Protein AF-A0A935TXJ1-F1 (afdb_monomer)

Foldseek 3Di:
DDDDDDDDDDDDDDDDDDDDDDDDDDDDDDDDDDDDDDDDDDDDDDDDDDPDPDPPPPDPPPPPDPVVVCCVVCVVVVVVVVCCVVCVVVCLLLVLLQLVLLLCLVVLCPVQDDPPPDGDDDSLVSLVVSVVVVVCVVVVLCVVPVVVCVVVVVVCVVCVVVVVVCCLPPVVVVVVVVCCVVPVDDDLDPDPDDPPPDPDDDDDDDDQWDWDADPVRDTDIDGDPPFWDWDADPVRDIDIDGNPPPPDQSDPSVVVVVVVVVVVVVVVVCVVVVVVVVVVVVVVVVVVVVSVVSSNVSSSVCNNCVVVVLVVVLVVDDPVCSVVVVQLVVQLSLLSVLLVVLQLVLLVVQLVLQLVLCVVLVFPPSNSLSNQLSVLSLQPPRSLVVSLVVVLVRQQQRDPVHGDVVSSVSSSVSSVVSVVCCVPPSCCVRRVVGQVDDVVQLVVLLVVLCVVPNPSRSSCSSSVSSSVVSVVVSVVCVVVVPPDPPDPDPPDDDDDDDDDDDDD

Sequence (504 aa):
MTSTEPRDPSSSQTSPGASPSSSGASSVSSGSSGSPSGASAVPAGPSADLGGSGPVRRLPGQTGGPLRRFLSRWGFPLFLLLILVLGRRVLLPFVFAGLIAYILSPVVRWMAERRDGTRRLHRGIAIVLCYIVFISAIVGFLFLLVPRLSKDVARIGSEAPALLKRVNEEWAPQAAQWVEKRVKLSPAQPAPAEPPIVADVPLPPGTAFTLTPLPDGRYAMSMTPSGVQVRPLPNGGFHLQTEEKPPEPATMEDKIRALASKGLASLQSRLDDVVRLGQRLLAGIIKGIFTFFLTLMIGAFILIDMEKVHAFLRSMFPPNARDDYDVIIAGIDRGLSGVIRGQLLICLINGILTYIGLMIFGIKYSLILAVVAGVMSLIPIFGSILSTIPIVLASLVSGEHGLDIFRAVAMTAWIVGIHFIEANLLNPKIIGTAAKIHPVLVIFSLILGEHSYGLVGALLAVPVLSTIQVVFLFLYRKAWKEVPRRGPDSGSAPRIDSGPVARP

Mean predicted aligned error: 18.19 Å

pLDDT: mean 71.89, std 19.81, range [29.09, 96.75]

Radius of gyration: 44.65 Å; Cα contacts (8 Å, |Δi|>4): 291; chains: 1; bounding box: 143×118×127 Å

Solvent-accessible surface area (backbone atoms only — not comparable to full-atom values): 30128 Å² total; per-residue (Å²): 135,88,82,81,87,88,84,87,90,85,87,86,81,89,87,88,87,82,88,86,88,84,91,83,90,85,83,89,86,87,82,84,89,87,84,83,91,83,90,84,79,87,88,87,84,79,89,83,86,71,92,70,92,64,80,83,75,71,72,78,70,82,73,65,51,73,64,54,52,45,44,73,73,44,39,64,64,50,51,52,49,49,50,50,64,73,43,43,82,68,45,49,45,55,54,50,6,50,50,50,29,55,69,43,40,65,58,31,46,58,62,26,55,51,95,79,80,58,82,78,44,60,61,66,58,31,45,52,53,50,51,51,54,53,49,49,52,53,52,51,48,47,65,61,45,51,66,48,54,51,49,57,51,49,47,50,62,67,42,42,64,56,51,52,46,42,44,60,69,57,45,44,56,52,49,52,53,49,44,51,73,74,43,83,66,74,76,77,73,72,74,77,71,77,73,75,88,73,81,88,80,88,92,84,87,84,70,70,57,46,76,47,78,45,100,85,82,47,71,50,76,49,69,59,92,78,58,62,52,77,45,79,42,98,85,78,49,70,48,78,41,67,68,74,69,73,79,74,56,82,45,73,65,48,47,50,52,55,50,49,51,53,47,50,56,59,47,56,63,43,48,60,52,50,53,51,46,53,53,51,50,53,55,47,48,56,52,45,52,54,48,49,54,52,16,53,51,51,11,47,51,49,60,73,40,43,70,59,53,52,50,52,59,50,63,77,39,58,81,94,45,37,65,60,47,53,55,50,50,57,43,34,51,50,24,43,53,28,50,54,53,28,41,54,50,49,15,51,51,51,15,50,57,42,27,52,52,28,54,76,71,68,31,77,64,25,69,58,55,11,50,51,30,15,60,33,34,58,24,76,71,58,12,54,58,62,33,44,53,63,50,41,52,44,30,21,65,55,34,95,89,45,78,27,62,66,54,22,52,54,52,49,54,50,53,54,50,51,51,53,44,40,66,71,49,46,45,55,72,54,34,46,86,48,61,72,71,57,67,68,58,51,54,50,32,29,54,54,17,29,77,70,56,36,73,67,23,27,53,45,15,59,58,48,49,42,43,51,49,44,53,49,53,50,53,50,54,54,68,63,65,73,59,76,78,79,65,83,75,94,68,80,81,79,86,79,81,82,74,89,80,81,84,131

Nearest PDB structures (foldseek):
  7nb6-assembly1_A  TM=6.461E-01  e=4.715E-07  Escherichia coli K-12

Structure (mmCIF, N/CA/C/O backbone):
data_AF-A0A935TXJ1-F1
#
_entry.id   AF-A0A935TXJ1-F1
#
loop_
_atom_site.group_PDB
_atom_site.id
_atom_site.type_symbol
_atom_site.label_atom_id
_atom_site.label_alt_id
_atom_site.label_comp_id
_atom_site.label_asym_id
_atom_site.label_entity_id
_atom_site.label_seq_id
_atom_site.pdbx_PDB_ins_code
_atom_site.Cartn_x
_atom_site.Cartn_y
_atom_site.Cartn_z
_atom_site.occupancy
_atom_site.B_iso_or_equiv
_atom_site.auth_seq_id
_atom_site.auth_comp_id
_atom_site.auth_asym_id
_atom_site.auth_atom_id
_atom_site.pdbx_PDB_model_num
ATOM 1 N N . MET A 1 1 ? -22.737 -58.992 -15.946 1.00 36.75 1 MET A N 1
ATOM 2 C CA . MET A 1 1 ? -23.154 -59.520 -17.260 1.00 36.75 1 MET A CA 1
ATOM 3 C C . MET A 1 1 ? -23.083 -58.346 -18.231 1.00 36.75 1 MET A C 1
ATOM 5 O O . MET A 1 1 ? -23.781 -57.376 -17.985 1.00 36.75 1 MET A O 1
ATOM 9 N N . THR A 1 2 ? -21.993 -58.197 -19.003 1.00 36.94 2 THR A N 1
ATOM 10 C CA . THR A 1 2 ? -21.711 -58.855 -20.315 1.00 36.94 2 THR A CA 1
ATOM 11 C C . THR A 1 2 ? -22.651 -58.309 -21.402 1.00 36.94 2 THR A C 1
ATOM 13 O O . THR A 1 2 ? -23.855 -58.335 -21.189 1.00 36.94 2 THR A O 1
ATOM 16 N N . SER A 1 3 ? -22.199 -57.757 -22.539 1.00 36.22 3 SER A N 1
ATOM 17 C CA . SER A 1 3 ? -21.019 -58.099 -23.371 1.00 36.22 3 SER A CA 1
ATOM 18 C C . SER A 1 3 ? -20.572 -56.904 -24.265 1.00 36.22 3 SER A C 1
ATOM 20 O O . SER A 1 3 ? -21.436 -56.147 -24.689 1.00 36.22 3 SER A O 1
ATOM 22 N N . THR A 1 4 ? -19.276 -56.530 -24.356 1.00 38.34 4 THR A N 1
ATOM 23 C CA . THR A 1 4 ? -18.215 -56.912 -25.356 1.00 38.34 4 THR A CA 1
ATOM 24 C C . THR A 1 4 ? -18.511 -56.500 -26.817 1.00 38.34 4 THR A C 1
ATOM 26 O O . THR A 1 4 ? -19.501 -56.979 -27.351 1.00 38.34 4 THR A O 1
ATOM 29 N N . GLU A 1 5 ? -17.795 -55.520 -27.420 1.00 47.88 5 GLU A N 1
ATOM 30 C CA . GLU A 1 5 ? -16.558 -55.621 -28.282 1.00 47.88 5 GLU A CA 1
ATOM 31 C C . GLU A 1 5 ? -16.808 -56.216 -29.700 1.00 47.88 5 GLU A C 1
ATOM 33 O O . GLU A 1 5 ? -17.871 -56.810 -29.862 1.00 47.88 5 GLU A O 1
ATOM 38 N N . PRO A 1 6 ? -15.920 -56.121 -30.738 1.00 56.44 6 PRO A N 1
ATOM 39 C CA . PRO A 1 6 ? -14.588 -55.473 -30.914 1.00 56.44 6 PRO A CA 1
ATOM 40 C C . PRO A 1 6 ? -14.636 -54.233 -31.877 1.00 56.44 6 PRO A C 1
ATOM 42 O O . PRO A 1 6 ? -15.738 -53.806 -32.207 1.00 56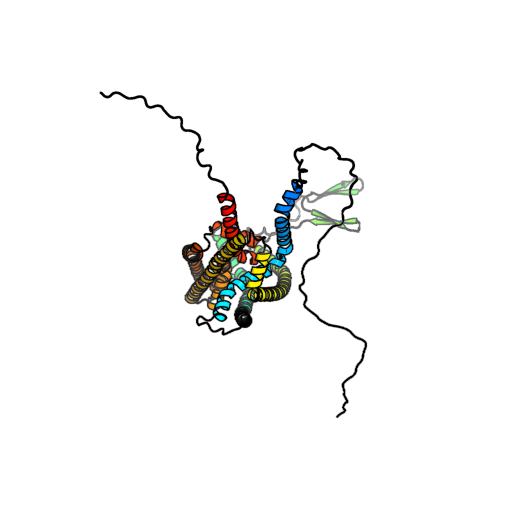.44 6 PRO A O 1
ATOM 45 N N . ARG A 1 7 ? -13.586 -53.540 -32.394 1.00 36.91 7 ARG A N 1
ATOM 46 C CA . ARG A 1 7 ? -12.099 -53.439 -32.214 1.00 36.91 7 ARG A CA 1
ATOM 47 C C . ARG A 1 7 ? -11.218 -53.767 -33.463 1.00 36.91 7 ARG A C 1
ATOM 49 O O . ARG A 1 7 ? -11.265 -54.894 -33.935 1.00 36.91 7 ARG A O 1
ATOM 56 N N . ASP A 1 8 ? -10.333 -52.821 -33.853 1.00 40.72 8 ASP A N 1
ATOM 57 C CA . ASP A 1 8 ? -9.140 -52.925 -34.759 1.00 40.72 8 ASP A CA 1
ATOM 58 C C . ASP A 1 8 ? -9.362 -53.333 -36.254 1.00 40.72 8 ASP A C 1
ATOM 60 O O . ASP A 1 8 ? -10.472 -53.743 -36.588 1.00 40.72 8 ASP A O 1
ATOM 64 N N . PRO A 1 9 ? -8.376 -53.216 -37.199 1.00 50.44 9 PRO A N 1
ATOM 65 C CA . PRO A 1 9 ? -6.965 -52.790 -37.097 1.00 50.44 9 PRO A CA 1
ATOM 66 C C . PRO A 1 9 ? -6.520 -51.700 -38.127 1.00 50.44 9 PRO A C 1
ATOM 68 O O . PRO A 1 9 ? -7.316 -50.929 -38.659 1.00 50.44 9 PRO A O 1
ATOM 71 N N . SER A 1 10 ? -5.207 -51.610 -38.377 1.00 33.06 10 SER A N 1
ATOM 72 C CA . SER A 1 10 ? -4.471 -50.527 -39.046 1.00 33.06 10 SER A CA 1
ATOM 73 C C . SER A 1 10 ? -3.943 -50.828 -40.470 1.00 33.06 10 SER A C 1
ATOM 75 O O . SER A 1 10 ? -3.848 -51.977 -40.893 1.00 33.06 10 SER A O 1
ATOM 77 N N . SER A 1 11 ? -3.423 -49.765 -41.112 1.00 32.38 11 SER A N 1
ATOM 78 C CA . SER A 1 11 ? -2.217 -49.728 -41.979 1.00 32.38 11 SER A CA 1
ATOM 79 C C . SER A 1 11 ? -2.306 -49.709 -43.527 1.00 32.38 11 SER A C 1
ATOM 81 O O . SER A 1 11 ? -2.966 -50.515 -44.173 1.00 32.38 11 SER A O 1
ATOM 83 N N . SER A 1 12 ? -1.413 -48.868 -44.081 1.00 31.52 12 SER A N 1
ATOM 84 C CA . SER A 1 12 ? -0.657 -49.012 -45.346 1.00 31.52 12 SER A CA 1
ATOM 85 C C . SER A 1 12 ? -1.191 -48.429 -46.677 1.00 31.52 12 SER A C 1
ATOM 87 O O . SER A 1 12 ? -2.387 -48.390 -46.933 1.00 31.52 12 SER A O 1
ATOM 89 N N . GLN A 1 13 ? -0.207 -48.061 -47.524 1.00 35.38 13 GLN A N 1
ATOM 90 C CA . GLN A 1 13 ? -0.230 -47.817 -48.988 1.00 35.38 13 GLN A CA 1
ATOM 91 C C . GLN A 1 13 ? -0.776 -46.447 -49.477 1.00 35.38 13 GLN A C 1
ATOM 93 O O . GLN A 1 13 ? -1.880 -46.055 -49.128 1.00 35.38 13 GLN A O 1
ATOM 98 N N . THR A 1 14 ? 0.027 -45.542 -50.085 1.00 32.66 14 THR A N 1
ATOM 99 C CA . THR A 1 14 ? 0.736 -45.533 -51.410 1.00 32.66 14 THR A CA 1
ATOM 100 C C . THR A 1 14 ? -0.233 -45.439 -52.604 1.00 32.66 14 THR A C 1
ATOM 102 O O . THR A 1 14 ? -1.237 -46.132 -52.591 1.00 32.66 14 THR A O 1
ATOM 105 N N . SER A 1 15 ? -0.025 -44.679 -53.693 1.00 37.62 15 SER A N 1
ATOM 106 C CA . SER A 1 15 ? 1.130 -43.908 -54.216 1.00 37.62 15 SER A CA 1
ATOM 107 C C . SER A 1 15 ? 0.614 -42.909 -55.313 1.00 37.62 15 SER A C 1
ATOM 109 O O . SER A 1 15 ? -0.496 -42.417 -55.136 1.00 37.62 15 SER A O 1
ATOM 111 N N . PRO A 1 16 ? 1.274 -42.626 -56.465 1.00 52.12 16 PRO A N 1
ATOM 112 C CA . PRO A 1 16 ? 2.463 -41.774 -56.646 1.00 52.12 16 PRO A CA 1
ATOM 113 C C . PRO A 1 16 ? 2.320 -40.698 -57.763 1.00 52.12 16 PRO A C 1
ATOM 115 O O . PRO A 1 16 ? 1.343 -40.670 -58.505 1.00 52.12 16 PRO A O 1
ATOM 118 N N . GLY A 1 17 ? 3.389 -39.918 -57.988 1.00 31.78 17 GLY A N 1
ATOM 119 C CA . GLY A 1 17 ? 3.712 -39.312 -59.295 1.00 31.78 17 GLY A CA 1
ATOM 120 C C . GLY A 1 17 ? 4.220 -37.862 -59.220 1.00 31.78 17 GLY A C 1
ATOM 121 O O . GLY A 1 17 ? 3.683 -37.068 -58.461 1.00 31.78 17 GLY A O 1
ATOM 122 N N . ALA A 1 18 ? 5.235 -37.429 -59.974 1.00 34.84 18 ALA A N 1
ATOM 123 C CA . ALA A 1 18 ? 6.290 -38.155 -60.690 1.00 34.84 18 ALA A CA 1
ATOM 124 C C . ALA A 1 18 ? 7.504 -37.209 -60.870 1.00 34.84 18 ALA A C 1
ATOM 126 O O . ALA A 1 18 ? 7.339 -36.000 -61.009 1.00 34.84 18 ALA A O 1
ATOM 127 N N . SER A 1 19 ? 8.720 -37.755 -60.822 1.00 32.38 19 SER A N 1
ATOM 128 C CA . SER A 1 19 ? 10.009 -37.047 -60.999 1.00 32.38 19 SER A CA 1
ATOM 129 C C . SER A 1 19 ? 10.417 -37.038 -62.502 1.00 32.38 19 SER A C 1
ATOM 131 O O . SER A 1 19 ? 9.545 -37.328 -63.320 1.00 32.38 19 SER A O 1
ATOM 133 N N . PRO A 1 20 ? 11.694 -36.853 -62.934 1.00 52.66 20 PRO A N 1
ATOM 134 C CA . PRO A 1 20 ? 12.903 -36.321 -62.272 1.00 52.66 20 PRO A CA 1
ATOM 135 C C . PRO A 1 20 ? 13.751 -35.352 -63.156 1.00 52.66 20 PRO A C 1
ATOM 137 O O . PRO A 1 20 ? 13.394 -35.022 -64.282 1.00 52.66 20 PRO A O 1
ATOM 140 N N . SER A 1 21 ? 14.971 -35.071 -62.665 1.00 33.41 21 SER A N 1
ATOM 141 C CA . SER A 1 21 ? 16.254 -34.997 -63.414 1.00 33.41 21 SER A CA 1
ATOM 142 C C . SER A 1 21 ? 16.751 -33.601 -63.841 1.00 33.41 21 SER A C 1
ATOM 144 O O . SER A 1 21 ? 15.951 -32.728 -64.144 1.00 33.41 21 SER A O 1
ATOM 146 N N . SER A 1 22 ? 18.059 -33.296 -63.842 1.00 34.81 22 SER A N 1
ATOM 147 C CA . SER A 1 22 ? 19.257 -34.049 -63.398 1.00 34.81 22 SER A CA 1
ATOM 148 C C . SER A 1 22 ? 20.391 -33.105 -62.973 1.00 34.81 22 SER A C 1
ATOM 150 O O . SER A 1 22 ? 20.554 -32.025 -63.532 1.00 34.81 22 SER A O 1
ATOM 152 N N . SER A 1 23 ? 21.227 -33.556 -62.038 1.00 34.75 23 SER A N 1
ATOM 153 C CA . SER A 1 23 ? 22.510 -32.945 -61.658 1.00 34.75 23 SER A CA 1
ATOM 154 C C . SER A 1 23 ? 23.675 -33.386 -62.560 1.00 34.75 23 SER A C 1
ATOM 156 O O . SER A 1 23 ? 23.710 -34.545 -62.966 1.00 34.75 23 SER A O 1
ATOM 158 N N . GLY A 1 24 ? 24.680 -32.523 -62.745 1.00 30.75 24 GLY A N 1
ATOM 159 C CA . GLY A 1 24 ? 25.975 -32.835 -63.379 1.00 30.75 24 GLY A CA 1
ATOM 160 C C . GLY A 1 24 ? 26.605 -31.552 -63.945 1.00 30.75 24 GLY A C 1
ATOM 161 O O . GLY A 1 24 ? 26.093 -31.028 -64.921 1.00 30.75 24 GLY A O 1
ATOM 162 N N . ALA A 1 25 ? 27.534 -30.845 -63.294 1.00 32.56 25 ALA A N 1
ATOM 163 C CA . ALA A 1 25 ? 28.879 -31.213 -62.826 1.00 32.56 25 ALA A CA 1
ATOM 164 C C . ALA A 1 25 ? 29.923 -31.350 -63.955 1.00 32.56 25 ALA A C 1
ATOM 166 O O . ALA A 1 25 ?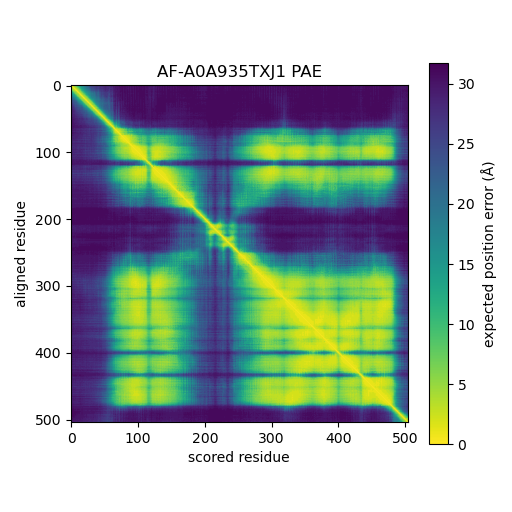 30.073 -32.421 -64.530 1.00 32.56 25 ALA A O 1
ATOM 167 N N . SER A 1 26 ? 30.712 -30.290 -64.180 1.00 31.44 26 SER A N 1
ATOM 168 C CA . SER A 1 26 ? 32.097 -30.372 -64.682 1.00 31.44 26 SER A CA 1
ATOM 169 C C . SER A 1 26 ? 32.812 -29.024 -64.536 1.00 31.44 26 SER A C 1
ATOM 171 O O . SER A 1 26 ? 32.267 -27.980 -64.891 1.00 31.44 26 SER A O 1
ATOM 173 N N . SER A 1 27 ? 34.036 -29.052 -64.018 1.00 32.81 27 SER A N 1
ATOM 174 C CA . SER A 1 27 ? 34.946 -27.912 -63.872 1.00 32.81 27 SER A CA 1
ATOM 175 C C . SER A 1 27 ? 36.033 -27.908 -64.964 1.00 32.81 27 SER A C 1
ATOM 177 O O . SER A 1 27 ? 36.178 -28.882 -65.692 1.00 32.81 27 SER A O 1
ATOM 179 N N . VAL A 1 28 ? 36.851 -26.842 -64.976 1.00 32.38 28 VAL A N 1
ATOM 180 C CA . VAL A 1 28 ? 38.151 -26.700 -65.680 1.00 32.38 28 VAL A CA 1
ATOM 181 C C . VAL A 1 28 ? 38.112 -26.353 -67.179 1.00 32.38 28 VAL A C 1
ATOM 183 O O . VAL A 1 28 ? 37.897 -27.214 -68.019 1.00 32.38 28 VAL A O 1
ATOM 186 N N . SER A 1 29 ? 38.536 -25.122 -67.508 1.00 31.48 29 SER A N 1
ATOM 187 C CA . SER A 1 29 ? 39.724 -24.897 -68.363 1.00 31.48 29 SER A CA 1
ATOM 188 C C . SER A 1 29 ? 40.169 -23.426 -68.369 1.00 31.48 29 SER A C 1
ATOM 190 O O . SER A 1 29 ? 39.389 -22.530 -68.683 1.00 31.48 29 SER A O 1
ATOM 192 N N . SER A 1 30 ? 41.444 -23.184 -68.074 1.00 33.22 30 SER A N 1
ATOM 193 C CA . SER A 1 30 ? 42.164 -21.926 -68.318 1.00 33.22 30 SER A CA 1
ATOM 194 C C . SER A 1 30 ? 42.767 -21.903 -69.731 1.00 33.22 30 SER A C 1
ATOM 196 O O . SER A 1 30 ? 43.314 -22.926 -70.138 1.00 33.22 30 SER A O 1
ATOM 198 N N . GLY A 1 31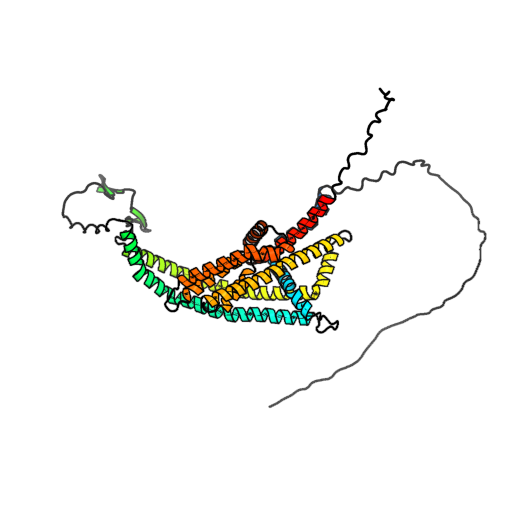 ? 42.786 -20.763 -70.440 1.00 29.25 31 GLY A N 1
ATOM 199 C CA . GLY A 1 31 ? 43.495 -20.687 -71.732 1.00 29.25 31 GLY A CA 1
ATOM 200 C C . GLY A 1 31 ? 43.414 -19.362 -72.507 1.00 29.25 31 GLY A C 1
ATOM 201 O O . GLY A 1 31 ? 42.516 -19.176 -73.312 1.00 29.25 31 GLY A O 1
ATOM 202 N N . SER A 1 32 ? 44.387 -18.477 -72.263 1.00 29.09 32 SER A N 1
ATOM 203 C CA . 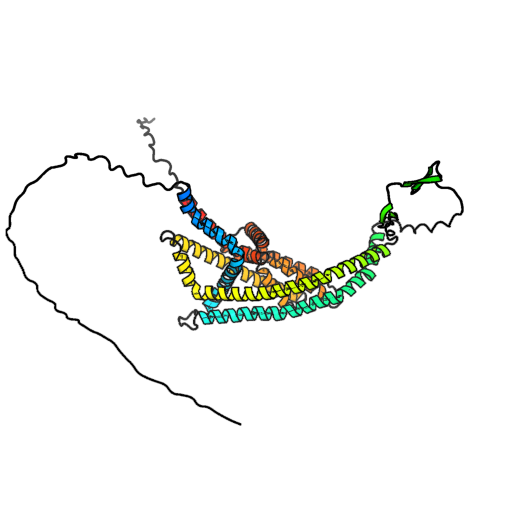SER A 1 32 ? 45.117 -17.622 -73.232 1.00 29.09 32 SER A CA 1
ATOM 204 C C . SER A 1 32 ? 44.467 -17.016 -74.504 1.00 29.09 32 SER A C 1
ATOM 206 O O . SER A 1 32 ? 44.047 -17.725 -75.410 1.00 29.09 32 SER A O 1
ATOM 208 N N . SER A 1 33 ? 44.703 -15.698 -74.651 1.00 30.53 33 SER A N 1
ATOM 209 C CA . SER A 1 33 ? 45.127 -14.962 -75.874 1.00 30.53 33 SER A CA 1
ATOM 210 C C . SER A 1 33 ? 44.250 -14.937 -77.141 1.00 30.53 33 SER A C 1
ATOM 212 O O . SER A 1 33 ? 44.060 -15.959 -77.791 1.00 30.53 33 SER A O 1
ATOM 214 N N . GLY A 1 34 ? 43.898 -13.727 -77.611 1.00 29.91 34 GLY A N 1
ATOM 215 C CA . GLY A 1 34 ? 43.359 -13.534 -78.967 1.00 29.91 34 GLY A CA 1
ATOM 216 C C . GLY A 1 34 ? 42.769 -12.151 -79.286 1.00 29.91 34 GLY A C 1
ATOM 217 O O . GLY A 1 34 ? 41.566 -12.037 -79.477 1.00 29.91 34 GLY A O 1
ATOM 218 N N . SER A 1 35 ? 43.608 -11.118 -79.408 1.00 31.66 35 SER A N 1
ATOM 219 C CA . SER A 1 35 ? 43.323 -9.937 -80.257 1.00 31.66 35 SER A CA 1
ATOM 220 C C . SER A 1 35 ? 44.050 -10.163 -81.594 1.00 31.66 35 SER A C 1
ATOM 222 O O . SER A 1 35 ? 45.162 -10.695 -81.531 1.00 31.66 35 SER A O 1
ATOM 224 N N . PRO A 1 36 ? 43.515 -9.775 -82.778 1.00 44.19 36 PRO A N 1
ATOM 225 C CA . PRO A 1 36 ? 43.382 -8.344 -83.095 1.00 44.19 36 PRO A CA 1
ATOM 226 C C . PRO A 1 36 ? 42.266 -7.926 -84.091 1.00 44.19 36 PRO A C 1
ATOM 228 O O . PRO A 1 36 ? 41.630 -8.742 -84.742 1.00 44.19 36 PRO A O 1
ATOM 231 N N . SER A 1 37 ? 42.180 -6.604 -84.294 1.00 33.56 37 SER A N 1
ATOM 232 C CA . SER A 1 37 ? 41.861 -5.928 -85.570 1.00 33.56 37 SER A CA 1
ATOM 233 C C . SER A 1 37 ? 40.473 -6.118 -86.209 1.00 33.56 37 SER A C 1
ATOM 235 O O . SER A 1 37 ? 40.194 -7.107 -86.878 1.00 33.56 37 SER A O 1
ATOM 237 N N . GLY A 1 38 ? 39.665 -5.055 -86.152 1.00 33.12 38 GLY A N 1
ATOM 238 C CA . GLY A 1 38 ? 38.447 -4.891 -86.950 1.00 33.12 38 GLY A CA 1
ATOM 239 C C . GLY A 1 38 ? 37.978 -3.437 -86.929 1.00 33.12 38 GLY A C 1
ATOM 240 O O . GLY A 1 38 ? 37.060 -3.092 -86.192 1.00 33.12 38 GLY A O 1
ATOM 241 N N . ALA A 1 39 ? 38.658 -2.560 -87.671 1.00 33.06 39 ALA A N 1
ATOM 242 C CA . ALA A 1 39 ? 38.322 -1.139 -87.716 1.00 33.06 39 ALA A CA 1
ATOM 243 C C . ALA A 1 39 ? 37.090 -0.873 -88.594 1.00 33.06 39 ALA A C 1
ATOM 245 O O . ALA A 1 39 ? 37.013 -1.359 -89.719 1.00 33.06 39 ALA A O 1
ATOM 246 N N . SER A 1 40 ? 36.177 -0.025 -88.119 1.00 34.78 40 SER A N 1
ATOM 247 C CA . SER A 1 40 ? 35.259 0.714 -88.987 1.00 34.78 40 SER A CA 1
ATOM 248 C C . SER A 1 40 ? 34.872 2.036 -88.325 1.00 34.78 40 SER A C 1
ATOM 250 O O . SER A 1 40 ? 34.716 2.103 -87.105 1.00 34.78 40 SER A O 1
ATOM 252 N N . ALA A 1 41 ? 34.800 3.103 -89.114 1.00 33.91 41 ALA A N 1
ATOM 253 C CA . ALA A 1 41 ? 34.770 4.477 -88.627 1.00 33.91 41 ALA A CA 1
ATOM 254 C C . ALA A 1 41 ? 33.407 5.155 -88.863 1.00 33.91 41 ALA A C 1
ATOM 256 O O . ALA A 1 41 ? 32.839 5.006 -89.936 1.00 33.91 41 ALA A O 1
ATOM 257 N N . VAL A 1 42 ? 32.962 5.935 -87.863 1.00 38.34 42 VAL A N 1
ATOM 258 C CA . VAL A 1 42 ? 32.517 7.349 -87.975 1.00 38.34 42 VAL A CA 1
ATOM 259 C C . VAL A 1 42 ? 31.436 7.655 -89.046 1.00 38.34 42 VAL A C 1
ATOM 261 O O . VAL A 1 42 ? 31.675 7.508 -90.239 1.00 38.34 42 VAL A O 1
ATOM 264 N N . PRO A 1 43 ? 30.270 8.208 -88.644 1.00 45.56 43 PRO A N 1
ATOM 265 C CA . PRO A 1 43 ? 30.203 9.669 -88.523 1.00 45.56 43 PRO A CA 1
ATOM 266 C C . PRO A 1 43 ? 29.601 10.211 -87.222 1.00 45.56 43 PRO A C 1
ATOM 268 O O . PRO A 1 43 ? 28.767 9.593 -86.566 1.00 45.56 43 PRO A O 1
ATOM 271 N N . ALA A 1 44 ? 30.052 11.417 -86.878 1.00 37.09 44 ALA A N 1
ATOM 272 C CA . ALA A 1 44 ? 29.616 12.190 -85.724 1.00 37.09 44 ALA A CA 1
ATOM 273 C C . ALA A 1 44 ? 28.564 13.245 -86.104 1.00 37.09 44 ALA A C 1
ATOM 275 O O . ALA A 1 44 ? 28.578 13.771 -87.216 1.00 37.09 44 ALA A O 1
ATOM 276 N N . GLY A 1 45 ? 27.734 13.631 -85.133 1.00 32.41 45 GLY A N 1
ATOM 277 C CA . GLY A 1 45 ? 26.976 14.882 -85.161 1.00 32.41 45 GLY A CA 1
ATOM 278 C C . GLY A 1 45 ? 25.723 14.868 -84.270 1.00 32.41 45 GLY A C 1
ATOM 279 O O . GLY A 1 45 ? 25.119 13.809 -84.115 1.00 32.41 45 GLY A O 1
ATOM 280 N N . PRO A 1 46 ? 25.274 16.019 -83.732 1.00 40.97 46 PRO A N 1
ATOM 281 C CA . PRO A 1 46 ? 26.003 17.259 -83.467 1.00 40.97 46 PRO A CA 1
ATOM 282 C C . PRO A 1 46 ? 26.328 17.429 -81.969 1.00 40.97 46 PRO A C 1
ATOM 284 O O . PRO A 1 46 ? 25.589 16.996 -81.085 1.00 40.97 46 PRO A O 1
ATOM 287 N N . SER A 1 47 ? 27.423 18.124 -81.673 1.00 42.78 47 SER A N 1
ATOM 288 C CA . SER A 1 47 ? 27.755 18.588 -80.324 1.00 42.78 47 SER A CA 1
ATOM 289 C C . SER A 1 47 ? 26.769 19.669 -79.866 1.00 42.78 47 SER A C 1
ATOM 291 O O . SER A 1 47 ? 26.802 20.789 -80.377 1.00 42.78 47 SER A O 1
ATOM 293 N N . ALA A 1 48 ? 25.913 19.347 -78.894 1.00 41.53 48 ALA A N 1
ATOM 294 C CA . ALA A 1 48 ? 25.096 20.338 -78.200 1.00 41.53 48 ALA A CA 1
ATOM 295 C C . ALA A 1 48 ? 25.970 21.121 -77.208 1.00 41.53 48 ALA A C 1
ATOM 297 O O . ALA A 1 48 ? 26.369 20.605 -76.163 1.00 41.53 48 ALA A O 1
ATOM 298 N N . ASP A 1 49 ? 26.280 22.359 -77.575 1.00 46.28 49 ASP A N 1
ATOM 299 C CA . ASP A 1 49 ? 27.046 23.303 -76.771 1.00 46.28 49 ASP A CA 1
ATOM 300 C C . ASP A 1 49 ? 26.244 23.743 -75.533 1.00 46.28 49 ASP A C 1
ATOM 302 O O . ASP A 1 49 ? 25.201 24.385 -75.653 1.00 46.28 49 ASP A O 1
ATOM 306 N N . LEU A 1 50 ? 26.719 23.371 -74.341 1.00 48.28 50 LEU A N 1
ATOM 307 C CA . LEU A 1 50 ? 26.237 23.883 -73.055 1.00 48.28 50 LEU A CA 1
ATOM 308 C C . LEU A 1 50 ? 27.409 24.066 -72.082 1.00 48.28 50 LEU A C 1
ATOM 310 O O . LEU A 1 50 ? 27.510 23.412 -71.040 1.00 48.28 50 LEU A O 1
ATOM 314 N N . GLY A 1 51 ? 28.281 25.023 -72.402 1.00 43.84 51 GLY A N 1
ATOM 315 C CA . GLY A 1 51 ? 29.059 25.709 -71.373 1.00 43.84 51 GLY A CA 1
ATOM 316 C C . GLY A 1 51 ? 28.116 26.317 -70.326 1.00 43.84 51 GLY A C 1
ATOM 317 O O . GLY A 1 51 ? 27.281 27.160 -70.643 1.00 43.84 51 GLY A O 1
ATOM 318 N N . GLY A 1 52 ? 28.211 25.866 -69.072 1.00 41.91 52 GLY A N 1
ATOM 319 C CA . GLY A 1 52 ? 27.218 26.235 -68.063 1.00 41.91 52 GLY A CA 1
ATOM 320 C C . GLY A 1 52 ? 27.420 25.576 -66.706 1.00 41.91 52 GLY A C 1
ATOM 321 O O . GLY A 1 52 ? 26.533 24.882 -66.216 1.00 41.91 52 GLY A O 1
ATOM 322 N N . SER A 1 53 ? 28.555 25.836 -66.053 1.00 52.81 53 SER A N 1
ATOM 323 C CA . SER A 1 53 ? 28.780 25.535 -64.629 1.00 52.81 53 SER A CA 1
ATOM 324 C C . SER A 1 53 ? 27.960 26.462 -63.712 1.00 52.81 53 SER A C 1
ATOM 326 O O . SER A 1 53 ? 28.481 27.139 -62.826 1.00 52.81 53 SER A O 1
ATOM 328 N N . GLY A 1 54 ? 26.641 26.490 -63.917 1.00 49.12 54 GLY A N 1
ATOM 329 C CA . GLY A 1 54 ? 25.702 27.125 -63.003 1.00 49.12 54 GLY A CA 1
ATOM 330 C C . GLY A 1 54 ? 25.680 26.388 -61.659 1.00 49.12 54 GLY A C 1
ATOM 331 O O . GLY A 1 54 ? 25.820 25.161 -61.626 1.00 49.12 54 GLY A O 1
ATOM 332 N N . PRO A 1 55 ? 25.494 27.093 -60.527 1.00 49.88 55 PRO A N 1
ATOM 333 C CA . PRO A 1 55 ? 25.405 26.437 -59.232 1.00 49.88 55 PRO A CA 1
ATOM 334 C C . PRO A 1 55 ? 24.214 25.479 -59.243 1.00 49.88 55 PRO A C 1
ATOM 336 O O . PRO A 1 55 ? 23.083 25.898 -59.499 1.00 49.88 55 PRO A O 1
ATOM 339 N N . VAL A 1 56 ? 24.460 24.199 -58.943 1.00 55.34 56 VAL A N 1
ATOM 340 C CA . VAL A 1 56 ? 23.407 23.184 -58.816 1.00 55.34 56 VAL A CA 1
ATOM 341 C C . VAL A 1 56 ? 22.439 23.648 -57.734 1.00 55.34 56 VAL A C 1
ATOM 343 O O . VAL A 1 56 ? 22.697 23.502 -56.535 1.00 55.34 56 VAL A O 1
ATOM 346 N N . ARG A 1 57 ? 21.323 24.244 -58.167 1.00 52.62 57 ARG A N 1
ATOM 347 C CA . ARG A 1 57 ? 20.273 24.764 -57.299 1.00 52.62 57 ARG A CA 1
ATOM 348 C C . ARG A 1 57 ? 19.595 23.570 -56.650 1.00 52.62 57 ARG A C 1
ATOM 350 O O . ARG A 1 57 ? 18.608 23.054 -57.166 1.00 52.62 57 ARG A O 1
ATOM 357 N N . ARG A 1 58 ? 20.154 23.118 -55.520 1.00 50.91 58 ARG A N 1
ATOM 358 C CA . ARG A 1 58 ? 19.533 22.114 -54.656 1.00 50.91 58 ARG A CA 1
ATOM 359 C C . ARG A 1 58 ? 18.103 22.578 -54.420 1.00 50.91 58 ARG A C 1
ATOM 361 O O . ARG A 1 58 ? 17.896 23.613 -53.784 1.00 50.91 58 ARG A O 1
ATOM 368 N N . LEU A 1 59 ? 17.140 21.838 -54.969 1.00 51.81 59 LEU A N 1
ATOM 369 C CA . LEU A 1 59 ? 15.730 22.045 -54.668 1.00 51.81 59 LEU A CA 1
ATOM 370 C C . LEU A 1 59 ? 15.621 22.080 -53.139 1.00 51.81 59 LEU A C 1
ATOM 372 O O . LEU A 1 59 ? 16.135 21.153 -52.501 1.00 51.81 59 LEU A O 1
ATOM 376 N N . PRO A 1 60 ? 15.048 23.136 -52.532 1.00 50.53 60 PRO A N 1
ATOM 377 C CA . PRO A 1 60 ? 14.917 23.195 -51.088 1.00 50.53 60 PRO A CA 1
ATOM 378 C C . PRO A 1 60 ? 14.042 22.015 -50.675 1.00 50.53 60 PRO A C 1
ATOM 380 O O . PRO A 1 60 ? 12.834 22.016 -50.916 1.00 50.53 60 PRO A O 1
ATOM 383 N N . GLY A 1 61 ? 14.678 20.975 -50.125 1.00 54.62 61 GLY A N 1
ATOM 384 C CA . GLY A 1 61 ? 14.002 19.739 -49.757 1.00 54.62 61 GLY A CA 1
ATOM 385 C C . GLY A 1 61 ? 12.827 20.095 -48.867 1.00 54.62 61 GLY A C 1
ATOM 386 O O . GLY A 1 61 ? 13.034 20.794 -47.874 1.00 54.62 61 GLY A O 1
ATOM 387 N N . GLN A 1 62 ? 11.616 19.691 -49.272 1.00 58.00 62 GLN A N 1
ATOM 388 C CA . GLN A 1 62 ? 10.362 20.152 -48.676 1.00 58.00 62 GLN A CA 1
ATOM 389 C C . GLN A 1 62 ? 10.445 20.049 -47.154 1.00 58.00 62 GLN A C 1
ATOM 391 O O . GLN A 1 62 ? 10.338 18.966 -46.568 1.00 58.00 62 GLN A O 1
ATOM 396 N N . THR A 1 63 ? 10.676 21.190 -46.504 1.00 55.62 63 THR A N 1
ATOM 397 C CA . THR A 1 63 ? 10.828 21.231 -45.058 1.00 55.62 63 THR A CA 1
ATOM 398 C C . THR A 1 63 ? 9.442 21.042 -44.487 1.00 55.62 63 THR A C 1
ATOM 400 O O . THR A 1 63 ? 8.663 21.988 -44.404 1.00 55.62 63 THR A O 1
ATOM 403 N N . GLY A 1 64 ? 9.130 19.792 -44.123 1.00 57.53 64 GLY A N 1
ATOM 404 C CA . GLY A 1 64 ? 7.843 19.424 -43.545 1.00 57.53 64 GLY A CA 1
ATOM 405 C C . GLY A 1 64 ? 7.411 20.490 -42.544 1.00 57.53 64 GLY A C 1
ATOM 406 O O . GLY A 1 64 ? 8.214 20.883 -41.685 1.00 57.53 64 GLY A O 1
ATOM 407 N N . GLY A 1 65 ? 6.194 21.009 -42.735 1.00 74.25 65 GLY A N 1
ATOM 408 C CA . GLY A 1 65 ? 5.717 22.206 -42.045 1.00 74.25 65 GLY A CA 1
ATOM 409 C C . GLY A 1 65 ? 5.864 22.105 -40.523 1.00 74.25 65 GLY A C 1
ATOM 410 O O . GLY A 1 65 ? 6.053 21.000 -39.999 1.00 74.25 65 GLY A O 1
ATOM 411 N N . PRO A 1 66 ? 5.768 23.225 -39.786 1.00 75.75 66 PRO A N 1
ATOM 412 C CA . PRO A 1 66 ? 5.961 23.234 -38.332 1.00 75.75 66 PRO A CA 1
ATOM 413 C C . PRO A 1 66 ? 5.134 22.142 -37.632 1.00 75.75 66 PRO A C 1
ATOM 415 O O . PRO A 1 66 ? 5.655 21.445 -36.765 1.00 75.75 66 PRO A O 1
ATOM 418 N N . LEU A 1 67 ? 3.915 21.884 -38.121 1.00 75.06 67 LEU A N 1
ATOM 419 C CA . LEU A 1 67 ? 3.048 20.790 -37.682 1.00 75.06 67 LEU A CA 1
ATOM 420 C C . LEU A 1 67 ? 3.661 19.384 -37.860 1.00 75.06 67 LEU A C 1
ATOM 422 O O . LEU A 1 67 ? 3.602 18.586 -36.933 1.00 75.06 67 LEU A O 1
ATOM 426 N N . ARG A 1 68 ? 4.298 19.065 -38.998 1.00 75.62 68 ARG A N 1
ATOM 427 C CA . ARG A 1 68 ? 4.925 17.744 -39.236 1.00 75.62 68 ARG A CA 1
ATOM 428 C C . ARG A 1 68 ? 6.165 17.539 -38.365 1.00 75.62 68 ARG A C 1
ATOM 430 O O . ARG A 1 68 ? 6.386 16.436 -37.875 1.00 75.62 68 ARG A O 1
ATOM 437 N N . ARG A 1 69 ? 6.950 18.596 -38.125 1.00 74.12 69 ARG A N 1
ATOM 438 C CA . ARG A 1 69 ? 8.079 18.566 -37.173 1.00 74.12 69 ARG A CA 1
ATOM 439 C C . ARG A 1 69 ? 7.600 18.426 -35.725 1.00 74.12 69 ARG A C 1
ATOM 441 O O . ARG A 1 69 ? 8.195 17.667 -34.966 1.00 74.12 69 ARG A O 1
ATOM 448 N N . PHE A 1 70 ? 6.500 19.087 -35.364 1.00 73.38 70 PHE A N 1
ATOM 449 C CA . PHE A 1 70 ? 5.860 18.949 -34.056 1.00 73.38 70 PHE A CA 1
ATOM 450 C C . PHE A 1 70 ? 5.302 17.531 -33.842 1.00 73.38 70 PHE A C 1
ATOM 452 O O . PHE A 1 70 ? 5.696 16.877 -32.880 1.00 73.38 70 PHE A O 1
ATOM 459 N N . LEU A 1 71 ? 4.497 16.999 -34.772 1.00 76.25 71 LEU A N 1
ATOM 460 C CA . LEU A 1 71 ? 3.990 15.618 -34.724 1.00 76.25 71 LEU A CA 1
ATOM 461 C C . LEU A 1 71 ? 5.121 14.579 -34.718 1.00 76.25 71 LEU A C 1
ATOM 463 O O . LEU A 1 71 ? 5.041 13.607 -33.978 1.00 76.25 71 LEU A O 1
ATOM 467 N N . SER A 1 72 ? 6.203 14.779 -35.474 1.00 73.94 72 SER A N 1
ATOM 468 C CA . SER A 1 72 ? 7.330 13.835 -35.472 1.00 73.94 72 SER A CA 1
ATOM 469 C C . SER A 1 72 ? 8.111 13.813 -34.152 1.00 73.94 72 SER A C 1
ATOM 471 O O . SER A 1 72 ? 8.752 12.807 -33.860 1.00 73.94 72 SER A O 1
ATOM 473 N N . ARG A 1 73 ? 8.099 14.904 -33.374 1.00 78.31 73 ARG A N 1
ATOM 474 C CA . ARG A 1 73 ? 8.849 15.033 -32.110 1.00 78.31 73 ARG A CA 1
ATOM 475 C C . ARG A 1 73 ? 7.990 14.773 -30.870 1.00 78.31 73 ARG A C 1
ATOM 477 O O . ARG A 1 73 ? 8.504 14.271 -29.877 1.00 78.31 73 ARG A O 1
ATOM 484 N N . TRP A 1 74 ? 6.698 15.092 -30.931 1.00 82.06 74 TRP A N 1
ATOM 485 C CA . TRP A 1 74 ? 5.758 14.979 -29.811 1.00 82.06 74 TRP A CA 1
ATOM 486 C C . TRP A 1 74 ? 4.632 13.966 -30.036 1.00 82.06 74 TRP A C 1
ATOM 488 O O . TRP A 1 74 ? 4.016 13.539 -29.068 1.00 82.06 74 TRP A O 1
ATOM 498 N N . GLY A 1 75 ? 4.378 13.526 -31.271 1.00 84.62 75 GLY A N 1
ATOM 499 C CA . GLY A 1 75 ? 3.292 12.593 -31.586 1.00 84.62 75 GLY A CA 1
ATOM 500 C C . GLY A 1 75 ? 3.458 11.232 -30.916 1.00 84.62 75 GLY A C 1
ATOM 501 O O . GLY A 1 75 ? 2.515 10.758 -30.294 1.00 84.62 75 GLY A O 1
ATOM 502 N N . PHE A 1 76 ? 4.656 10.637 -30.952 1.00 80.88 76 PHE A N 1
ATOM 503 C CA . PHE A 1 76 ? 4.924 9.372 -30.254 1.00 80.88 76 PHE A CA 1
ATOM 504 C C . PHE A 1 76 ? 4.738 9.466 -28.723 1.00 80.88 76 PHE A C 1
ATOM 506 O O . PHE A 1 76 ? 3.947 8.685 -28.193 1.00 80.88 76 PHE A O 1
ATOM 513 N N . PRO A 1 77 ? 5.370 10.410 -27.987 1.00 84.06 77 PRO A N 1
ATOM 514 C CA . PRO A 1 77 ? 5.152 10.511 -26.543 1.00 84.06 77 PRO A CA 1
ATOM 515 C C . PRO A 1 77 ? 3.722 10.939 -26.173 1.00 84.06 77 PRO A C 1
ATOM 517 O O . PRO A 1 77 ? 3.215 10.476 -25.155 1.00 84.06 77 PRO A O 1
ATOM 520 N N . LEU A 1 78 ? 3.036 11.753 -26.987 1.00 86.69 78 LEU A N 1
ATOM 521 C CA . LEU A 1 78 ? 1.633 12.119 -26.752 1.00 86.69 78 LEU A CA 1
ATOM 522 C C . LEU A 1 78 ? 0.682 10.931 -26.979 1.00 86.69 78 LEU A C 1
ATOM 524 O O . LEU A 1 78 ? -0.240 10.728 -26.195 1.00 86.69 78 LEU A O 1
ATOM 528 N N . PHE A 1 79 ? 0.928 10.115 -28.007 1.00 85.94 79 PHE A N 1
ATOM 529 C CA . PHE A 1 79 ? 0.192 8.876 -28.266 1.00 85.94 79 PHE A CA 1
ATOM 530 C C . PHE A 1 79 ? 0.416 7.839 -27.157 1.00 85.94 79 PHE A C 1
ATOM 532 O O . PHE A 1 79 ? -0.540 7.244 -26.663 1.00 85.94 79 PHE A O 1
ATOM 539 N N . LEU A 1 80 ? 1.662 7.681 -26.698 1.00 85.38 80 LEU A N 1
ATOM 540 C CA . LEU A 1 80 ? 1.993 6.832 -25.554 1.00 85.38 80 LEU A CA 1
ATOM 541 C C . LEU A 1 80 ? 1.296 7.319 -24.273 1.00 85.38 80 LEU A C 1
ATOM 543 O O . LEU A 1 80 ? 0.704 6.515 -23.556 1.00 85.38 80 LEU A O 1
ATOM 547 N N . LEU A 1 81 ? 1.304 8.630 -24.010 1.00 87.94 81 LEU A N 1
ATOM 548 C CA . LEU A 1 81 ? 0.589 9.234 -22.883 1.00 87.94 81 LEU A CA 1
ATOM 549 C C . LEU A 1 81 ? -0.925 8.990 -22.975 1.00 87.94 81 LEU A C 1
ATOM 551 O O . LEU A 1 81 ? -1.540 8.627 -21.975 1.00 87.94 81 LEU A O 1
ATOM 555 N N . LEU A 1 82 ? -1.520 9.130 -24.163 1.00 88.69 82 LEU A N 1
ATOM 556 C CA . LEU A 1 82 ? -2.938 8.853 -24.399 1.00 88.69 82 LEU A CA 1
ATOM 557 C C . LEU A 1 82 ? -3.285 7.386 -24.100 1.00 88.69 82 LEU A C 1
ATOM 559 O O . LEU A 1 82 ? -4.248 7.128 -23.379 1.00 88.69 82 LEU A O 1
ATOM 563 N N . ILE A 1 83 ? -2.476 6.433 -24.582 1.00 87.56 83 ILE A N 1
ATOM 564 C CA . ILE A 1 83 ? -2.631 5.002 -24.271 1.00 87.56 83 ILE A CA 1
ATOM 565 C C . ILE A 1 83 ? -2.537 4.758 -22.762 1.00 87.56 83 ILE A C 1
ATOM 567 O O . ILE A 1 83 ? -3.375 4.047 -22.209 1.00 87.56 83 ILE A O 1
ATOM 571 N N . LEU A 1 84 ? -1.560 5.362 -22.078 1.00 86.25 84 LEU A N 1
ATOM 572 C CA . LEU A 1 84 ? -1.391 5.211 -20.631 1.00 86.25 84 LEU A CA 1
ATOM 573 C C . LEU A 1 84 ? -2.581 5.781 -19.846 1.00 86.25 84 LEU A C 1
ATOM 575 O O . LEU A 1 84 ? -3.039 5.143 -18.902 1.00 86.25 84 LEU A O 1
ATOM 579 N N . VAL A 1 85 ? -3.121 6.938 -20.244 1.00 85.94 85 VAL A N 1
ATOM 580 C CA . VAL A 1 85 ? -4.299 7.556 -19.608 1.00 85.94 85 VAL A CA 1
ATOM 581 C C . VAL A 1 85 ? -5.566 6.729 -19.845 1.00 85.94 85 VAL A C 1
ATOM 583 O O . VAL A 1 85 ? -6.345 6.526 -18.911 1.00 85.94 85 VAL A O 1
ATOM 586 N N . LEU A 1 86 ? -5.767 6.216 -21.061 1.00 86.69 86 LEU A N 1
ATOM 587 C CA . LEU A 1 86 ? -6.949 5.430 -21.424 1.00 86.69 86 LEU A CA 1
ATOM 588 C C . LEU A 1 86 ? -6.905 4.024 -20.796 1.00 86.69 86 LEU A C 1
ATOM 590 O O . LEU A 1 86 ? -7.875 3.571 -20.188 1.00 86.69 86 LEU A O 1
ATOM 594 N N . GLY A 1 87 ? -5.745 3.366 -20.861 1.00 83.75 87 GLY A N 1
ATOM 595 C CA . GLY A 1 87 ? -5.484 2.038 -20.304 1.00 83.75 87 GLY A CA 1
ATOM 596 C C . GLY A 1 87 ? -5.225 2.006 -18.794 1.00 83.75 87 GLY A C 1
ATOM 597 O O . GLY A 1 87 ? -5.051 0.924 -18.235 1.00 83.75 87 GLY A O 1
ATOM 598 N N . ARG A 1 88 ? -5.223 3.153 -18.098 1.00 84.06 88 ARG A N 1
ATOM 599 C CA . ARG A 1 88 ? -4.759 3.284 -16.701 1.00 84.06 88 ARG A CA 1
ATOM 600 C C . ARG A 1 88 ? -5.370 2.293 -15.703 1.00 84.06 88 ARG A C 1
ATOM 602 O O . ARG A 1 88 ? -4.686 1.816 -14.804 1.00 84.06 88 ARG A O 1
ATOM 609 N N . ARG A 1 89 ? -6.651 1.942 -15.881 1.00 82.38 89 ARG A N 1
ATOM 610 C CA . ARG A 1 89 ? -7.365 0.964 -15.034 1.00 82.38 89 ARG A CA 1
ATOM 611 C C . ARG A 1 89 ? -6.879 -0.474 -15.246 1.00 82.38 89 ARG A C 1
ATOM 613 O O . ARG A 1 89 ? -6.917 -1.262 -14.309 1.00 82.38 89 ARG A O 1
ATOM 620 N N . VAL A 1 90 ? -6.437 -0.798 -16.460 1.00 85.94 90 VAL A N 1
ATOM 621 C CA . VAL A 1 90 ? -5.883 -2.106 -16.842 1.00 85.94 90 VAL A CA 1
ATOM 622 C C . VAL A 1 90 ? -4.401 -2.191 -16.474 1.00 85.94 90 VAL A C 1
ATOM 624 O O . VAL A 1 90 ? -3.925 -3.264 -16.132 1.00 85.94 90 VAL A O 1
ATOM 627 N N . LEU A 1 91 ? -3.686 -1.060 -16.474 1.00 85.81 91 LEU A N 1
ATOM 628 C CA . LEU A 1 91 ? -2.264 -0.984 -16.131 1.00 85.81 91 LEU A CA 1
ATOM 629 C C . LEU A 1 91 ? -1.972 -1.301 -14.651 1.00 85.81 91 LEU A C 1
ATOM 631 O O . LEU A 1 91 ? -0.901 -1.821 -14.348 1.00 85.81 91 LEU A O 1
ATOM 635 N N . LEU A 1 92 ? -2.910 -1.036 -13.731 1.00 85.75 92 LEU A N 1
ATOM 636 C CA . LEU A 1 92 ? -2.723 -1.270 -12.290 1.00 85.75 92 LEU A CA 1
ATOM 637 C C . LEU A 1 92 ? -2.267 -2.710 -11.952 1.00 85.75 92 LEU A C 1
ATOM 639 O O . LEU A 1 92 ? -1.208 -2.834 -11.337 1.00 85.75 92 LEU A O 1
ATOM 643 N N . PRO A 1 93 ? -2.961 -3.790 -12.378 1.00 88.00 93 PRO A N 1
ATOM 644 C CA . PRO A 1 93 ? -2.468 -5.163 -12.235 1.00 88.00 93 PRO A CA 1
ATOM 645 C C . PRO A 1 93 ? -1.037 -5.390 -12.733 1.00 88.00 93 PRO A C 1
ATOM 647 O O . PRO A 1 93 ? -0.292 -6.114 -12.086 1.00 88.00 93 PRO A O 1
ATOM 650 N N . PHE A 1 94 ? -0.610 -4.750 -13.829 1.00 90.75 94 PHE A N 1
ATOM 651 C CA . PHE A 1 94 ? 0.761 -4.881 -14.343 1.00 90.75 94 PHE A CA 1
ATOM 652 C C . PHE A 1 94 ? 1.787 -4.162 -13.459 1.00 90.75 94 PHE A C 1
ATOM 654 O O . PHE A 1 94 ? 2.882 -4.680 -13.255 1.00 90.75 94 PHE A O 1
ATOM 661 N N . VAL A 1 95 ? 1.441 -3.004 -12.886 1.00 90.62 95 VAL A N 1
ATOM 662 C CA . VAL A 1 95 ? 2.320 -2.297 -11.937 1.00 90.62 95 VAL A CA 1
ATOM 663 C C . VAL A 1 95 ? 2.438 -3.075 -10.625 1.00 90.62 95 VAL A C 1
ATOM 665 O O . VAL A 1 95 ? 3.541 -3.221 -10.105 1.00 90.62 95 VAL A O 1
ATOM 668 N N . PHE A 1 96 ? 1.340 -3.645 -10.121 1.00 90.81 96 PHE A N 1
ATOM 669 C CA . PHE A 1 96 ? 1.374 -4.534 -8.955 1.00 90.81 96 PHE A CA 1
ATOM 670 C C . PHE A 1 96 ? 2.138 -5.829 -9.230 1.00 90.81 96 PHE A C 1
ATOM 672 O O . PHE A 1 96 ? 2.921 -6.261 -8.390 1.00 90.81 96 PHE A O 1
ATOM 679 N N . ALA A 1 97 ? 1.961 -6.419 -10.410 1.00 93.19 97 ALA A N 1
ATOM 680 C CA . ALA A 1 97 ? 2.703 -7.589 -10.856 1.00 93.19 97 ALA A CA 1
ATOM 681 C C . ALA A 1 97 ? 4.206 -7.303 -10.923 1.00 93.19 97 ALA A C 1
ATOM 683 O O . ALA A 1 97 ? 4.997 -8.087 -10.408 1.00 93.19 97 ALA A O 1
ATOM 684 N N . GLY A 1 98 ? 4.592 -6.155 -11.488 1.00 92.31 98 GLY A N 1
ATOM 685 C CA . GLY A 1 98 ? 5.969 -5.670 -11.495 1.00 92.31 98 GLY A CA 1
ATOM 686 C C . GLY A 1 98 ? 6.513 -5.449 -10.084 1.00 92.31 98 GLY A C 1
ATOM 687 O O . GLY A 1 98 ? 7.605 -5.918 -9.784 1.00 92.31 98 GLY A O 1
ATOM 688 N N . LEU A 1 99 ? 5.746 -4.816 -9.189 1.00 91.62 99 LEU A N 1
ATOM 689 C CA . LEU A 1 99 ? 6.142 -4.594 -7.794 1.00 91.62 99 LEU A CA 1
ATOM 690 C C . LEU A 1 99 ? 6.326 -5.913 -7.024 1.00 91.62 99 LEU A C 1
ATOM 692 O O . LEU A 1 99 ? 7.339 -6.085 -6.350 1.00 91.62 99 LEU A O 1
ATOM 696 N N . ILE A 1 100 ? 5.389 -6.856 -7.144 1.00 91.62 100 ILE A N 1
ATOM 697 C CA . ILE A 1 100 ? 5.471 -8.184 -6.517 1.00 91.62 100 ILE A CA 1
ATOM 698 C C . ILE A 1 100 ? 6.651 -8.966 -7.098 1.00 91.62 100 ILE A C 1
ATOM 700 O O . ILE A 1 100 ? 7.477 -9.457 -6.334 1.00 91.62 100 ILE A O 1
ATOM 704 N N . ALA A 1 101 ? 6.799 -9.018 -8.425 1.00 92.44 101 ALA A N 1
ATOM 705 C CA . ALA A 1 101 ? 7.948 -9.641 -9.078 1.00 92.44 101 ALA A CA 1
ATOM 706 C C . ALA A 1 101 ? 9.270 -9.034 -8.586 1.00 92.44 101 ALA A C 1
ATOM 708 O O . ALA A 1 101 ? 10.218 -9.766 -8.315 1.00 92.44 101 ALA A O 1
ATOM 709 N N . TYR A 1 102 ? 9.321 -7.715 -8.398 1.00 91.56 102 TYR A N 1
ATOM 710 C CA . TYR A 1 102 ? 10.491 -7.012 -7.889 1.00 91.56 102 TYR A CA 1
ATOM 711 C C . TYR A 1 102 ? 10.797 -7.353 -6.421 1.00 91.56 102 TYR A C 1
ATOM 713 O O . TYR A 1 102 ? 11.947 -7.653 -6.099 1.00 91.56 102 TYR A O 1
ATOM 721 N N . ILE A 1 103 ? 9.782 -7.386 -5.547 1.00 91.00 103 ILE A N 1
ATOM 722 C CA . ILE A 1 103 ? 9.896 -7.790 -4.131 1.00 91.00 103 ILE A CA 1
ATOM 723 C C . ILE A 1 103 ? 10.341 -9.254 -4.000 1.00 91.00 103 ILE A C 1
ATOM 725 O O . ILE A 1 103 ? 11.190 -9.565 -3.165 1.00 91.00 103 ILE A O 1
ATOM 729 N N . LEU A 1 104 ? 9.801 -10.150 -4.831 1.00 91.06 104 LEU A N 1
ATOM 730 C CA . LEU A 1 104 ? 10.158 -11.571 -4.846 1.00 91.06 104 LEU A CA 1
ATOM 731 C C . LEU A 1 104 ? 11.510 -11.825 -5.536 1.00 91.06 104 LEU A C 1
ATOM 733 O O . LEU A 1 104 ? 12.167 -12.816 -5.223 1.00 91.06 104 LEU A O 1
ATOM 737 N N . SER A 1 105 ? 11.971 -10.942 -6.431 1.00 89.94 105 SER A N 1
ATOM 738 C CA . SER A 1 105 ? 13.219 -11.127 -7.186 1.00 89.94 105 SER A CA 1
ATOM 739 C C . SER A 1 105 ? 14.476 -11.404 -6.341 1.00 89.94 105 SER A C 1
ATOM 741 O O . SER A 1 105 ? 15.192 -12.335 -6.714 1.00 89.94 105 SER A O 1
ATOM 743 N N . PRO A 1 106 ? 14.776 -10.724 -5.208 1.00 88.12 106 PRO A N 1
ATOM 744 C CA . PRO A 1 106 ? 15.914 -11.098 -4.366 1.00 88.12 106 PRO A CA 1
ATOM 745 C C . PRO A 1 106 ? 15.768 -12.504 -3.769 1.00 88.12 106 PRO A C 1
ATOM 747 O O . PRO A 1 106 ? 16.753 -13.234 -3.712 1.00 88.12 106 PRO A O 1
ATOM 750 N N . VAL A 1 107 ? 14.555 -12.906 -3.373 1.00 88.19 107 VAL A N 1
ATOM 751 C CA . VAL A 1 107 ? 14.281 -14.231 -2.786 1.00 88.19 107 VAL A CA 1
ATOM 752 C C . VAL A 1 107 ? 14.422 -15.323 -3.847 1.00 88.19 107 VAL A C 1
ATOM 754 O O . VAL A 1 107 ? 15.099 -16.323 -3.628 1.00 88.19 107 VAL A O 1
ATOM 757 N N . VAL A 1 108 ? 13.847 -15.111 -5.033 1.00 87.75 108 VAL A N 1
ATOM 758 C CA . VAL A 1 108 ? 13.948 -16.040 -6.166 1.00 87.75 108 VAL A CA 1
ATOM 759 C C . VAL A 1 108 ? 15.386 -16.171 -6.660 1.00 87.75 108 VAL A C 1
ATOM 761 O O . VAL A 1 108 ? 15.828 -17.296 -6.883 1.00 87.75 108 VAL A O 1
ATOM 764 N N . ARG A 1 109 ? 16.140 -15.069 -6.791 1.00 84.88 109 ARG A N 1
ATOM 765 C CA . ARG A 1 109 ? 17.567 -15.128 -7.159 1.00 84.88 109 ARG A CA 1
ATOM 766 C C . ARG A 1 109 ? 18.371 -15.885 -6.104 1.00 84.88 109 ARG A C 1
ATOM 768 O O . ARG A 1 109 ? 19.100 -16.795 -6.468 1.00 84.88 109 ARG A O 1
ATOM 775 N N . TRP A 1 110 ? 18.162 -15.610 -4.814 1.00 84.19 110 TRP A N 1
ATOM 776 C CA . TRP A 1 110 ? 18.820 -16.338 -3.719 1.00 84.19 110 TRP A CA 1
ATOM 777 C C . TRP A 1 110 ? 18.518 -17.851 -3.712 1.00 84.19 110 TRP A C 1
ATOM 779 O O . TRP A 1 110 ? 19.394 -18.648 -3.380 1.00 84.19 110 TRP A O 1
ATOM 789 N N . MET A 1 111 ? 17.314 -18.271 -4.122 1.00 81.88 111 MET A N 1
ATOM 790 C CA . MET A 1 111 ? 16.970 -19.696 -4.266 1.00 81.88 111 MET A CA 1
ATOM 791 C C . MET A 1 111 ? 17.492 -20.336 -5.564 1.00 81.88 111 MET A C 1
ATOM 793 O O . MET A 1 111 ? 17.819 -21.523 -5.569 1.00 81.88 111 MET A O 1
ATOM 797 N N . ALA A 1 112 ? 17.542 -19.589 -6.670 1.00 78.75 112 ALA A N 1
ATOM 798 C CA . ALA A 1 112 ? 17.969 -20.094 -7.977 1.00 78.75 112 ALA A CA 1
ATOM 799 C C . ALA A 1 112 ? 19.502 -20.135 -8.135 1.00 78.75 112 ALA A C 1
ATOM 801 O O . ALA A 1 112 ? 20.041 -21.047 -8.765 1.00 78.75 112 ALA A O 1
ATOM 802 N N . GLU A 1 113 ? 20.204 -19.164 -7.550 1.00 70.31 113 GLU A N 1
ATOM 803 C CA . GLU A 1 113 ? 21.645 -18.945 -7.678 1.00 70.31 113 GLU A CA 1
ATOM 804 C C . GLU A 1 113 ? 22.332 -19.239 -6.333 1.00 70.31 113 GLU A C 1
ATOM 806 O O . GLU A 1 113 ? 22.432 -18.387 -5.450 1.00 70.31 113 GLU A O 1
ATOM 811 N N . ARG A 1 114 ? 22.829 -20.474 -6.163 1.00 68.25 114 ARG A N 1
ATOM 812 C CA . ARG A 1 114 ? 23.687 -20.818 -5.017 1.00 68.25 114 ARG A CA 1
ATOM 813 C C . ARG A 1 114 ? 25.078 -20.204 -5.181 1.00 68.25 114 ARG A C 1
ATOM 815 O O . ARG A 1 114 ? 25.641 -20.207 -6.272 1.00 68.25 114 ARG A O 1
ATOM 822 N N . ARG A 1 115 ? 25.665 -19.798 -4.051 1.00 60.03 115 ARG A N 1
ATOM 823 C CA . ARG A 1 115 ? 27.009 -19.196 -3.937 1.00 60.03 115 ARG A CA 1
ATOM 824 C C . ARG A 1 115 ? 28.156 -20.081 -4.469 1.00 60.03 115 ARG A C 1
ATOM 826 O O . ARG A 1 115 ? 29.222 -19.554 -4.757 1.00 60.03 115 ARG A O 1
ATOM 833 N N . ASP A 1 116 ? 27.910 -21.381 -4.655 1.00 54.91 116 ASP A N 1
ATOM 834 C CA . ASP A 1 116 ? 28.918 -22.410 -4.966 1.00 54.91 116 ASP A CA 1
ATOM 835 C C . ASP A 1 116 ? 28.875 -22.906 -6.433 1.00 54.91 116 ASP A C 1
ATOM 837 O O . ASP A 1 116 ? 29.195 -24.058 -6.724 1.00 54.91 116 ASP A O 1
ATOM 841 N N . GLY A 1 117 ? 28.404 -22.077 -7.374 1.00 59.84 117 GLY A N 1
ATOM 842 C CA . GLY A 1 117 ? 28.545 -22.285 -8.829 1.00 59.84 117 GLY A CA 1
ATOM 843 C C . GLY A 1 117 ? 27.738 -23.427 -9.477 1.00 59.84 117 GLY A C 1
ATOM 844 O O . GLY A 1 117 ? 27.544 -23.425 -10.692 1.00 59.84 117 GLY A O 1
ATOM 845 N N . THR A 1 118 ? 27.208 -24.379 -8.707 1.00 56.72 118 THR A N 1
ATOM 846 C CA . THR A 1 118 ? 26.354 -25.466 -9.217 1.00 56.72 118 THR A CA 1
ATOM 847 C C . THR A 1 118 ? 24.872 -25.078 -9.204 1.00 56.72 118 THR A C 1
ATOM 849 O O . THR A 1 118 ? 24.275 -24.841 -8.152 1.00 56.72 118 THR A O 1
ATOM 852 N N . ARG A 1 119 ? 24.253 -25.047 -10.396 1.00 60.41 119 ARG A N 1
ATOM 853 C CA . ARG A 1 119 ? 22.805 -24.827 -10.584 1.00 60.41 119 ARG A CA 1
ATOM 854 C C . ARG A 1 119 ? 22.015 -25.888 -9.811 1.00 60.41 119 ARG A C 1
ATOM 856 O O . ARG A 1 119 ? 22.184 -27.071 -10.089 1.00 60.41 119 ARG A O 1
ATOM 863 N N . ARG A 1 120 ? 21.135 -25.489 -8.880 1.00 56.84 120 ARG A N 1
ATOM 864 C CA . ARG A 1 120 ? 20.299 -26.445 -8.117 1.00 56.84 120 ARG A CA 1
ATOM 865 C C . ARG A 1 120 ? 18.805 -26.418 -8.430 1.00 56.84 120 ARG A C 1
ATOM 867 O O . ARG A 1 120 ? 18.156 -27.428 -8.190 1.00 56.84 120 ARG A O 1
ATOM 874 N N . LEU A 1 121 ? 18.258 -25.336 -8.987 1.00 63.81 121 LEU A N 1
ATOM 875 C CA . LEU A 1 121 ? 16.872 -25.302 -9.465 1.00 63.81 121 LEU A CA 1
ATOM 876 C C . LEU A 1 121 ? 16.761 -24.559 -10.800 1.00 63.81 121 LEU A C 1
ATOM 878 O O . LEU A 1 121 ? 17.405 -23.533 -11.015 1.00 63.81 121 LEU A O 1
ATOM 882 N N . HIS A 1 122 ? 15.885 -25.046 -11.679 1.00 81.62 122 HIS A N 1
ATOM 883 C CA . HIS A 1 122 ? 15.409 -24.265 -12.819 1.00 81.62 122 HIS A CA 1
ATOM 884 C C . HIS A 1 122 ? 14.685 -23.012 -12.298 1.00 81.62 122 HIS A C 1
ATOM 886 O O . HIS A 1 122 ? 13.854 -23.132 -11.396 1.00 81.62 122 HIS A O 1
ATOM 892 N N . ARG A 1 123 ? 14.955 -21.829 -12.880 1.00 81.00 123 ARG A N 1
ATOM 893 C CA . ARG A 1 123 ? 14.369 -20.533 -12.455 1.00 81.00 123 ARG A CA 1
ATOM 894 C C . ARG A 1 123 ? 12.859 -20.611 -12.208 1.00 81.00 123 ARG A C 1
ATOM 896 O O . ARG A 1 123 ? 12.388 -20.132 -11.184 1.00 81.00 123 ARG A O 1
ATOM 903 N N . GLY A 1 124 ? 12.122 -21.278 -13.100 1.00 84.75 124 GLY A N 1
ATOM 904 C CA . GLY A 1 124 ? 10.677 -21.474 -12.968 1.00 84.75 124 GLY A CA 1
ATOM 905 C C . GLY A 1 124 ? 10.253 -22.176 -11.670 1.00 84.75 124 GLY A C 1
ATOM 906 O O . GLY A 1 124 ? 9.273 -21.766 -11.064 1.00 84.75 124 GLY A O 1
ATOM 907 N N . ILE A 1 125 ? 11.010 -23.167 -11.183 1.00 87.62 125 ILE A N 1
ATOM 908 C CA . ILE A 1 125 ? 10.685 -23.882 -9.936 1.00 87.62 125 ILE A CA 1
ATOM 909 C C . ILE A 1 125 ? 10.914 -22.971 -8.723 1.00 87.62 125 ILE A C 1
ATOM 911 O O . ILE A 1 125 ? 10.072 -22.922 -7.831 1.00 87.62 125 ILE A O 1
ATOM 915 N N . ALA A 1 126 ? 12.009 -22.201 -8.707 1.00 88.50 126 ALA A N 1
ATOM 916 C CA . ALA A 1 126 ? 12.265 -21.222 -7.648 1.00 88.50 126 ALA A CA 1
ATOM 917 C C . ALA A 1 126 ? 11.167 -20.141 -7.598 1.00 88.50 126 ALA A C 1
ATOM 919 O O . ALA A 1 126 ? 10.728 -19.755 -6.517 1.00 88.50 126 ALA A O 1
ATOM 920 N N . ILE A 1 127 ? 10.680 -19.701 -8.764 1.00 89.69 127 ILE A N 1
ATOM 921 C CA . ILE A 1 127 ? 9.549 -18.772 -8.889 1.00 89.69 127 ILE A CA 1
ATOM 922 C C . ILE A 1 127 ? 8.268 -19.404 -8.333 1.00 89.69 127 ILE A C 1
ATOM 924 O O . ILE A 1 127 ? 7.664 -18.834 -7.427 1.00 89.69 127 ILE A O 1
ATOM 928 N N . VAL A 1 128 ? 7.881 -20.592 -8.812 1.00 91.00 128 VAL A N 1
ATOM 929 C CA . VAL A 1 128 ? 6.672 -21.305 -8.359 1.00 91.00 128 VAL A CA 1
ATOM 930 C C . VAL A 1 128 ? 6.693 -21.537 -6.847 1.00 91.00 128 VAL A C 1
ATOM 932 O O . VAL A 1 128 ? 5.711 -21.231 -6.177 1.00 91.00 128 VAL A O 1
ATOM 935 N N . LEU A 1 129 ? 7.815 -21.994 -6.284 1.00 91.12 129 LEU A N 1
ATOM 936 C CA . LEU A 1 129 ? 7.952 -22.213 -4.842 1.00 91.12 129 LEU A CA 1
ATOM 937 C C . LEU A 1 129 ? 7.830 -20.901 -4.050 1.00 91.12 129 LEU A C 1
ATOM 939 O O . LEU A 1 129 ? 7.149 -20.869 -3.026 1.00 91.12 129 LEU A O 1
ATOM 943 N N . CYS A 1 130 ? 8.411 -19.802 -4.545 1.00 91.44 130 CYS A N 1
ATOM 944 C CA . CYS A 1 130 ? 8.268 -18.482 -3.927 1.00 91.44 130 CYS A CA 1
ATOM 945 C C . CYS A 1 130 ? 6.803 -18.014 -3.909 1.00 91.44 130 CYS A C 1
ATOM 947 O O . CYS A 1 130 ? 6.306 -17.588 -2.866 1.00 91.44 130 CYS A O 1
ATOM 949 N N . TYR A 1 131 ? 6.089 -18.160 -5.032 1.00 91.75 131 TYR A N 1
ATOM 950 C CA . TYR A 1 131 ? 4.664 -17.830 -5.116 1.00 91.75 131 TYR A CA 1
ATOM 951 C C . TYR A 1 131 ? 3.799 -18.739 -4.231 1.00 91.75 131 TYR A C 1
ATOM 953 O O . TYR A 1 131 ? 2.898 -18.229 -3.575 1.00 91.75 131 TYR A O 1
ATOM 961 N N . ILE A 1 132 ? 4.086 -20.044 -4.130 1.00 93.38 132 ILE A N 1
ATOM 962 C CA . ILE A 1 132 ? 3.370 -20.957 -3.219 1.00 93.38 132 ILE A CA 1
ATOM 963 C C . ILE A 1 132 ? 3.530 -20.509 -1.762 1.00 93.38 132 ILE A C 1
ATOM 965 O O . ILE A 1 132 ? 2.531 -20.412 -1.049 1.00 93.38 132 ILE A O 1
ATOM 969 N N . VAL A 1 133 ? 4.750 -20.188 -1.318 1.00 92.88 133 VAL A N 1
ATOM 970 C CA . VAL A 1 133 ? 4.999 -19.699 0.052 1.00 92.88 133 VAL A CA 1
ATOM 971 C C . VAL A 1 133 ? 4.295 -18.359 0.293 1.00 92.88 133 VAL A C 1
ATOM 973 O O . VAL A 1 133 ? 3.634 -18.192 1.315 1.00 92.88 133 VAL A O 1
ATOM 976 N N . PHE A 1 134 ? 4.368 -17.428 -0.663 1.00 91.12 134 PHE A N 1
ATOM 977 C CA . PHE A 1 134 ? 3.714 -16.119 -0.582 1.00 91.12 134 PHE A CA 1
ATOM 978 C C . PHE A 1 134 ? 2.181 -16.226 -0.503 1.00 91.12 134 PHE A C 1
ATOM 980 O O . PHE A 1 134 ? 1.563 -15.631 0.381 1.00 91.12 134 PHE A O 1
ATOM 987 N N . ILE A 1 135 ? 1.563 -17.037 -1.370 1.00 91.56 135 ILE A N 1
ATOM 988 C CA . ILE A 1 135 ? 0.119 -17.310 -1.348 1.00 91.56 135 ILE A CA 1
ATOM 989 C C . ILE A 1 135 ? -0.269 -17.991 -0.033 1.00 91.56 135 ILE A C 1
ATOM 991 O O . ILE A 1 135 ? -1.238 -17.575 0.595 1.00 91.56 135 ILE A O 1
ATOM 995 N N . SER A 1 136 ? 0.495 -18.989 0.422 1.00 92.19 136 SER A N 1
ATOM 996 C CA . SER A 1 136 ? 0.211 -19.714 1.670 1.00 92.19 136 SER A CA 1
ATOM 997 C C . SER A 1 136 ? 0.273 -18.798 2.894 1.00 92.19 136 SER A C 1
ATOM 999 O O . SER A 1 136 ? -0.588 -18.887 3.766 1.00 92.19 136 SER A O 1
ATOM 1001 N N . ALA A 1 137 ? 1.236 -17.871 2.939 1.00 89.19 137 ALA A N 1
ATOM 1002 C CA . ALA A 1 137 ? 1.332 -16.868 3.995 1.00 89.19 137 ALA A CA 1
ATOM 1003 C C . ALA A 1 137 ? 0.124 -15.914 3.994 1.00 89.19 137 ALA A C 1
ATOM 1005 O O . ALA A 1 137 ? -0.451 -15.657 5.051 1.00 89.19 137 ALA A O 1
ATOM 1006 N N . ILE A 1 138 ? -0.308 -15.436 2.820 1.00 88.38 138 ILE A N 1
ATOM 1007 C CA . ILE A 1 138 ? -1.486 -14.564 2.681 1.00 88.38 138 ILE A CA 1
ATOM 1008 C C . ILE A 1 138 ? -2.772 -15.307 3.062 1.00 88.38 138 ILE A C 1
ATOM 1010 O O . ILE A 1 138 ? -3.551 -14.802 3.867 1.00 88.38 138 ILE A O 1
ATOM 1014 N N . VAL A 1 139 ? -2.996 -16.509 2.525 1.00 88.44 139 VAL A N 1
ATOM 1015 C CA . VAL A 1 139 ? -4.194 -17.318 2.800 1.00 88.44 139 VAL A CA 1
ATOM 1016 C C . VAL A 1 139 ? -4.249 -17.718 4.274 1.00 88.44 139 VAL A C 1
ATOM 1018 O O . VAL A 1 139 ? -5.295 -17.559 4.898 1.00 88.44 139 VAL A O 1
ATOM 1021 N N . GLY A 1 140 ? -3.130 -18.154 4.859 1.00 87.88 140 GLY A N 1
ATOM 1022 C CA . GLY A 1 140 ? -3.034 -18.461 6.286 1.00 87.88 140 GLY A CA 1
ATOM 1023 C C . GLY A 1 140 ? -3.305 -17.239 7.167 1.00 87.88 140 GLY A C 1
ATOM 1024 O O . GLY A 1 140 ? -4.066 -17.330 8.129 1.00 87.88 140 GLY A O 1
ATOM 1025 N N . PHE A 1 141 ? -2.765 -16.070 6.810 1.00 84.62 141 PHE A N 1
ATOM 1026 C CA . PHE A 1 141 ? -3.046 -14.821 7.516 1.00 84.62 141 PHE A CA 1
ATOM 1027 C C . PHE A 1 141 ? -4.526 -14.423 7.426 1.00 84.62 141 PHE A C 1
ATOM 1029 O O . PHE A 1 141 ? -5.133 -14.145 8.459 1.00 84.62 141 PHE A O 1
ATOM 1036 N N . LEU A 1 142 ? -5.144 -14.469 6.239 1.00 83.06 142 LEU A N 1
ATOM 1037 C CA . LEU A 1 142 ? -6.582 -14.215 6.079 1.00 83.06 142 LEU A CA 1
ATOM 1038 C C . LEU A 1 142 ? -7.426 -15.217 6.879 1.00 83.06 142 LEU A C 1
ATOM 1040 O O . LEU A 1 142 ? -8.374 -14.811 7.545 1.00 83.06 142 LEU A O 1
ATOM 1044 N N . PHE A 1 143 ? -7.066 -16.502 6.865 1.00 86.69 143 PHE A N 1
ATOM 1045 C CA . PHE A 1 143 ? -7.768 -17.548 7.612 1.00 86.69 143 PHE A CA 1
ATOM 1046 C C . PHE A 1 143 ? -7.674 -17.361 9.135 1.00 86.69 143 PHE A C 1
ATOM 1048 O O . PHE A 1 143 ? -8.601 -17.722 9.853 1.00 86.69 143 PHE A O 1
ATOM 1055 N N . LEU A 1 144 ? -6.600 -16.755 9.647 1.00 83.31 144 LEU A N 1
ATOM 1056 C CA . LEU A 1 144 ? -6.483 -16.379 11.061 1.00 83.31 144 LEU A CA 1
ATOM 1057 C C . LEU A 1 144 ? -7.210 -15.063 11.389 1.00 83.31 144 LEU A C 1
ATOM 1059 O O . LEU A 1 144 ? -7.762 -14.915 12.482 1.00 83.31 144 LEU A O 1
ATOM 1063 N N . LEU A 1 145 ? -7.201 -14.109 10.456 1.00 77.38 145 LEU A N 1
ATOM 1064 C CA . LEU A 1 145 ? -7.704 -12.748 10.636 1.00 77.38 145 LEU A CA 1
ATOM 1065 C C . LEU A 1 145 ? -9.236 -12.668 10.514 1.00 77.38 145 LEU A C 1
ATOM 1067 O O . LEU A 1 145 ? -9.899 -12.152 11.413 1.00 77.38 145 LEU A O 1
ATOM 1071 N N . VAL A 1 146 ? -9.805 -13.211 9.432 1.00 79.06 146 VAL A N 1
ATOM 1072 C CA . VAL A 1 146 ? -11.242 -13.139 9.104 1.00 79.06 146 VAL A CA 1
ATOM 1073 C C . VAL A 1 146 ? -12.148 -13.700 10.211 1.00 79.06 146 VAL A C 1
ATOM 1075 O O . VAL A 1 146 ? -13.042 -12.969 10.638 1.00 79.06 146 VAL A O 1
ATOM 1078 N N . PRO A 1 147 ? -11.959 -14.928 10.740 1.00 76.75 147 PRO A N 1
ATOM 1079 C CA . PRO A 1 147 ? -12.847 -15.454 11.777 1.00 76.75 147 PRO A CA 1
ATOM 1080 C C . PRO A 1 147 ? -12.681 -14.753 13.130 1.00 76.75 147 PRO A C 1
ATOM 1082 O O . PRO A 1 147 ? -13.595 -14.830 13.949 1.00 76.75 147 PRO A O 1
ATOM 1085 N N . ARG A 1 148 ? -11.557 -14.066 13.392 1.00 71.38 148 ARG A N 1
ATOM 1086 C CA . ARG A 1 148 ? -11.411 -13.242 14.604 1.00 71.38 148 ARG A CA 1
ATOM 1087 C C . ARG A 1 148 ? -12.134 -11.910 14.459 1.00 71.38 148 ARG A C 1
ATOM 1089 O O . ARG A 1 148 ? -13.029 -11.655 15.252 1.00 71.38 148 ARG A O 1
ATOM 1096 N N . LEU A 1 149 ? -11.889 -11.164 13.378 1.00 66.44 149 LEU A N 1
ATOM 1097 C CA . LEU A 1 149 ? -12.673 -9.961 13.058 1.00 66.44 149 LEU A CA 1
ATOM 1098 C C . LEU A 1 149 ? -14.175 -10.249 12.998 1.00 66.44 149 LEU A C 1
ATOM 1100 O O . LEU A 1 149 ? -14.958 -9.472 13.528 1.00 66.44 149 LEU A O 1
ATOM 1104 N N . SER A 1 150 ? -14.590 -11.374 12.413 1.00 69.75 150 SER A N 1
ATOM 1105 C CA . SER A 1 150 ? -16.001 -11.766 12.378 1.00 69.75 150 SER A CA 1
ATOM 1106 C C . SER A 1 150 ? -16.581 -11.981 13.779 1.00 69.75 150 SER A C 1
ATOM 1108 O O . SER A 1 150 ? -17.696 -11.532 14.025 1.00 69.75 150 SER A O 1
ATOM 1110 N N . LYS A 1 151 ? -15.838 -12.601 14.706 1.00 69.44 151 LYS A N 1
ATOM 1111 C CA . LYS A 1 151 ? -16.269 -12.775 16.104 1.00 69.44 151 LYS A CA 1
ATOM 1112 C C . LYS A 1 151 ? -16.295 -11.456 16.869 1.00 69.44 151 LYS A C 1
ATOM 1114 O O . LYS A 1 151 ? -17.269 -11.198 17.565 1.00 69.44 151 LYS A O 1
ATOM 1119 N N . ASP A 1 152 ? -15.275 -10.619 16.714 1.00 69.06 152 ASP A N 1
ATOM 1120 C CA . ASP A 1 152 ? -15.174 -9.340 17.421 1.00 69.06 152 ASP A CA 1
ATOM 1121 C C . ASP A 1 152 ? -16.253 -8.350 16.929 1.00 69.06 152 ASP A C 1
ATOM 1123 O O . ASP A 1 152 ? -16.932 -7.715 17.735 1.00 69.06 152 ASP A O 1
ATOM 1127 N N . VAL A 1 153 ? -16.508 -8.291 15.615 1.00 64.00 153 VAL A N 1
ATOM 1128 C CA . VAL A 1 153 ? -17.596 -7.490 15.019 1.00 64.00 153 VAL A CA 1
ATOM 1129 C C . VAL A 1 153 ? -18.974 -8.055 15.372 1.00 64.00 153 VAL A C 1
ATOM 1131 O O . VAL A 1 153 ? -19.866 -7.280 15.713 1.00 64.00 153 VAL A O 1
ATOM 1134 N N . ALA A 1 154 ? -19.168 -9.380 15.348 1.00 66.50 154 ALA A N 1
ATOM 1135 C CA . ALA A 1 154 ? -20.427 -9.991 15.782 1.00 66.50 154 ALA A CA 1
ATOM 1136 C C . ALA A 1 154 ? -20.699 -9.724 17.269 1.00 66.50 154 ALA A C 1
ATOM 1138 O O . ALA A 1 154 ? -21.832 -9.411 17.630 1.00 66.50 154 ALA A O 1
ATOM 1139 N N . ARG A 1 155 ? -19.660 -9.765 18.115 1.00 67.62 155 ARG A N 1
ATOM 1140 C CA . ARG A 1 155 ? -19.747 -9.416 19.535 1.00 67.62 155 ARG A CA 1
ATOM 1141 C C . ARG A 1 155 ? -20.196 -7.969 19.716 1.00 67.62 155 ARG A C 1
ATOM 1143 O O . ARG A 1 155 ? -21.196 -7.749 20.392 1.00 67.62 155 ARG A O 1
ATOM 1150 N N . ILE A 1 156 ? -19.545 -7.011 19.047 1.00 64.19 156 ILE A N 1
ATOM 1151 C CA . ILE A 1 156 ? -19.961 -5.597 19.052 1.00 64.19 156 ILE A CA 1
ATOM 1152 C C . ILE A 1 156 ? -21.413 -5.455 18.572 1.00 64.19 156 ILE A C 1
ATOM 1154 O O . ILE A 1 156 ? -22.190 -4.755 19.209 1.00 64.19 156 ILE A O 1
ATOM 1158 N N . GLY A 1 157 ? -21.813 -6.153 17.505 1.00 67.19 157 GLY A N 1
ATOM 1159 C CA . GLY A 1 157 ? -23.195 -6.152 17.013 1.00 67.19 157 GLY A CA 1
ATOM 1160 C C . GLY A 1 157 ? -24.211 -6.695 18.025 1.00 67.19 157 GLY A C 1
ATOM 1161 O O . GLY A 1 157 ? -25.293 -6.131 18.160 1.00 67.19 157 GLY A O 1
ATOM 1162 N N . SER A 1 158 ? -23.859 -7.749 18.769 1.00 68.06 158 SER A N 1
ATOM 1163 C CA . SER A 1 158 ? -24.711 -8.343 19.811 1.00 68.06 158 SER A CA 1
ATOM 1164 C C . SER A 1 158 ? -24.738 -7.554 21.124 1.00 68.06 158 SER A C 1
ATOM 1166 O O . SER A 1 158 ? -25.754 -7.550 21.814 1.00 68.06 158 SER A O 1
ATOM 1168 N N . GLU A 1 159 ? -23.649 -6.859 21.465 1.00 66.44 159 GLU A N 1
ATOM 1169 C CA . GLU A 1 159 ? -23.547 -6.021 22.664 1.00 66.44 159 GLU A CA 1
ATOM 1170 C C . GLU A 1 159 ? -24.058 -4.591 22.405 1.00 66.44 159 GLU A C 1
ATOM 1172 O O . GLU A 1 159 ? -24.453 -3.912 23.348 1.00 66.44 159 GLU A O 1
ATOM 1177 N N . ALA A 1 160 ? -24.144 -4.133 21.148 1.00 72.25 160 ALA A N 1
ATOM 1178 C CA . ALA A 1 160 ? -24.633 -2.798 20.790 1.00 72.25 160 ALA A CA 1
ATOM 1179 C C . ALA A 1 160 ? -26.037 -2.464 21.341 1.00 72.25 160 ALA A C 1
ATOM 1181 O O . ALA A 1 160 ? -26.186 -1.367 21.878 1.00 72.25 160 ALA A O 1
ATOM 1182 N N . PRO A 1 161 ? -27.054 -3.354 21.314 1.00 70.56 161 PRO A N 1
ATOM 1183 C CA . PRO A 1 161 ? -28.339 -3.092 21.967 1.00 70.56 161 PRO A CA 1
ATOM 1184 C C . PRO A 1 161 ? -28.207 -2.903 23.485 1.00 70.56 161 PRO A C 1
ATOM 1186 O O . PRO A 1 161 ? -28.877 -2.049 24.060 1.00 70.56 161 PRO A O 1
ATOM 1189 N N . ALA A 1 162 ? -27.314 -3.655 24.138 1.00 69.19 162 ALA A N 1
ATOM 1190 C CA . ALA A 1 162 ? -27.054 -3.531 25.572 1.00 69.19 162 ALA A CA 1
ATOM 1191 C C . ALA A 1 162 ? -26.259 -2.257 25.911 1.00 69.19 162 ALA A C 1
ATOM 1193 O O . ALA A 1 162 ? -26.530 -1.620 26.927 1.00 69.19 162 ALA A O 1
ATOM 1194 N N . LEU A 1 163 ? -25.328 -1.841 25.045 1.00 66.38 163 LEU A N 1
ATOM 1195 C CA . LEU A 1 163 ? -24.637 -0.554 25.146 1.00 66.38 163 LEU A CA 1
ATOM 1196 C C . LEU A 1 163 ? -25.615 0.611 24.966 1.00 66.38 163 LEU A C 1
ATOM 1198 O O . LEU A 1 163 ? -25.609 1.521 25.783 1.00 66.38 163 LEU A O 1
ATOM 1202 N N . LEU A 1 164 ? -26.504 0.562 23.968 1.00 67.06 164 LEU A N 1
ATOM 1203 C CA . LEU A 1 164 ? -27.569 1.558 23.790 1.00 67.06 164 LEU A CA 1
ATOM 1204 C C . LEU A 1 164 ? -28.501 1.612 25.009 1.00 67.06 164 LEU A C 1
ATOM 1206 O O . LEU A 1 164 ? -28.856 2.703 25.452 1.00 67.06 164 LEU A O 1
ATOM 1210 N N . LYS A 1 165 ? -28.837 0.454 25.593 1.00 68.44 165 LYS A N 1
ATOM 1211 C CA . LYS A 1 165 ? -29.620 0.371 26.831 1.00 68.44 165 LYS A CA 1
ATOM 1212 C C . LYS A 1 165 ? -28.903 1.052 28.005 1.00 68.44 165 LYS A C 1
ATOM 1214 O O . LYS A 1 165 ? -29.489 1.938 28.612 1.00 68.44 165 LYS A O 1
ATOM 1219 N N . ARG A 1 166 ? -27.624 0.743 28.265 1.00 70.56 166 ARG A N 1
ATOM 1220 C CA . ARG A 1 166 ? -26.813 1.428 29.298 1.00 70.56 166 ARG A CA 1
ATOM 1221 C C . ARG A 1 166 ? -26.653 2.924 29.035 1.00 70.56 166 ARG A C 1
ATOM 1223 O O . ARG A 1 166 ? -26.753 3.724 29.958 1.00 70.56 166 ARG A O 1
ATOM 1230 N N . VAL A 1 167 ? -26.448 3.327 27.782 1.00 70.31 167 VAL A N 1
ATOM 1231 C CA . VAL A 1 167 ? -26.367 4.746 27.414 1.00 70.31 167 VAL A CA 1
ATOM 1232 C C . VAL A 1 167 ? -27.679 5.463 27.738 1.00 70.31 167 VAL A C 1
ATOM 1234 O O . VAL A 1 167 ? -27.636 6.581 28.235 1.00 70.31 167 VAL A O 1
ATOM 1237 N N . ASN A 1 168 ? -28.833 4.828 27.522 1.00 69.00 168 ASN A N 1
ATOM 1238 C CA . ASN A 1 168 ? -30.142 5.410 27.819 1.00 69.00 168 ASN A CA 1
ATOM 1239 C C . ASN A 1 168 ? -30.537 5.346 29.311 1.00 69.00 168 ASN A C 1
ATOM 1241 O O . ASN A 1 168 ? -31.179 6.266 29.803 1.00 69.00 168 ASN A O 1
ATOM 1245 N N . GLU A 1 169 ? -30.177 4.279 30.028 1.00 72.31 169 GLU A N 1
ATOM 1246 C CA . GLU A 1 169 ? -30.604 4.035 31.418 1.00 72.31 169 GLU A CA 1
ATOM 1247 C C . GLU A 1 169 ? -29.596 4.518 32.471 1.00 72.31 169 GLU A C 1
ATOM 1249 O O . GLU A 1 169 ? -30.000 5.019 33.516 1.00 72.31 169 GLU A O 1
ATOM 1254 N N . GLU A 1 170 ? -28.290 4.399 32.214 1.00 74.69 170 GLU A N 1
ATOM 1255 C CA . GLU A 1 170 ? -27.229 4.806 33.147 1.00 74.69 170 GLU A CA 1
ATOM 1256 C C . GLU A 1 170 ? -26.674 6.191 32.770 1.00 74.69 170 GLU A C 1
ATOM 1258 O O . GLU A 1 170 ? -26.609 7.087 33.612 1.00 74.69 170 GLU A O 1
ATOM 1263 N N . TRP A 1 171 ? -26.272 6.395 31.508 1.00 73.25 171 TRP A N 1
ATOM 1264 C CA . TRP A 1 171 ? -25.503 7.591 31.126 1.00 73.25 171 TRP A CA 1
ATOM 1265 C C . TRP A 1 171 ? -26.368 8.804 30.778 1.00 73.25 171 TRP A C 1
ATOM 1267 O O . TRP A 1 171 ? -26.000 9.916 31.141 1.00 73.25 171 TRP A O 1
ATOM 1277 N N . ALA A 1 172 ? -27.509 8.634 30.107 1.00 71.50 172 ALA A N 1
ATOM 1278 C CA . ALA A 1 172 ? -28.397 9.739 29.745 1.00 71.50 172 ALA A CA 1
ATOM 1279 C C . ALA A 1 172 ? -28.947 10.504 30.968 1.00 71.50 172 ALA A C 1
ATOM 1281 O O . ALA A 1 172 ? -28.817 11.731 30.970 1.00 71.50 172 ALA A O 1
ATOM 1282 N N . PRO A 1 173 ? -29.477 9.858 32.033 1.00 71.38 173 PRO A N 1
ATOM 1283 C CA . PRO A 1 173 ? -29.895 10.588 33.231 1.00 71.38 173 PRO A CA 1
ATOM 1284 C C . PRO A 1 173 ? -28.711 11.211 33.984 1.00 71.38 173 PRO A C 1
ATOM 1286 O O . PRO A 1 173 ? -28.818 12.351 34.429 1.00 71.38 173 PRO A O 1
ATOM 1289 N N . GLN A 1 174 ? -27.554 10.539 34.072 1.00 76.31 174 GLN A N 1
ATOM 1290 C CA . GLN A 1 174 ? -26.355 11.126 34.692 1.00 76.31 174 GLN A CA 1
ATOM 1291 C C . GLN A 1 174 ? -25.838 12.347 33.918 1.00 76.31 174 GLN A C 1
ATOM 1293 O O . GLN A 1 174 ? -25.457 13.346 34.527 1.00 76.31 174 GLN A O 1
ATOM 1298 N N . ALA A 1 175 ? -25.857 12.301 32.585 1.00 72.62 175 ALA A N 1
ATOM 1299 C CA . ALA A 1 175 ? -25.489 13.420 31.729 1.00 72.62 175 ALA A CA 1
ATOM 1300 C C . ALA A 1 175 ? -26.497 14.570 31.849 1.00 72.62 175 ALA A C 1
ATOM 1302 O O . ALA A 1 175 ? -26.075 15.715 31.981 1.00 72.62 175 ALA A O 1
ATOM 1303 N N . ALA A 1 176 ? -27.804 14.284 31.876 1.00 67.31 176 ALA A N 1
ATOM 1304 C CA . ALA A 1 176 ? -28.840 15.290 32.101 1.00 67.31 176 ALA A CA 1
ATOM 1305 C C . ALA A 1 176 ? -28.648 15.996 33.455 1.00 67.31 176 ALA A C 1
ATOM 1307 O O . ALA A 1 176 ? -28.540 17.218 33.487 1.00 67.31 176 ALA A O 1
ATOM 1308 N N . GLN A 1 177 ? -28.472 15.239 34.543 1.00 72.62 177 GLN A N 1
ATOM 1309 C CA . GLN A 1 177 ? -28.209 15.782 35.882 1.00 72.62 177 GLN A CA 1
ATOM 1310 C C . GLN A 1 177 ? -26.877 16.544 35.969 1.00 72.62 177 GLN A C 1
ATOM 1312 O O . GLN A 1 177 ? -26.784 17.556 36.663 1.00 72.62 177 GLN A O 1
ATOM 1317 N N . TRP A 1 178 ? -25.828 16.092 35.272 1.00 75.06 178 TRP A N 1
ATOM 1318 C CA . TRP A 1 178 ? -24.547 16.804 35.201 1.00 75.06 178 TRP A CA 1
ATOM 1319 C C . TRP A 1 178 ? -24.678 18.128 34.439 1.00 75.06 178 TRP A C 1
ATOM 1321 O O . TRP A 1 178 ? -24.139 19.142 34.891 1.00 75.06 178 TRP A O 1
ATOM 1331 N N . VAL A 1 179 ? -25.419 18.138 33.324 1.00 69.75 179 VAL A N 1
ATOM 1332 C CA . VAL A 1 179 ? -25.733 19.354 32.562 1.00 69.75 179 VAL A CA 1
ATOM 1333 C C . VAL A 1 179 ? -26.569 20.302 33.413 1.00 69.75 179 VAL A C 1
ATOM 1335 O O . VAL A 1 179 ? -26.193 21.458 33.517 1.00 69.75 179 VAL A O 1
ATOM 1338 N N . GLU A 1 180 ? -27.614 19.834 34.092 1.00 70.00 180 GLU A N 1
ATOM 1339 C CA . GLU A 1 180 ? -28.475 20.640 34.973 1.00 70.00 180 GLU A CA 1
ATOM 1340 C C . GLU A 1 180 ? -27.709 21.227 36.179 1.00 70.00 180 GLU A C 1
ATOM 1342 O O . GLU A 1 180 ? -27.922 22.373 36.575 1.00 70.00 180 GLU A O 1
ATOM 1347 N N . LYS A 1 181 ? -26.719 20.499 36.721 1.00 71.69 181 LYS A N 1
ATOM 1348 C CA . LYS A 1 181 ? -25.799 21.022 37.753 1.00 71.69 181 LYS A CA 1
ATOM 1349 C C . LYS A 1 181 ? -24.815 22.072 37.232 1.00 71.69 181 LYS A C 1
ATOM 1351 O O . LYS A 1 181 ? -24.416 22.958 37.987 1.00 71.69 181 LYS A O 1
ATOM 1356 N N . ARG A 1 182 ? -24.344 21.937 35.987 1.00 73.75 182 ARG A N 1
ATOM 1357 C CA . ARG A 1 182 ? -23.348 22.832 35.362 1.00 73.75 182 ARG A CA 1
ATOM 1358 C C . ARG A 1 182 ? -23.982 24.067 34.730 1.00 73.75 182 ARG A C 1
ATOM 1360 O O . ARG A 1 182 ? -23.404 25.149 34.775 1.00 73.75 182 ARG A O 1
ATOM 1367 N N . VAL A 1 183 ? -25.147 23.882 34.132 1.00 64.38 183 VAL A N 1
ATOM 1368 C CA . VAL A 1 183 ? -25.936 24.856 33.396 1.00 64.38 183 VAL A CA 1
ATOM 1369 C C . VAL A 1 183 ? -27.239 24.998 34.168 1.00 64.38 183 VAL A C 1
ATOM 1371 O O . VAL A 1 183 ? -28.095 24.123 34.093 1.00 64.38 183 VAL A O 1
ATOM 1374 N N . LYS A 1 184 ? -27.383 26.110 34.900 1.00 57.06 184 LYS A N 1
ATOM 1375 C CA . LYS A 1 184 ? -28.612 26.479 35.624 1.00 57.06 184 LYS A CA 1
ATOM 1376 C C . LYS A 1 184 ? -29.742 26.841 34.648 1.00 57.06 184 LYS A C 1
ATOM 1378 O O . LYS A 1 184 ? -30.198 27.981 34.609 1.00 57.06 184 LYS A O 1
ATOM 1383 N N . LEU A 1 185 ? -30.155 25.888 33.824 1.00 53.94 185 LEU A N 1
ATOM 1384 C CA . LEU A 1 185 ? -31.434 25.939 33.136 1.00 53.94 185 LEU A CA 1
ATOM 1385 C C . LEU A 1 185 ? -32.509 25.883 34.222 1.00 53.94 185 LEU A C 1
ATOM 1387 O O . LEU A 1 185 ? -32.426 25.049 35.124 1.00 53.94 185 LEU A O 1
ATOM 1391 N N . SER A 1 186 ? -33.470 26.807 34.179 1.00 50.69 186 SER A N 1
ATOM 1392 C CA . SER A 1 186 ? -34.601 26.775 35.109 1.00 50.69 186 SER A CA 1
ATOM 1393 C C . SER A 1 186 ? -35.280 25.404 35.050 1.00 50.69 186 SER A C 1
ATOM 1395 O O . SER A 1 186 ? -35.344 24.830 33.956 1.00 50.69 186 SER A O 1
ATOM 1397 N N . PRO A 1 187 ? -35.820 24.896 36.178 1.00 49.47 187 PRO A N 1
ATOM 1398 C CA . PRO A 1 187 ? -36.649 23.699 36.158 1.00 49.47 187 PRO A CA 1
ATOM 1399 C C . PRO A 1 187 ? -37.697 23.840 35.061 1.00 49.47 187 PRO A C 1
ATOM 1401 O O . PRO A 1 187 ? -38.265 24.926 34.904 1.00 49.47 187 PRO A O 1
ATOM 1404 N N . ALA A 1 188 ? -37.928 22.768 34.298 1.00 47.44 188 ALA A N 1
ATOM 1405 C CA . ALA A 1 188 ? -38.964 22.765 33.277 1.00 47.44 188 ALA A CA 1
ATOM 1406 C C . ALA A 1 188 ? -40.265 23.240 33.927 1.00 47.44 188 ALA A C 1
ATOM 1408 O O . ALA A 1 188 ? -40.761 22.607 34.862 1.00 47.44 188 ALA A O 1
ATOM 1409 N N . GLN A 1 189 ? -40.762 24.395 33.480 1.00 47.78 189 GLN A N 1
ATOM 1410 C CA . GLN A 1 189 ? -42.006 24.938 33.994 1.00 47.78 189 GLN A CA 1
ATOM 1411 C C . GLN A 1 189 ? -43.066 23.859 33.761 1.00 47.78 189 GLN A C 1
ATOM 1413 O O . GLN A 1 189 ? -43.178 23.405 32.616 1.00 47.78 189 GLN A O 1
ATOM 1418 N N . PRO A 1 190 ? -43.781 23.391 34.806 1.00 45.53 190 PRO A N 1
ATOM 1419 C CA . PRO A 1 190 ? -44.845 22.422 34.612 1.00 45.53 190 PRO A CA 1
ATOM 1420 C C . PRO A 1 190 ? -45.740 22.946 33.499 1.00 45.53 190 PRO A C 1
ATOM 1422 O O . PRO A 1 190 ? -46.069 24.139 33.509 1.00 45.53 190 PRO A O 1
ATOM 1425 N N . ALA A 1 191 ? -46.066 22.088 32.525 1.00 49.53 191 ALA A N 1
ATOM 1426 C CA . ALA A 1 191 ? -47.005 22.453 31.473 1.00 49.53 191 ALA A CA 1
ATOM 1427 C C . ALA A 1 191 ? -48.207 23.119 32.158 1.00 49.53 191 ALA A C 1
ATOM 1429 O O . ALA A 1 191 ? -48.672 22.553 33.156 1.00 49.53 191 ALA A O 1
ATOM 1430 N N . PRO A 1 192 ? -48.638 24.326 31.728 1.00 42.16 192 PRO A N 1
ATOM 1431 C CA . PRO A 1 192 ? -49.723 25.025 32.395 1.00 42.16 192 PRO A CA 1
ATOM 1432 C C . PRO A 1 192 ? -50.869 24.041 32.566 1.00 42.16 192 PRO A C 1
ATOM 1434 O O . PRO A 1 192 ? -51.300 23.450 31.574 1.00 42.16 192 PRO A O 1
ATOM 1437 N N . ALA A 1 193 ? -51.278 23.804 33.818 1.00 47.81 193 ALA A N 1
ATOM 1438 C CA . ALA A 1 193 ? -52.405 22.927 34.090 1.00 47.81 193 ALA A CA 1
ATOM 1439 C C . ALA A 1 193 ? -53.548 23.390 33.189 1.00 47.81 193 ALA A C 1
ATOM 1441 O O . ALA A 1 193 ? -53.781 24.603 33.122 1.00 47.81 193 ALA A O 1
ATOM 1442 N N . GLU A 1 194 ? -54.168 22.453 32.461 1.00 38.97 194 GLU A N 1
ATOM 1443 C CA . GLU A 1 194 ? -55.241 22.773 31.519 1.00 38.97 194 GLU A CA 1
ATOM 1444 C C . GLU A 1 194 ? -56.186 23.755 32.212 1.00 38.97 194 GLU A C 1
ATOM 1446 O O . GLU A 1 194 ? -56.672 23.438 33.308 1.00 38.97 194 GLU A O 1
ATOM 1451 N N . PRO A 1 195 ? -56.365 24.979 31.675 1.00 39.22 195 PRO A N 1
ATOM 1452 C CA . PRO A 1 195 ? -57.201 25.950 32.349 1.00 39.22 195 PRO A CA 1
ATOM 1453 C C . PRO A 1 195 ? -58.577 25.301 32.511 1.00 39.22 195 PRO A C 1
ATOM 1455 O O . PRO A 1 195 ? -59.069 24.706 31.544 1.00 39.22 195 PRO A O 1
ATOM 1458 N N . PRO A 1 196 ? -59.189 25.361 33.710 1.00 42.09 196 PRO A N 1
ATOM 1459 C CA . PRO A 1 196 ? -60.521 24.808 33.892 1.00 42.09 196 PRO A CA 1
ATOM 1460 C C . PRO A 1 196 ? -61.417 25.406 32.812 1.00 42.09 196 PRO A C 1
ATOM 1462 O O . PRO A 1 196 ? -61.282 26.591 32.508 1.00 42.09 196 PRO A O 1
ATOM 1465 N N . ILE A 1 197 ? -62.287 24.591 32.212 1.00 43.06 197 ILE A N 1
ATOM 1466 C CA . ILE A 1 197 ? -63.178 25.039 31.139 1.00 43.06 197 ILE A CA 1
ATOM 1467 C C . ILE A 1 197 ? -64.059 26.160 31.703 1.00 43.06 197 ILE A C 1
ATOM 1469 O O . ILE A 1 197 ? -65.054 25.908 32.383 1.00 43.06 197 ILE A O 1
ATOM 1473 N N . VAL A 1 198 ? -63.652 27.407 31.458 1.00 36.50 198 VAL A N 1
ATOM 1474 C CA . VAL A 1 198 ? -64.398 28.594 31.853 1.00 36.50 198 VAL A CA 1
ATOM 1475 C C . VAL A 1 198 ? -65.552 28.711 30.875 1.00 36.50 198 VAL A C 1
ATOM 1477 O O . VAL A 1 198 ? -65.356 29.057 29.711 1.00 36.50 198 VAL A O 1
ATOM 1480 N N . ALA A 1 199 ? -66.754 28.406 31.352 1.00 47.25 199 ALA A N 1
ATOM 1481 C CA . ALA A 1 199 ? -67.960 28.787 30.644 1.00 47.25 199 ALA A CA 1
ATOM 1482 C C . ALA A 1 199 ? -68.040 30.327 30.565 1.00 47.25 199 ALA A C 1
ATOM 1484 O O . ALA A 1 199 ? -67.936 31.012 31.581 1.00 47.25 199 ALA A O 1
ATOM 1485 N N . ASP A 1 200 ? -68.232 30.829 29.344 1.00 52.44 200 ASP A N 1
ATOM 1486 C CA . ASP A 1 200 ? -68.791 32.143 28.997 1.00 52.44 200 ASP A CA 1
ATOM 1487 C C . ASP A 1 200 ? -68.059 33.438 29.435 1.00 52.44 200 ASP A C 1
ATOM 1489 O O . ASP A 1 200 ? -68.545 34.183 30.283 1.00 52.44 200 ASP A O 1
ATOM 1493 N N . VAL A 1 201 ? -66.967 33.810 28.735 1.00 38.19 201 VAL A N 1
ATOM 1494 C CA . VAL A 1 201 ? -66.439 35.203 28.637 1.00 38.19 201 VAL A CA 1
ATOM 1495 C C . VAL A 1 201 ? -65.854 35.453 27.212 1.00 38.19 201 VAL A C 1
ATOM 1497 O O . VAL A 1 201 ? -65.238 34.538 26.666 1.00 38.19 201 VAL A O 1
ATOM 1500 N N . PRO A 1 202 ? -66.049 36.627 26.554 1.00 48.34 202 PRO A N 1
ATOM 1501 C CA . PRO A 1 202 ? -65.854 36.782 25.095 1.00 48.34 202 PRO A CA 1
ATOM 1502 C C . PRO A 1 202 ? -64.416 37.065 24.587 1.00 48.34 202 PRO A C 1
ATOM 1504 O O . PRO A 1 202 ? -63.559 37.578 25.301 1.00 48.34 202 PRO A O 1
ATOM 1507 N N . LEU A 1 203 ? -64.192 36.774 23.293 1.00 46.16 203 LEU A N 1
ATOM 1508 C CA . LEU A 1 203 ? -62.894 36.718 22.584 1.00 46.16 203 LEU A CA 1
ATOM 1509 C C . LEU A 1 203 ? -62.366 38.062 22.029 1.00 46.16 203 LEU A C 1
ATOM 1511 O O . LEU A 1 203 ? -63.019 38.679 21.184 1.00 46.16 203 LEU A O 1
ATOM 1515 N N . PRO A 1 204 ? -61.131 38.457 22.399 1.00 45.47 204 PRO A N 1
ATOM 1516 C CA . PRO A 1 204 ? -60.141 38.983 21.431 1.00 45.47 204 PRO A CA 1
ATOM 1517 C C . PRO A 1 204 ? -58.663 38.649 21.801 1.00 45.47 204 PRO A C 1
ATOM 1519 O O . PRO A 1 204 ? -58.396 38.283 22.943 1.00 45.47 204 PRO A O 1
ATOM 1522 N N . PRO A 1 205 ? -57.645 38.907 20.947 1.00 43.38 205 PRO A N 1
ATOM 1523 C CA . PRO A 1 205 ? -57.573 38.847 19.486 1.00 43.38 205 PRO A CA 1
ATOM 1524 C C . PRO A 1 205 ? -56.714 37.644 19.010 1.00 43.38 205 PRO A C 1
ATOM 1526 O O . PRO A 1 205 ? -55.640 37.376 19.542 1.00 43.38 205 PRO A O 1
ATOM 1529 N N . GLY A 1 206 ? -57.150 36.937 17.963 1.00 45.09 206 GLY A N 1
ATOM 1530 C CA . GLY A 1 206 ? -56.435 35.747 17.455 1.00 45.09 206 GLY A CA 1
ATOM 1531 C C . GLY A 1 206 ? -57.311 34.771 16.664 1.00 45.09 206 GLY A C 1
ATOM 1532 O O . GLY A 1 206 ? -57.051 33.573 16.635 1.00 45.09 206 GLY A O 1
ATOM 1533 N N . THR A 1 207 ? -58.399 35.261 16.070 1.00 47.97 207 THR A N 1
ATOM 1534 C CA . THR A 1 207 ? -59.415 34.445 15.399 1.00 47.97 207 THR A CA 1
ATOM 1535 C C . THR A 1 207 ? -58.882 33.842 14.097 1.00 47.97 207 THR A C 1
ATOM 1537 O O . THR A 1 207 ? -58.463 34.571 13.198 1.00 47.97 207 THR A O 1
ATOM 1540 N N . ALA A 1 208 ? -58.932 32.511 13.982 1.00 47.47 208 ALA A N 1
ATOM 1541 C CA . ALA A 1 208 ? -58.421 31.763 12.826 1.00 47.47 208 ALA A CA 1
ATOM 1542 C C . ALA A 1 208 ? -59.174 32.051 11.509 1.00 47.47 208 ALA A C 1
ATOM 1544 O O . ALA A 1 208 ? -58.625 31.867 10.422 1.00 47.47 208 ALA A O 1
ATOM 1545 N N . PHE A 1 209 ? -60.421 32.514 11.604 1.00 49.00 209 PHE A N 1
ATOM 1546 C CA . PHE A 1 209 ? -61.226 32.979 10.480 1.00 49.00 209 PHE A CA 1
ATOM 1547 C C . PHE A 1 209 ? -62.266 34.008 10.940 1.00 49.00 209 PHE A C 1
ATOM 1549 O O . PHE A 1 209 ? -62.653 34.037 12.109 1.00 49.00 209 PHE A O 1
ATOM 1556 N N . THR A 1 210 ? -62.739 34.833 10.010 1.00 54.56 210 THR A N 1
ATOM 1557 C CA . THR A 1 210 ? -63.874 35.747 10.184 1.00 54.56 210 THR A CA 1
ATOM 1558 C C . THR A 1 210 ? -64.983 35.388 9.199 1.00 54.56 210 THR A C 1
ATOM 1560 O O . THR A 1 210 ? -64.714 35.081 8.038 1.00 54.56 210 THR A O 1
ATOM 1563 N N . LEU A 1 211 ? -66.234 35.392 9.667 1.00 48.22 211 LEU A N 1
ATOM 1564 C CA . LEU A 1 211 ? -67.426 35.128 8.856 1.00 48.22 211 LEU A CA 1
ATOM 1565 C C . LEU A 1 211 ? -68.240 36.414 8.716 1.00 48.22 211 LEU A C 1
ATOM 1567 O O . LEU A 1 211 ? -68.812 36.897 9.691 1.00 48.22 211 LEU A O 1
ATOM 1571 N N . THR A 1 212 ? -68.316 36.943 7.499 1.00 58.69 212 THR A N 1
ATOM 1572 C CA . THR A 1 212 ? -69.116 38.128 7.171 1.00 58.69 212 THR A CA 1
ATOM 1573 C C . THR A 1 212 ? -70.396 37.682 6.459 1.00 58.69 212 THR A C 1
ATOM 1575 O O . THR A 1 212 ? -70.292 37.083 5.386 1.00 58.69 212 THR A O 1
ATOM 1578 N N . PRO A 1 213 ? -71.600 37.935 7.004 1.00 53.84 213 PRO A N 1
ATOM 1579 C CA . PRO A 1 213 ? -72.849 37.651 6.300 1.00 53.84 213 PRO A CA 1
ATOM 1580 C C . PRO A 1 213 ? -73.016 38.581 5.091 1.00 53.84 213 PRO A C 1
ATOM 1582 O O . PRO A 1 213 ? -72.723 39.775 5.170 1.00 53.84 213 PRO A O 1
ATOM 1585 N N . LEU A 1 214 ? -73.501 38.037 3.978 1.00 65.56 214 LEU A N 1
ATOM 1586 C CA . LEU A 1 214 ? -73.881 38.781 2.779 1.00 65.56 214 LEU A CA 1
ATOM 1587 C C . LEU A 1 214 ? -75.411 38.980 2.728 1.00 65.56 214 LEU A C 1
ATOM 1589 O O . LEU A 1 214 ? -76.153 38.199 3.333 1.00 65.56 214 LEU A O 1
ATOM 1593 N N . PRO A 1 215 ? -75.912 40.001 1.999 1.00 50.09 215 PRO A N 1
ATOM 1594 C CA . PRO A 1 215 ? -77.338 40.364 1.986 1.00 50.09 215 PRO A CA 1
ATOM 1595 C C . PRO A 1 215 ? -78.290 39.284 1.445 1.00 50.09 215 PRO A C 1
ATOM 1597 O O . PRO A 1 215 ? -79.500 39.391 1.607 1.00 50.09 215 PRO A O 1
ATOM 1600 N N . ASP A 1 216 ? -77.749 38.261 0.787 1.00 60.91 216 ASP A N 1
ATOM 1601 C CA . ASP A 1 216 ? -78.446 37.139 0.160 1.00 60.91 216 ASP A CA 1
ATOM 1602 C C . ASP A 1 216 ? -78.446 35.860 1.027 1.00 60.91 216 ASP A C 1
ATOM 1604 O O . ASP A 1 216 ? -78.732 34.770 0.533 1.00 60.91 216 ASP A O 1
ATOM 1608 N N . GLY A 1 217 ? -78.119 35.976 2.321 1.00 53.38 217 GLY A N 1
ATOM 1609 C CA . GLY A 1 217 ? -78.175 34.872 3.290 1.00 53.38 217 GLY A CA 1
ATOM 1610 C C . GLY A 1 217 ? -76.982 33.911 3.243 1.00 53.38 217 GLY A C 1
ATOM 1611 O O . GLY A 1 217 ? -76.998 32.874 3.906 1.00 53.38 217 GLY A O 1
ATOM 1612 N N . ARG A 1 218 ? -75.939 34.239 2.472 1.00 60.12 218 ARG A N 1
ATOM 1613 C CA . ARG A 1 218 ? -74.670 33.496 2.419 1.00 60.12 218 ARG A CA 1
ATOM 1614 C C . ARG A 1 218 ? -73.628 34.138 3.341 1.00 60.12 218 ARG A C 1
ATOM 1616 O O . ARG A 1 218 ? -73.786 35.278 3.759 1.00 60.12 218 ARG A O 1
ATOM 1623 N N . TYR A 1 219 ? -72.543 33.426 3.643 1.00 58.78 219 TYR A N 1
ATOM 1624 C CA . TYR A 1 219 ? -71.445 33.934 4.476 1.00 58.78 219 TYR A CA 1
ATOM 1625 C C . TYR A 1 219 ? -70.122 33.882 3.707 1.00 58.78 219 TYR A C 1
ATOM 1627 O O . TYR A 1 219 ? -69.783 32.852 3.126 1.00 58.78 219 TYR A O 1
ATOM 1635 N N . ALA A 1 220 ? -69.359 34.975 3.727 1.00 50.84 220 ALA A N 1
ATOM 1636 C CA . ALA A 1 220 ? -67.981 35.010 3.252 1.00 50.84 220 ALA A CA 1
ATOM 1637 C C . ALA A 1 220 ? -67.025 34.720 4.414 1.00 50.84 220 ALA A C 1
ATOM 1639 O O . ALA A 1 220 ? -67.054 35.408 5.434 1.00 50.84 220 ALA A O 1
ATOM 1640 N N . MET A 1 221 ? -66.173 33.710 4.247 1.00 53.75 221 MET A N 1
ATOM 1641 C CA . MET A 1 221 ? -65.166 33.304 5.227 1.00 53.75 221 MET A CA 1
ATOM 1642 C C . MET A 1 221 ? -63.794 33.837 4.806 1.00 53.75 221 MET A C 1
ATOM 1644 O O . MET A 1 221 ? -63.292 33.465 3.747 1.00 53.75 221 MET A O 1
ATOM 1648 N N . SER A 1 222 ? -63.185 34.694 5.623 1.00 52.44 222 SER A N 1
ATOM 1649 C CA . SER A 1 222 ? -61.809 35.167 5.429 1.00 52.44 222 SER A CA 1
ATOM 1650 C C . SER A 1 222 ? -60.893 34.505 6.454 1.00 52.44 222 SER A C 1
ATOM 1652 O O . SER A 1 222 ? -61.215 34.472 7.640 1.00 52.44 222 SER A O 1
ATOM 1654 N N . MET A 1 223 ? -59.771 33.940 6.007 1.00 54.56 223 MET A N 1
ATOM 1655 C CA . MET A 1 223 ? -58.848 33.165 6.844 1.00 54.56 223 MET A CA 1
ATOM 1656 C C . MET A 1 223 ? -57.492 33.863 6.939 1.00 54.56 223 MET A C 1
ATOM 1658 O O . MET A 1 223 ? -56.983 34.393 5.950 1.00 54.56 223 MET A O 1
ATOM 1662 N N . THR A 1 224 ? -56.883 33.835 8.122 1.00 51.41 224 THR A N 1
ATOM 1663 C CA . THR A 1 224 ? -55.554 34.420 8.345 1.00 51.41 224 THR A CA 1
ATOM 1664 C C . THR A 1 224 ? -54.478 33.491 7.746 1.00 51.41 224 THR A C 1
ATOM 1666 O O . THR A 1 224 ? -54.545 32.289 8.000 1.00 51.41 224 THR A O 1
ATOM 1669 N N . PRO A 1 225 ? -53.471 33.970 6.979 1.00 47.38 225 PRO A N 1
ATOM 1670 C CA . PRO A 1 225 ? -52.595 33.083 6.186 1.00 47.38 225 PRO A CA 1
ATOM 1671 C C . PRO A 1 225 ? -51.664 32.137 6.968 1.00 47.38 225 PRO A C 1
ATOM 1673 O O . PRO A 1 225 ? -50.968 31.323 6.365 1.00 47.38 225 PRO A O 1
ATOM 1676 N N . SER A 1 226 ? -51.585 32.268 8.291 1.00 49.06 226 SER A N 1
ATOM 1677 C CA . SER A 1 226 ? -50.625 31.566 9.144 1.00 49.06 226 SER A CA 1
ATOM 1678 C C . SER A 1 226 ? -51.266 30.391 9.890 1.00 49.06 226 SER A C 1
ATOM 1680 O O . SER A 1 226 ? -52.015 30.607 10.841 1.00 49.06 226 SER A O 1
ATOM 1682 N N . GLY A 1 227 ? -50.903 29.159 9.514 1.00 51.22 227 GLY A N 1
ATOM 1683 C CA . GLY A 1 227 ? -51.129 27.952 10.329 1.00 51.22 227 GLY A CA 1
ATOM 1684 C C . GLY A 1 227 ? -52.221 26.978 9.866 1.00 51.22 227 GLY A C 1
ATOM 1685 O O . GLY A 1 227 ? -52.496 26.020 10.585 1.00 51.22 227 GLY A O 1
ATOM 1686 N N . VAL A 1 228 ? -52.833 27.169 8.691 1.00 54.06 228 VAL A N 1
ATOM 1687 C CA . VAL A 1 228 ? -53.828 26.231 8.130 1.00 54.06 228 VAL A CA 1
ATOM 1688 C C . VAL A 1 228 ? -53.398 25.768 6.740 1.00 54.06 228 VAL A C 1
ATOM 1690 O O . VAL A 1 228 ? -53.303 26.576 5.818 1.00 54.06 228 VAL A O 1
ATOM 1693 N N . GLN A 1 229 ? -53.178 24.461 6.567 1.00 53.94 229 GLN A N 1
ATOM 1694 C CA . GLN A 1 229 ? -53.006 23.866 5.243 1.00 53.94 229 GLN A CA 1
ATOM 1695 C C . GLN A 1 229 ? -54.378 23.494 4.662 1.00 53.94 229 GLN A C 1
ATOM 1697 O O . GLN A 1 229 ? -55.158 22.763 5.277 1.00 53.94 229 GLN A O 1
ATOM 1702 N N . VAL A 1 230 ? -54.665 23.993 3.458 1.00 55.03 230 VAL A N 1
ATOM 1703 C CA . VAL A 1 230 ? -55.914 23.736 2.726 1.00 55.03 230 VAL A CA 1
ATOM 1704 C C . VAL A 1 230 ? -55.646 22.728 1.614 1.00 55.03 230 VAL A C 1
ATOM 1706 O O . VAL A 1 230 ? -54.852 22.996 0.711 1.00 55.03 230 VAL A O 1
ATOM 1709 N N . ARG A 1 231 ? -56.316 21.571 1.648 1.00 52.47 231 ARG A N 1
ATOM 1710 C CA . ARG A 1 231 ? -56.189 20.524 0.623 1.00 52.47 231 ARG A CA 1
ATOM 1711 C C . ARG A 1 231 ? -57.526 20.331 -0.108 1.00 52.47 231 ARG A C 1
ATOM 1713 O O . ARG A 1 231 ? -58.503 19.962 0.543 1.00 52.47 231 ARG A O 1
ATOM 1720 N N . PRO A 1 232 ? -57.608 20.568 -1.431 1.00 52.22 232 PRO A N 1
ATOM 1721 C CA . PRO A 1 232 ? -58.834 20.327 -2.189 1.00 52.22 232 PRO A CA 1
ATOM 1722 C C . PRO A 1 232 ? -59.095 18.822 -2.335 1.00 52.22 232 PRO A C 1
ATOM 1724 O O . PRO A 1 232 ? -58.163 18.043 -2.549 1.00 52.22 232 PRO A O 1
ATOM 1727 N N . LEU A 1 233 ? -60.360 18.414 -2.232 1.00 58.22 233 LEU A N 1
ATOM 1728 C CA . LEU A 1 233 ? -60.806 17.039 -2.452 1.00 58.22 233 LEU A CA 1
ATOM 1729 C C . LEU A 1 233 ? -61.399 16.871 -3.864 1.00 58.22 233 LEU A C 1
ATOM 1731 O O . LEU A 1 233 ? -61.971 17.818 -4.409 1.00 58.22 233 LEU A O 1
ATOM 1735 N N . PRO A 1 234 ? -61.351 15.656 -4.450 1.00 44.31 234 PRO A N 1
ATOM 1736 C CA . PRO A 1 234 ? -61.867 15.398 -5.802 1.00 44.31 234 PRO A CA 1
ATOM 1737 C C . PRO A 1 234 ? -63.371 15.651 -5.995 1.00 44.31 234 PRO A C 1
ATOM 1739 O O . PRO A 1 234 ? -63.832 15.732 -7.127 1.00 44.31 234 PRO A O 1
ATOM 1742 N N . ASN A 1 235 ? -64.141 15.764 -4.909 1.00 50.44 235 ASN A N 1
ATOM 1743 C CA . ASN A 1 235 ? -65.579 16.052 -4.917 1.00 50.44 235 ASN A CA 1
ATOM 1744 C C . ASN A 1 235 ? -65.911 17.558 -4.832 1.00 50.44 235 ASN A C 1
ATOM 1746 O O . ASN A 1 235 ? -67.073 17.907 -4.642 1.00 50.44 235 ASN A O 1
ATOM 1750 N N . GLY A 1 236 ? -64.913 18.445 -4.926 1.00 47.00 236 GLY A N 1
ATOM 1751 C CA . GLY A 1 236 ? -65.094 19.899 -4.832 1.00 47.00 236 GLY A CA 1
ATOM 1752 C C . GLY A 1 236 ? -65.135 20.458 -3.404 1.00 47.00 236 GLY A C 1
ATOM 1753 O O . GLY A 1 236 ? -65.273 21.667 -3.236 1.00 47.00 236 GLY A O 1
ATOM 1754 N N . GLY A 1 237 ? -64.997 19.612 -2.377 1.00 43.88 237 GLY A N 1
ATOM 1755 C CA . GLY A 1 237 ? -64.802 20.051 -0.994 1.00 43.88 237 GLY A CA 1
ATOM 1756 C C . GLY A 1 237 ? -63.351 20.447 -0.692 1.00 43.88 237 GLY A C 1
ATOM 1757 O O . GLY A 1 237 ? -62.434 20.150 -1.457 1.00 43.88 237 GLY A O 1
ATOM 1758 N N . PHE A 1 238 ? -63.122 21.062 0.469 1.00 53.59 238 PHE A N 1
ATOM 1759 C CA . PHE A 1 238 ? -61.785 21.387 0.974 1.00 53.59 238 PHE A CA 1
ATOM 1760 C C . PHE A 1 238 ? -61.595 20.787 2.369 1.00 53.59 238 PHE A C 1
ATOM 1762 O O . PHE A 1 238 ? -62.425 20.998 3.249 1.00 53.59 238 PHE A O 1
ATOM 1769 N N . HIS A 1 239 ? -60.495 20.066 2.588 1.00 49.06 239 HIS A N 1
ATOM 1770 C CA . HIS A 1 239 ? -60.033 19.728 3.932 1.00 49.06 239 HIS A CA 1
ATOM 1771 C C . HIS A 1 239 ? -59.169 20.872 4.458 1.00 49.06 239 HIS A C 1
ATOM 1773 O O . HIS A 1 239 ? -58.160 21.235 3.848 1.00 49.06 239 HIS A O 1
ATOM 1779 N N . LEU A 1 240 ? -59.569 21.415 5.604 1.00 50.34 240 LEU A N 1
ATOM 1780 C CA . LEU A 1 240 ? -58.818 22.398 6.372 1.00 50.34 240 LEU A CA 1
ATOM 1781 C C . LEU A 1 240 ? -58.146 21.655 7.524 1.00 50.34 240 LEU A C 1
ATOM 1783 O O . LEU A 1 240 ? -58.840 21.077 8.359 1.00 50.34 240 LEU A O 1
ATOM 1787 N N . GLN A 1 241 ? -56.816 21.649 7.567 1.00 54.88 241 GLN A N 1
ATOM 1788 C CA . GLN A 1 241 ? -56.074 21.087 8.691 1.00 54.88 241 GLN A CA 1
ATOM 1789 C C . GLN A 1 241 ? -55.182 22.177 9.280 1.00 54.88 241 GLN A C 1
ATOM 1791 O O . GLN A 1 241 ? -54.314 22.725 8.597 1.00 54.88 241 GLN A O 1
ATOM 1796 N N . THR A 1 242 ? -55.420 22.516 10.546 1.00 49.72 242 THR A N 1
ATOM 1797 C CA . THR A 1 242 ? -54.472 23.303 11.336 1.00 49.72 242 THR A CA 1
ATOM 1798 C C . THR A 1 242 ? -53.157 22.543 11.397 1.00 49.72 242 THR A C 1
ATO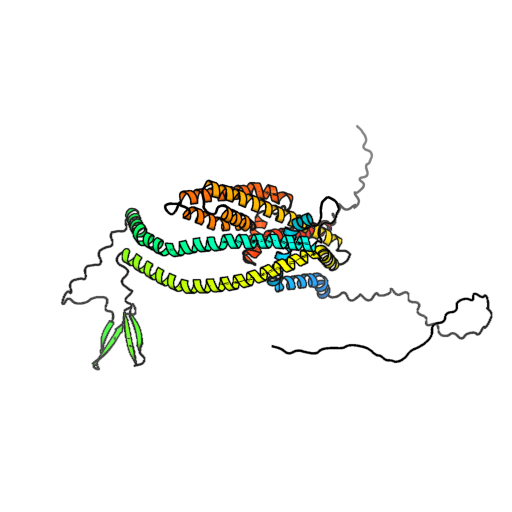M 1800 O O . THR A 1 242 ? -53.151 21.332 11.627 1.00 49.72 242 THR A O 1
ATOM 1803 N N . GLU A 1 243 ? -52.043 23.234 11.180 1.00 45.72 243 GLU A N 1
ATOM 1804 C CA . GLU A 1 243 ? -50.713 22.639 11.280 1.00 45.72 243 GLU A CA 1
ATOM 1805 C C . GLU A 1 243 ? -50.358 22.462 12.760 1.00 45.72 243 GLU A C 1
ATOM 1807 O O . GLU A 1 243 ? -49.603 23.229 13.357 1.00 45.72 243 GLU A O 1
ATOM 1812 N N . GLU A 1 244 ? -50.975 21.448 13.368 1.00 44.72 244 GLU A N 1
ATOM 1813 C CA . GLU A 1 244 ? -50.732 21.013 14.735 1.00 44.72 244 GLU A CA 1
ATOM 1814 C C . GLU A 1 244 ? -49.326 20.414 14.800 1.00 44.72 244 GLU A C 1
ATOM 1816 O O . GLU A 1 244 ? -49.104 19.208 14.669 1.00 44.72 244 GLU A O 1
ATOM 1821 N N . LYS A 1 245 ? -48.343 21.312 14.930 1.00 44.69 245 LYS A N 1
ATOM 1822 C CA . LYS A 1 245 ? -46.955 20.977 15.228 1.00 44.69 245 LYS A CA 1
ATOM 1823 C C . LYS A 1 245 ? -46.992 20.028 16.432 1.00 44.69 245 LYS A C 1
ATOM 1825 O O . LYS A 1 245 ? -47.468 20.464 17.482 1.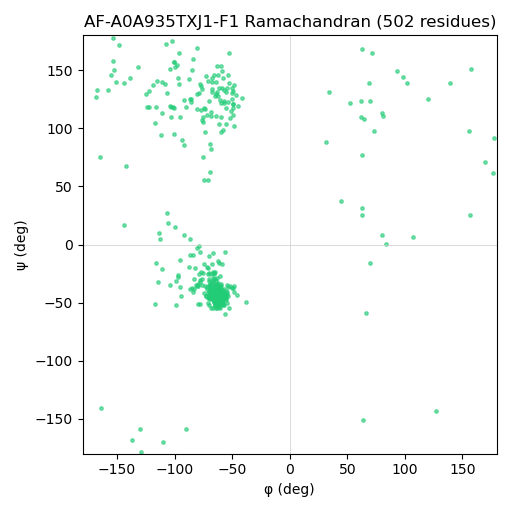00 44.69 245 LYS A O 1
ATOM 1830 N N . PRO A 1 246 ? -46.518 18.769 16.301 1.00 51.19 246 PRO A N 1
ATOM 1831 C CA . PRO A 1 246 ? -46.619 17.787 17.374 1.00 51.19 246 PRO A CA 1
ATOM 1832 C C . PRO A 1 246 ? -46.093 18.394 18.673 1.00 51.19 246 PRO A C 1
ATOM 1834 O O . PRO A 1 246 ? -45.047 19.057 18.603 1.00 51.19 246 PRO A O 1
ATOM 1837 N N . PRO A 1 247 ? -46.799 18.217 19.809 1.00 52.34 247 PRO A N 1
ATOM 1838 C CA . PRO A 1 247 ? -46.494 18.925 21.044 1.00 52.34 247 PRO A CA 1
ATOM 1839 C C . PRO A 1 247 ? -45.007 18.793 21.334 1.00 52.34 247 PRO A C 1
ATOM 1841 O O . PRO A 1 247 ? -44.473 17.679 21.382 1.00 52.34 247 PRO A O 1
ATOM 1844 N N . GLU A 1 248 ? -44.319 19.935 21.430 1.00 51.72 248 GLU A N 1
ATOM 1845 C CA . GLU A 1 248 ? -42.880 19.911 21.650 1.00 51.72 248 GLU A CA 1
ATOM 1846 C C . GLU A 1 248 ? -42.639 19.168 22.965 1.00 51.72 248 GLU A C 1
ATOM 1848 O O . GLU A 1 248 ? -43.208 19.576 23.978 1.00 51.72 248 GLU A O 1
ATOM 1853 N N . PRO A 1 249 ? -41.862 18.067 22.959 1.00 54.53 249 PRO A N 1
ATOM 1854 C CA . PRO A 1 249 ? -41.742 17.178 24.107 1.00 54.53 249 PRO A CA 1
ATOM 1855 C C . PRO A 1 249 ? -41.386 17.971 25.368 1.00 54.53 249 PRO A C 1
ATOM 1857 O O . PRO A 1 249 ? -40.287 18.526 25.480 1.00 54.53 249 PRO A O 1
ATOM 1860 N N . ALA A 1 250 ? -42.368 18.074 26.268 1.00 54.84 250 ALA A N 1
ATOM 1861 C CA . ALA A 1 250 ? -42.366 19.038 27.366 1.00 54.84 250 ALA A CA 1
ATOM 1862 C C . ALA A 1 250 ? -41.318 18.682 28.426 1.00 54.84 250 ALA A C 1
ATOM 1864 O O . ALA A 1 250 ? -40.732 19.566 29.051 1.00 54.84 250 ALA A O 1
ATOM 1865 N N . THR A 1 251 ? -41.033 17.387 28.579 1.00 60.59 251 THR A N 1
ATOM 1866 C CA . THR A 1 251 ? -39.954 16.883 29.425 1.00 60.59 251 THR A CA 1
ATOM 1867 C C . THR A 1 251 ? -38.719 16.503 28.607 1.00 60.59 251 THR A C 1
ATOM 1869 O O . THR A 1 251 ? -38.777 16.182 27.415 1.00 60.59 251 THR A O 1
ATOM 1872 N N . MET A 1 252 ? -37.560 16.501 29.270 1.00 61.53 252 MET A N 1
ATOM 1873 C CA . MET A 1 252 ? -36.310 16.026 28.672 1.00 61.53 252 MET A CA 1
ATOM 1874 C C . MET A 1 252 ? -36.378 14.528 28.314 1.00 61.53 252 MET A C 1
ATOM 1876 O O . MET A 1 252 ? -35.755 14.097 27.345 1.00 61.53 252 MET A O 1
ATOM 1880 N N . GLU A 1 253 ? -37.181 13.745 29.042 1.00 58.94 253 GLU A N 1
ATOM 1881 C CA . GLU A 1 253 ? -37.401 12.319 28.779 1.00 58.94 253 GLU A CA 1
ATOM 1882 C C . GLU A 1 253 ? -38.106 12.082 27.439 1.00 58.94 253 GLU A C 1
ATOM 1884 O O . GLU A 1 253 ? -37.687 11.223 26.660 1.00 58.94 253 GLU A O 1
ATOM 1889 N N . ASP A 1 254 ? -39.119 12.887 27.112 1.00 63.41 254 ASP A N 1
ATOM 1890 C CA . ASP A 1 254 ? -39.830 12.782 25.836 1.00 63.41 254 ASP A CA 1
ATOM 1891 C C . ASP A 1 254 ? -38.934 13.192 24.654 1.00 63.41 254 ASP A C 1
ATOM 1893 O O . ASP A 1 254 ? -38.983 12.571 23.588 1.00 63.41 254 ASP A O 1
ATOM 1897 N N . LYS A 1 255 ? -38.026 14.165 24.852 1.00 68.50 255 LYS A N 1
ATOM 1898 C CA . LYS A 1 255 ? -36.973 14.510 23.874 1.00 68.50 255 LYS A CA 1
ATOM 1899 C C . LYS A 1 255 ? -36.049 13.320 23.615 1.00 68.50 255 LYS A C 1
ATOM 1901 O O . LYS A 1 255 ? -35.746 13.022 22.458 1.00 68.50 255 LYS A O 1
ATOM 1906 N N . ILE A 1 256 ? -35.649 12.610 24.669 1.00 67.31 256 ILE A N 1
ATOM 1907 C CA . ILE A 1 256 ? -34.810 11.408 24.581 1.00 67.31 256 ILE A CA 1
ATOM 1908 C C . ILE A 1 256 ? -35.562 10.265 23.877 1.00 67.31 256 ILE A C 1
ATOM 1910 O O . ILE A 1 256 ? -35.011 9.656 22.962 1.00 67.31 256 ILE A O 1
ATOM 1914 N N . ARG A 1 257 ? -36.841 10.019 24.198 1.00 67.38 257 ARG A N 1
ATOM 1915 C CA . ARG A 1 257 ? -37.677 8.994 23.534 1.00 67.38 257 ARG A CA 1
ATOM 1916 C C . ARG A 1 257 ? -37.918 9.291 22.047 1.00 67.38 257 ARG A C 1
ATOM 1918 O O . ARG A 1 257 ? -37.855 8.380 21.215 1.00 67.38 257 ARG A O 1
ATOM 1925 N N . ALA A 1 258 ? -38.135 10.555 21.682 1.00 69.44 258 ALA A N 1
ATOM 1926 C CA . ALA A 1 258 ? -38.266 10.986 20.289 1.00 69.44 258 ALA A CA 1
ATOM 1927 C C . ALA A 1 258 ? -36.946 10.839 19.501 1.00 69.44 258 ALA A C 1
ATOM 1929 O O . ALA A 1 258 ? -36.952 10.430 18.337 1.00 69.44 258 ALA A O 1
ATOM 1930 N N . LEU A 1 259 ? -35.801 11.117 20.136 1.00 71.94 259 LEU A N 1
ATOM 1931 C CA . LEU A 1 259 ? -34.475 10.861 19.564 1.00 71.94 259 LEU A CA 1
ATOM 1932 C C . LEU A 1 259 ? -34.192 9.359 19.416 1.00 71.94 259 LEU A C 1
ATOM 1934 O O . LEU A 1 259 ? -33.701 8.940 18.369 1.00 71.94 259 LEU A O 1
ATOM 1938 N N . ALA A 1 260 ? -34.545 8.543 20.411 1.00 72.38 260 ALA A N 1
ATOM 1939 C CA . ALA A 1 260 ? -34.346 7.095 20.392 1.00 72.38 260 ALA A CA 1
ATOM 1940 C C . ALA A 1 260 ? -35.176 6.408 19.294 1.00 72.38 260 ALA A C 1
ATOM 1942 O O . ALA A 1 260 ? -34.643 5.598 18.539 1.00 72.38 260 ALA A O 1
ATOM 1943 N N . SER A 1 261 ? -36.452 6.773 19.143 1.00 70.94 261 SER A N 1
ATOM 1944 C CA . SER A 1 261 ? -37.332 6.239 18.090 1.00 70.94 261 SER A CA 1
ATOM 1945 C C . SER A 1 261 ? -36.909 6.680 16.682 1.00 70.94 261 SER A C 1
ATOM 1947 O O . SER A 1 261 ? -36.834 5.840 15.782 1.00 70.94 261 SER A O 1
ATOM 1949 N N . LYS A 1 262 ? -36.512 7.950 16.487 1.00 75.38 262 LYS A N 1
ATOM 1950 C CA . LYS A 1 262 ? -35.854 8.389 15.238 1.00 75.38 262 LYS A CA 1
ATOM 1951 C C . LYS A 1 262 ? -34.545 7.642 14.982 1.00 75.38 262 LYS A C 1
ATOM 1953 O O . LYS A 1 262 ? -34.266 7.296 13.834 1.00 75.38 262 LYS A O 1
ATOM 1958 N N . GLY A 1 263 ? -33.763 7.367 16.025 1.00 75.81 263 GLY A N 1
ATOM 1959 C CA . GLY A 1 263 ? -32.550 6.553 15.962 1.00 75.81 263 GLY A CA 1
ATOM 1960 C C . GLY A 1 263 ? -32.832 5.120 15.506 1.00 75.81 263 GLY A C 1
ATOM 1961 O O . GLY A 1 263 ? -32.149 4.630 14.612 1.00 75.81 263 GLY A O 1
ATOM 1962 N N . LEU A 1 264 ? -33.880 4.485 16.040 1.00 70.88 264 LEU A N 1
ATOM 1963 C CA . LEU A 1 264 ? -34.320 3.138 15.661 1.00 70.88 264 LEU A CA 1
ATOM 1964 C C . LEU A 1 264 ? -34.786 3.069 14.201 1.00 70.88 264 LEU A C 1
ATOM 1966 O O . LEU A 1 264 ? -34.320 2.212 13.454 1.00 70.88 264 LEU A O 1
ATOM 1970 N N . ALA A 1 265 ? -35.627 4.008 13.758 1.00 68.94 265 ALA A N 1
ATOM 1971 C CA . ALA A 1 265 ? -36.047 4.096 12.356 1.00 68.94 265 ALA A CA 1
ATOM 1972 C C . ALA A 1 265 ? -34.851 4.357 11.412 1.00 68.94 265 ALA A C 1
ATOM 1974 O O . ALA A 1 265 ? -34.748 3.762 10.339 1.00 68.94 265 ALA A O 1
ATOM 1975 N N . SER A 1 266 ? -33.897 5.188 11.849 1.00 73.38 266 SER A N 1
ATOM 1976 C CA . SER A 1 266 ? -32.638 5.453 11.132 1.00 73.38 266 SER A CA 1
ATOM 1977 C C . SER A 1 266 ? -31.655 4.279 11.158 1.00 73.38 266 SER A C 1
ATOM 1979 O O . SER A 1 266 ? -30.726 4.252 10.354 1.00 73.38 266 SER A O 1
ATOM 1981 N N . LEU A 1 267 ? -31.811 3.332 12.086 1.00 73.00 267 LEU A N 1
ATOM 1982 C CA . LEU A 1 267 ? -31.054 2.083 12.130 1.00 73.00 267 LEU A CA 1
ATOM 1983 C C . LEU A 1 267 ? -31.690 1.043 11.203 1.00 73.00 267 LEU A C 1
ATOM 1985 O O . LEU A 1 267 ? -30.976 0.334 10.504 1.00 73.00 267 LEU A O 1
ATOM 1989 N N . GLN A 1 268 ? -33.022 1.005 11.141 1.00 64.56 268 GLN A N 1
ATOM 1990 C CA . GLN A 1 268 ? -33.779 0.086 10.296 1.00 64.56 268 GLN A CA 1
ATOM 1991 C C . GLN A 1 268 ? -33.529 0.344 8.802 1.00 64.56 268 GLN A C 1
ATOM 1993 O O . GLN A 1 268 ? -33.234 -0.595 8.070 1.00 64.56 268 GLN A O 1
ATOM 1998 N N . SER A 1 269 ? -33.510 1.608 8.359 1.00 68.81 269 SER A N 1
ATOM 1999 C CA . SER A 1 269 ? -33.124 1.961 6.980 1.00 68.81 269 SER A CA 1
ATOM 2000 C C . SER A 1 269 ? -31.652 1.664 6.657 1.00 68.81 269 SER A C 1
ATOM 2002 O O . SER A 1 269 ? -31.314 1.380 5.509 1.00 68.81 269 SER A O 1
ATOM 2004 N N . ARG A 1 270 ? -30.768 1.642 7.666 1.00 77.19 270 ARG A N 1
ATOM 2005 C CA . ARG A 1 270 ? -29.369 1.211 7.503 1.00 77.19 270 ARG A CA 1
ATOM 2006 C C . ARG A 1 270 ? -29.216 -0.305 7.360 1.00 77.19 270 ARG A C 1
ATOM 2008 O O . ARG A 1 270 ? -28.164 -0.735 6.896 1.00 77.19 270 ARG A O 1
ATOM 2015 N N . LEU A 1 271 ? -30.216 -1.123 7.708 1.00 74.75 271 LEU A N 1
ATOM 2016 C CA . LEU A 1 271 ? -30.144 -2.578 7.503 1.00 74.75 271 LEU A CA 1
ATOM 2017 C C . LEU A 1 271 ? -30.145 -2.937 6.008 1.00 74.75 271 LEU A C 1
ATOM 2019 O O . LEU A 1 271 ? -29.360 -3.791 5.594 1.00 74.75 271 LEU A O 1
ATOM 2023 N N . ASP A 1 272 ? -30.921 -2.229 5.183 1.00 68.69 272 ASP A N 1
ATOM 2024 C CA . ASP A 1 272 ? -30.881 -2.386 3.721 1.00 68.69 272 ASP A CA 1
ATOM 2025 C C . ASP A 1 272 ? -29.507 -2.010 3.148 1.00 68.69 272 ASP A C 1
ATOM 2027 O O . ASP A 1 272 ? -28.972 -2.700 2.272 1.00 68.69 272 ASP A O 1
ATOM 2031 N N . ASP A 1 273 ? -28.886 -0.954 3.681 1.00 78.12 273 ASP A N 1
ATOM 2032 C CA . ASP A 1 273 ? -27.514 -0.585 3.331 1.00 78.12 273 ASP A CA 1
ATOM 2033 C C . ASP A 1 273 ? -26.490 -1.628 3.800 1.00 78.12 273 ASP A C 1
ATOM 2035 O O . ASP A 1 273 ? -25.522 -1.870 3.082 1.00 78.12 273 ASP A O 1
ATOM 2039 N N . VAL A 1 274 ? -26.701 -2.308 4.935 1.00 74.75 274 VAL A N 1
ATOM 2040 C CA . VAL A 1 274 ? -25.858 -3.433 5.389 1.00 74.75 274 VAL A CA 1
ATOM 2041 C C . VAL A 1 274 ? -25.986 -4.644 4.456 1.00 74.75 274 VAL A C 1
ATOM 2043 O O . VAL A 1 274 ? -24.970 -5.250 4.111 1.00 74.75 274 VAL A O 1
ATOM 2046 N N . VAL A 1 275 ? -27.186 -4.973 3.966 1.00 76.19 275 VAL A N 1
ATOM 2047 C CA . VAL A 1 275 ? -27.370 -6.047 2.968 1.00 76.19 275 VAL A CA 1
ATOM 2048 C C . VAL A 1 275 ? -26.687 -5.682 1.645 1.00 76.19 275 VAL A C 1
ATOM 2050 O O . VAL A 1 275 ? -25.942 -6.488 1.079 1.00 76.19 275 VAL A O 1
ATOM 2053 N N . ARG A 1 276 ? -26.857 -4.439 1.177 1.00 78.06 276 ARG A N 1
ATOM 2054 C CA . ARG A 1 276 ? -26.176 -3.914 -0.021 1.00 78.06 276 ARG A CA 1
ATOM 2055 C C . ARG A 1 276 ? -24.658 -3.852 0.157 1.00 78.06 276 ARG A C 1
ATOM 2057 O O . ARG A 1 276 ? -23.927 -4.115 -0.798 1.00 78.06 276 ARG A O 1
ATOM 2064 N N . LEU A 1 277 ? -24.169 -3.548 1.360 1.00 78.38 277 LEU A N 1
ATOM 2065 C CA . LEU A 1 277 ? -22.754 -3.628 1.719 1.00 78.38 277 LEU A CA 1
ATOM 2066 C C . LEU A 1 277 ? -22.265 -5.075 1.598 1.00 78.38 277 LEU A C 1
ATOM 2068 O O . LEU A 1 277 ? -21.268 -5.306 0.923 1.00 78.38 277 LEU A O 1
ATOM 2072 N N . GLY A 1 278 ? -22.988 -6.050 2.157 1.00 76.44 278 GLY A N 1
ATOM 2073 C CA . GLY A 1 278 ? -22.672 -7.477 2.035 1.00 76.44 278 GLY A CA 1
ATOM 2074 C C . GLY A 1 278 ? -22.566 -7.946 0.580 1.00 76.44 278 GLY A C 1
ATOM 2075 O O . GLY A 1 278 ? -21.577 -8.575 0.200 1.00 76.44 278 GLY A O 1
ATOM 2076 N N . GLN A 1 279 ? -23.520 -7.558 -0.272 1.00 78.62 279 GLN A N 1
ATOM 2077 C CA . GLN A 1 279 ? -23.480 -7.849 -1.712 1.00 78.62 279 GLN A CA 1
ATOM 2078 C C . GLN A 1 279 ? -22.285 -7.181 -2.419 1.00 78.62 279 GLN A C 1
ATOM 2080 O O . GLN A 1 279 ? -21.589 -7.826 -3.207 1.00 78.62 279 GLN A O 1
ATOM 2085 N N . ARG A 1 280 ? -22.001 -5.904 -2.117 1.00 85.00 280 ARG A N 1
ATOM 2086 C CA . ARG A 1 280 ? -20.835 -5.175 -2.654 1.00 85.00 280 ARG A CA 1
ATOM 2087 C C . ARG A 1 280 ? -19.512 -5.793 -2.203 1.00 85.00 280 ARG A C 1
ATOM 2089 O O . ARG A 1 280 ? -18.588 -5.874 -3.010 1.00 85.00 280 ARG A O 1
ATOM 2096 N N . LEU A 1 281 ? -19.424 -6.247 -0.953 1.00 76.75 281 LEU A N 1
ATOM 2097 C CA . LEU A 1 281 ? -18.261 -6.948 -0.414 1.00 76.75 281 LEU A CA 1
ATOM 2098 C C . LEU A 1 281 ? -18.057 -8.284 -1.130 1.00 76.75 281 LEU A C 1
ATOM 2100 O O . LEU A 1 281 ? -16.947 -8.543 -1.580 1.00 76.75 281 LEU A O 1
ATOM 2104 N N . LEU A 1 282 ? -19.106 -9.088 -1.329 1.00 80.62 282 LEU A N 1
ATOM 2105 C CA . LEU A 1 282 ? -18.999 -10.367 -2.039 1.00 80.62 282 LEU A CA 1
ATOM 2106 C C . LEU A 1 282 ? -18.543 -10.184 -3.498 1.00 80.62 282 LEU A C 1
ATOM 2108 O O . LEU A 1 282 ? -17.586 -10.826 -3.933 1.00 80.62 282 LEU A O 1
ATOM 2112 N N . ALA A 1 283 ? -19.155 -9.253 -4.237 1.00 83.31 283 ALA A N 1
ATOM 2113 C CA . ALA A 1 283 ? -18.730 -8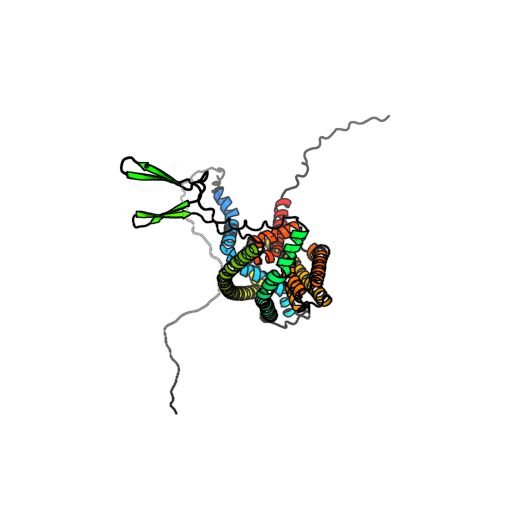.915 -5.598 1.00 83.31 283 ALA A CA 1
ATOM 2114 C C . ALA A 1 283 ? -17.294 -8.348 -5.637 1.00 83.31 283 ALA A C 1
ATOM 2116 O O . ALA A 1 283 ? -16.508 -8.672 -6.532 1.00 83.31 283 ALA A O 1
ATOM 2117 N N . GLY A 1 284 ? -16.929 -7.536 -4.639 1.00 85.38 284 GLY A N 1
ATOM 2118 C CA . GLY A 1 284 ? -15.582 -7.005 -4.446 1.00 85.38 284 GLY A CA 1
ATOM 2119 C C . GLY A 1 284 ? -14.543 -8.092 -4.168 1.00 85.38 284 GLY A C 1
ATOM 2120 O O . GLY A 1 284 ? -13.459 -8.040 -4.742 1.00 85.38 284 GLY A O 1
ATOM 2121 N N . ILE A 1 285 ? -14.883 -9.104 -3.365 1.00 82.19 285 ILE A N 1
ATOM 2122 C CA . ILE A 1 285 ? -14.037 -10.268 -3.069 1.00 82.19 285 ILE A CA 1
ATOM 2123 C C . ILE A 1 285 ? -13.811 -11.097 -4.334 1.00 82.19 285 ILE A C 1
ATOM 2125 O O . ILE A 1 285 ? -12.663 -11.374 -4.661 1.00 82.19 285 ILE A O 1
ATOM 2129 N N . ILE A 1 286 ? -14.861 -11.427 -5.096 1.00 86.69 286 ILE A N 1
ATOM 2130 C CA . ILE A 1 286 ? -14.733 -12.196 -6.350 1.00 86.69 286 ILE A CA 1
ATOM 2131 C C . ILE A 1 286 ? -13.820 -11.458 -7.342 1.00 86.69 286 ILE A C 1
ATOM 2133 O O . ILE A 1 286 ? -12.858 -12.030 -7.863 1.00 86.69 286 ILE A O 1
ATOM 2137 N N . LYS A 1 287 ? -14.059 -10.156 -7.550 1.00 87.50 287 LYS A N 1
ATOM 2138 C CA . LYS A 1 287 ? -13.207 -9.306 -8.394 1.00 87.50 287 LYS A CA 1
ATOM 2139 C C . LYS A 1 287 ? -11.777 -9.207 -7.853 1.00 87.50 287 LYS A C 1
ATOM 2141 O O . LYS A 1 287 ? -10.830 -9.213 -8.638 1.00 87.50 287 LYS A O 1
ATOM 2146 N N . GLY A 1 288 ? -11.618 -9.110 -6.536 1.00 87.44 288 GLY A N 1
ATOM 2147 C CA . GLY A 1 288 ? -10.333 -9.047 -5.845 1.00 87.44 288 GLY A CA 1
ATOM 2148 C C . GLY A 1 288 ? -9.513 -10.317 -6.041 1.00 87.44 288 GLY A C 1
ATOM 2149 O O . GLY A 1 288 ? -8.361 -10.222 -6.448 1.00 87.44 288 GLY A O 1
ATOM 2150 N N . ILE A 1 289 ? -10.123 -11.493 -5.861 1.00 87.94 289 ILE A N 1
ATOM 2151 C CA . ILE A 1 289 ? -9.509 -12.806 -6.103 1.00 87.94 289 ILE A CA 1
ATOM 2152 C C . ILE A 1 289 ? -9.061 -12.923 -7.563 1.00 87.94 289 ILE A C 1
ATOM 2154 O O . ILE A 1 289 ? -7.896 -13.223 -7.816 1.00 87.94 289 ILE A O 1
ATOM 2158 N N . PHE A 1 290 ? -9.938 -12.617 -8.526 1.00 89.88 290 PHE A N 1
ATOM 2159 C CA . PHE A 1 290 ? -9.579 -12.650 -9.949 1.00 89.88 290 PHE A CA 1
ATOM 2160 C C . PHE A 1 290 ? -8.414 -11.699 -10.271 1.00 89.88 290 PHE A C 1
ATOM 2162 O O . PHE A 1 290 ? -7.443 -12.090 -10.918 1.00 89.88 290 PHE A O 1
ATOM 2169 N N . THR A 1 291 ? -8.471 -10.462 -9.766 1.00 88.50 291 THR A N 1
ATOM 2170 C CA . THR A 1 291 ? -7.414 -9.458 -9.972 1.00 88.50 291 THR A CA 1
ATOM 2171 C C . THR A 1 291 ? -6.102 -9.881 -9.311 1.00 88.50 291 THR A C 1
ATOM 2173 O O . THR A 1 291 ? -5.037 -9.665 -9.885 1.00 88.50 291 THR A O 1
ATOM 2176 N N . PHE A 1 292 ? -6.156 -10.514 -8.137 1.00 89.94 292 PHE A N 1
ATOM 2177 C CA . PHE A 1 292 ? -4.998 -11.041 -7.420 1.00 89.94 292 PHE A CA 1
ATOM 2178 C C . PHE A 1 292 ? -4.331 -12.172 -8.208 1.00 89.94 292 PHE A C 1
ATOM 2180 O O . PHE A 1 292 ? -3.144 -12.071 -8.504 1.00 89.94 292 PHE A O 1
ATOM 2187 N N . PHE A 1 293 ? -5.086 -13.185 -8.648 1.00 90.62 293 PHE A N 1
ATOM 2188 C CA . PHE A 1 293 ? -4.550 -14.262 -9.490 1.00 90.62 293 PHE A CA 1
ATOM 2189 C C . PHE A 1 293 ? -3.961 -13.737 -10.806 1.00 90.62 293 PHE A C 1
ATOM 2191 O O . PHE A 1 293 ? -2.847 -14.118 -11.162 1.00 90.62 293 PHE A O 1
ATOM 2198 N N . LEU A 1 294 ? -4.646 -12.809 -11.485 1.00 92.00 294 LEU A N 1
ATOM 2199 C CA . LEU A 1 294 ? -4.131 -12.146 -12.687 1.00 92.00 294 LEU A CA 1
ATOM 2200 C C . LEU A 1 294 ? -2.810 -11.405 -12.409 1.00 92.00 294 LEU A C 1
ATOM 2202 O O . LEU A 1 294 ? -1.862 -11.512 -13.183 1.00 92.00 294 LEU A O 1
ATOM 2206 N N . THR A 1 295 ? -2.727 -10.696 -11.282 1.00 92.62 295 THR A N 1
ATOM 2207 C CA . THR A 1 295 ? -1.523 -9.974 -10.848 1.00 92.62 295 THR A CA 1
ATOM 2208 C C . THR A 1 295 ? -0.362 -10.934 -10.574 1.00 92.62 295 THR A C 1
ATOM 2210 O O . THR A 1 295 ? 0.746 -10.689 -11.048 1.00 92.62 295 THR A O 1
ATOM 2213 N N . LEU A 1 296 ? -0.589 -12.048 -9.866 1.00 92.38 296 LEU A N 1
ATOM 2214 C CA . LEU A 1 296 ? 0.461 -13.046 -9.624 1.00 92.38 296 LEU A CA 1
ATOM 2215 C C . LEU A 1 296 ? 0.894 -13.744 -10.921 1.00 92.38 296 LEU A C 1
ATOM 2217 O O . LEU A 1 296 ? 2.083 -13.973 -11.112 1.00 92.38 296 LEU A O 1
ATOM 2221 N N . MET A 1 297 ? -0.038 -14.029 -11.836 1.00 93.31 297 MET A N 1
ATOM 2222 C CA . MET A 1 297 ? 0.264 -14.612 -13.147 1.00 93.31 297 MET A CA 1
ATOM 2223 C C . MET A 1 297 ? 1.163 -13.684 -13.976 1.00 93.31 297 MET A C 1
ATOM 2225 O O . MET A 1 297 ? 2.219 -14.107 -14.445 1.00 93.31 297 MET A O 1
ATOM 2229 N N . ILE A 1 298 ? 0.785 -12.408 -14.121 1.00 93.44 298 ILE A N 1
ATOM 2230 C CA . ILE A 1 298 ? 1.605 -11.405 -14.819 1.00 93.44 298 ILE A CA 1
ATOM 2231 C C . ILE A 1 298 ? 2.960 -11.252 -14.108 1.00 93.44 298 ILE A C 1
ATOM 2233 O O . ILE A 1 298 ? 3.993 -11.183 -14.770 1.00 93.44 298 ILE A O 1
ATOM 2237 N N . GLY A 1 299 ? 2.981 -11.257 -12.772 1.00 93.56 299 GLY A N 1
ATOM 2238 C CA . GLY A 1 299 ? 4.208 -11.140 -11.983 1.00 93.56 299 GLY A CA 1
ATOM 2239 C C . GLY A 1 299 ? 5.143 -12.333 -12.180 1.00 93.56 299 GLY A C 1
ATOM 2240 O O . GLY A 1 299 ? 6.357 -12.161 -12.252 1.00 93.56 299 GLY A O 1
ATOM 2241 N N . ALA A 1 300 ? 4.597 -13.542 -12.317 1.00 91.00 300 ALA A N 1
ATOM 2242 C CA . ALA A 1 300 ? 5.362 -14.738 -12.642 1.00 91.00 300 ALA A CA 1
ATOM 2243 C C . ALA A 1 300 ? 5.951 -14.653 -14.058 1.00 91.00 300 ALA A C 1
ATOM 2245 O O . ALA A 1 300 ? 7.144 -14.900 -14.214 1.00 91.00 300 ALA A O 1
ATOM 2246 N N . PHE A 1 301 ? 5.179 -14.224 -15.065 1.00 91.06 301 PHE A N 1
ATOM 2247 C CA . PHE A 1 301 ? 5.700 -14.002 -16.421 1.00 91.06 301 PHE A CA 1
ATOM 2248 C C . PHE A 1 301 ? 6.815 -12.946 -16.458 1.00 91.06 301 PHE A C 1
ATOM 2250 O O . PHE A 1 301 ? 7.878 -13.210 -17.018 1.00 91.06 301 PHE A O 1
ATOM 2257 N N . ILE A 1 302 ? 6.620 -11.794 -15.803 1.00 91.12 302 ILE A N 1
ATOM 2258 C CA . ILE A 1 302 ? 7.654 -10.752 -15.671 1.00 91.12 302 ILE A CA 1
ATOM 2259 C C . ILE A 1 302 ? 8.916 -11.328 -15.015 1.00 91.12 302 ILE A C 1
ATOM 2261 O O . ILE A 1 302 ? 10.019 -11.043 -15.469 1.00 91.12 302 ILE A O 1
ATOM 2265 N N . LEU A 1 303 ? 8.777 -12.156 -13.976 1.00 90.19 303 LEU A N 1
ATOM 2266 C CA . LEU A 1 303 ? 9.916 -12.706 -13.239 1.00 90.19 303 LEU A CA 1
ATOM 2267 C C . LEU A 1 303 ? 10.643 -13.844 -13.981 1.00 90.19 303 LEU A C 1
ATOM 2269 O O . L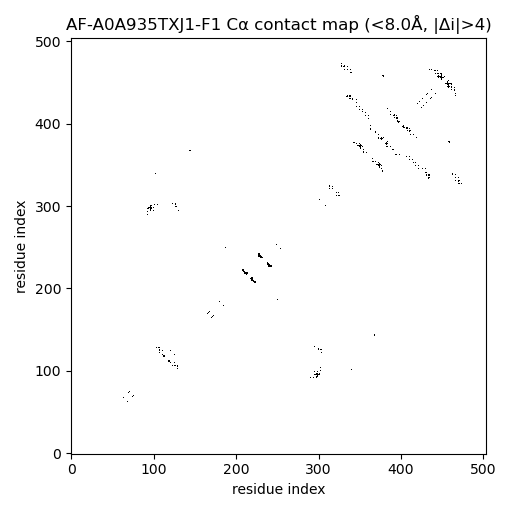EU A 1 303 ? 11.851 -14.001 -13.806 1.00 90.19 303 LEU A O 1
ATOM 2273 N N . ILE A 1 304 ? 9.937 -14.615 -14.817 1.00 88.50 304 ILE A N 1
ATOM 2274 C CA . ILE A 1 304 ? 10.518 -15.644 -15.696 1.00 88.50 304 ILE A CA 1
ATOM 2275 C C . ILE A 1 304 ? 11.305 -14.985 -16.836 1.00 88.50 304 ILE A C 1
ATOM 2277 O O . ILE A 1 304 ? 12.467 -15.325 -17.058 1.00 88.50 304 ILE A O 1
ATOM 2281 N N . ASP A 1 305 ? 10.682 -14.031 -17.534 1.00 89.75 305 ASP A N 1
ATOM 2282 C CA . ASP A 1 305 ? 11.171 -13.472 -18.799 1.00 89.75 305 ASP A CA 1
ATOM 2283 C C . ASP A 1 305 ? 11.766 -12.056 -18.674 1.00 89.75 305 ASP A C 1
ATOM 2285 O O . ASP A 1 305 ? 11.947 -11.371 -19.680 1.00 89.75 305 ASP A O 1
ATOM 2289 N N . MET A 1 306 ? 12.132 -11.620 -17.463 1.00 86.94 306 MET A N 1
ATOM 2290 C CA . MET A 1 306 ? 12.637 -10.266 -17.163 1.00 86.94 306 MET A CA 1
ATOM 2291 C C . MET A 1 306 ? 13.741 -9.785 -18.123 1.00 86.94 306 MET A C 1
ATOM 2293 O O . MET A 1 306 ? 13.733 -8.641 -18.573 1.00 86.94 306 MET A O 1
ATOM 2297 N N . GLU A 1 307 ? 14.674 -10.671 -18.481 1.00 86.88 307 GLU A N 1
ATOM 2298 C CA . GLU A 1 307 ? 15.755 -10.392 -19.439 1.00 86.88 307 GLU A CA 1
ATOM 2299 C C . GLU A 1 307 ? 15.225 -10.132 -20.860 1.00 86.88 307 GLU A C 1
ATOM 2301 O O . GLU A 1 307 ? 15.668 -9.189 -21.519 1.00 86.88 307 GLU A O 1
ATOM 2306 N N . LYS A 1 308 ? 14.231 -10.907 -21.318 1.00 89.38 308 LYS A N 1
ATOM 2307 C CA . LYS A 1 308 ? 13.567 -10.705 -22.618 1.00 89.38 308 LYS A CA 1
ATOM 2308 C C . LYS A 1 308 ? 12.734 -9.424 -22.620 1.00 89.38 308 LYS A C 1
ATOM 2310 O O . LYS A 1 308 ? 12.766 -8.691 -23.603 1.00 89.38 308 LYS A O 1
ATOM 2315 N N . VAL A 1 309 ? 12.033 -9.129 -21.521 1.00 89.12 309 VAL A N 1
ATOM 2316 C CA . VAL A 1 309 ? 11.259 -7.888 -21.346 1.00 89.12 309 VAL A CA 1
ATOM 2317 C C . VAL A 1 309 ? 12.185 -6.672 -21.425 1.00 89.12 309 VAL A C 1
ATOM 2319 O O . VAL A 1 309 ? 11.918 -5.754 -22.198 1.00 89.12 309 VAL A O 1
ATOM 2322 N N . HIS A 1 310 ? 13.315 -6.682 -20.712 1.00 88.81 310 HIS A N 1
ATOM 2323 C CA . HIS A 1 310 ? 14.326 -5.625 -20.807 1.00 88.81 310 HIS A CA 1
ATOM 2324 C C . HIS A 1 310 ? 14.927 -5.497 -22.215 1.00 88.81 310 HIS A C 1
ATOM 2326 O O . HIS A 1 310 ? 15.090 -4.375 -22.695 1.00 88.81 310 HIS A O 1
ATOM 2332 N N . ALA A 1 311 ? 15.231 -6.607 -22.895 1.00 90.62 311 ALA A N 1
ATOM 2333 C CA . ALA A 1 311 ? 15.756 -6.583 -24.260 1.00 90.62 311 ALA A CA 1
ATOM 2334 C C . ALA A 1 311 ? 14.738 -6.018 -25.269 1.00 90.62 311 ALA A C 1
ATOM 2336 O O . ALA A 1 311 ? 15.096 -5.185 -26.104 1.00 90.62 311 ALA A O 1
ATOM 2337 N N . PHE A 1 312 ? 13.464 -6.408 -25.154 1.00 91.31 312 PHE A N 1
ATOM 2338 C CA . PHE A 1 312 ? 12.370 -5.877 -25.964 1.00 91.31 312 PHE A CA 1
ATOM 2339 C C . PHE A 1 312 ? 12.188 -4.372 -25.736 1.00 91.31 312 PHE A C 1
ATOM 2341 O O . PHE A 1 312 ? 12.220 -3.603 -26.696 1.00 91.31 312 PHE A O 1
ATOM 2348 N N . LEU A 1 313 ? 12.100 -3.924 -24.479 1.00 90.56 313 LEU A N 1
ATOM 2349 C CA . LEU A 1 313 ? 11.986 -2.501 -24.147 1.00 90.56 313 LEU A CA 1
ATOM 2350 C C . LEU A 1 313 ? 13.187 -1.691 -24.661 1.00 90.56 313 LEU A C 1
ATOM 2352 O O . LEU A 1 313 ? 12.982 -0.647 -25.275 1.00 90.56 313 LEU A O 1
ATOM 2356 N N . ARG A 1 314 ? 14.421 -2.199 -24.527 1.00 92.88 314 ARG A N 1
ATOM 2357 C CA . ARG A 1 314 ? 15.639 -1.580 -25.093 1.00 92.88 314 ARG A CA 1
ATOM 2358 C C . ARG A 1 314 ? 15.601 -1.497 -26.624 1.00 92.88 314 ARG A C 1
ATOM 2360 O O . ARG A 1 314 ? 16.134 -0.551 -27.201 1.00 92.88 314 ARG A O 1
ATOM 2367 N N . SER A 1 315 ? 14.965 -2.463 -27.293 1.00 92.00 315 SER A N 1
ATOM 2368 C CA . SER A 1 315 ? 14.837 -2.487 -28.758 1.00 92.00 315 SER A CA 1
ATOM 2369 C C . SER A 1 315 ? 13.885 -1.420 -29.312 1.00 92.00 315 SER A C 1
ATOM 2371 O O . SER A 1 315 ? 14.097 -0.963 -30.435 1.00 92.00 315 SER A O 1
ATOM 2373 N N . MET A 1 316 ? 12.916 -0.957 -28.508 1.00 89.00 316 MET A N 1
ATOM 2374 C CA . MET A 1 316 ? 11.998 0.138 -28.859 1.00 89.00 316 MET A CA 1
ATOM 2375 C C . MET A 1 316 ? 12.705 1.501 -28.971 1.00 89.00 316 MET A C 1
ATOM 2377 O O . MET A 1 316 ? 12.143 2.435 -29.544 1.00 89.00 316 MET A O 1
ATOM 2381 N N . PHE A 1 317 ? 13.926 1.631 -28.437 1.00 87.88 317 PHE A N 1
ATOM 2382 C CA . PHE A 1 317 ? 14.727 2.850 -28.525 1.00 87.88 317 PHE A CA 1
ATOM 2383 C C . PHE A 1 317 ? 15.726 2.788 -29.697 1.00 87.88 317 PHE A C 1
ATOM 2385 O O . PHE A 1 317 ? 16.381 1.754 -29.915 1.00 87.88 317 PHE A O 1
ATOM 2392 N N . PRO A 1 318 ? 15.889 3.898 -30.447 1.00 88.75 318 PRO A N 1
ATOM 2393 C CA . PRO A 1 318 ? 16.863 3.973 -31.529 1.00 88.75 318 PRO A CA 1
ATOM 2394 C C . PRO A 1 318 ? 18.293 3.818 -30.974 1.00 88.75 318 PRO A C 1
ATOM 2396 O O . PRO A 1 318 ? 18.528 4.147 -29.809 1.00 88.75 318 PRO A O 1
ATOM 2399 N N . PRO A 1 319 ? 19.267 3.327 -31.770 1.00 89.25 319 PRO A N 1
ATOM 2400 C CA . PRO A 1 319 ? 20.590 2.944 -31.264 1.00 89.25 319 PRO A CA 1
ATOM 2401 C C . PRO A 1 319 ? 21.314 4.030 -30.457 1.00 89.25 319 PRO A C 1
ATOM 2403 O O . PRO A 1 319 ? 21.930 3.723 -29.444 1.00 89.25 319 PRO A O 1
ATOM 2406 N N . ASN A 1 320 ? 21.165 5.296 -30.852 1.00 88.44 320 ASN A N 1
ATOM 2407 C CA . ASN A 1 320 ? 21.745 6.470 -30.192 1.00 88.44 320 ASN A CA 1
ATOM 2408 C C . ASN A 1 320 ? 21.130 6.826 -28.822 1.00 88.44 320 ASN A C 1
ATOM 2410 O O . ASN A 1 320 ? 21.661 7.695 -28.141 1.00 88.44 320 ASN A O 1
ATOM 2414 N N . ALA A 1 321 ? 20.015 6.202 -28.434 1.00 88.38 321 ALA A N 1
ATOM 2415 C CA . ALA A 1 321 ? 19.337 6.412 -27.152 1.00 88.38 321 ALA A CA 1
ATOM 2416 C C . ALA A 1 321 ? 19.391 5.174 -26.234 1.00 88.38 321 ALA A C 1
ATOM 2418 O O . ALA A 1 321 ? 18.777 5.169 -25.167 1.00 88.38 321 ALA A O 1
ATOM 2419 N N . ARG A 1 322 ? 20.102 4.106 -26.629 1.00 90.19 322 ARG A N 1
ATOM 2420 C CA . ARG A 1 322 ? 20.178 2.863 -25.839 1.00 90.19 322 ARG A CA 1
ATOM 2421 C C . ARG A 1 322 ? 21.024 3.022 -24.579 1.00 90.19 322 ARG A C 1
ATOM 2423 O O . ARG A 1 322 ? 20.612 2.538 -23.532 1.00 90.19 322 ARG A O 1
ATOM 2430 N N . ASP A 1 323 ? 22.117 3.774 -24.655 1.00 91.12 323 ASP A N 1
ATOM 2431 C CA . ASP A 1 323 ? 22.957 4.066 -23.487 1.00 91.12 323 ASP A CA 1
ATOM 2432 C C . ASP A 1 323 ? 22.204 4.939 -22.465 1.00 91.12 323 ASP A C 1
ATOM 2434 O O . ASP A 1 323 ? 22.245 4.673 -21.263 1.00 91.12 323 ASP A O 1
ATOM 2438 N N . ASP A 1 324 ? 21.432 5.930 -22.939 1.00 90.62 324 ASP A N 1
ATOM 2439 C CA . ASP A 1 324 ? 20.521 6.721 -22.098 1.00 90.62 324 ASP A CA 1
ATOM 2440 C C . ASP A 1 324 ? 19.494 5.814 -21.389 1.00 90.62 324 ASP A C 1
ATOM 2442 O O . ASP A 1 324 ? 19.270 5.950 -20.185 1.00 90.62 324 ASP A O 1
ATOM 2446 N N . TYR A 1 325 ? 18.880 4.878 -22.126 1.00 91.56 325 TYR A N 1
ATOM 2447 C CA . TYR A 1 325 ? 17.932 3.901 -21.583 1.00 91.56 325 TYR A CA 1
ATOM 2448 C C . TYR A 1 325 ? 18.576 3.037 -20.490 1.00 91.56 325 TYR A C 1
ATOM 2450 O O . TYR A 1 325 ? 18.003 2.909 -19.407 1.00 91.56 325 TYR A O 1
ATOM 2458 N N . ASP A 1 326 ? 19.775 2.497 -20.723 1.00 92.88 326 ASP A N 1
ATOM 2459 C CA . ASP A 1 326 ? 20.462 1.643 -19.749 1.00 92.88 326 ASP A CA 1
ATOM 2460 C C . ASP A 1 326 ? 20.817 2.422 -18.466 1.00 92.88 326 ASP A C 1
ATOM 2462 O O . ASP A 1 326 ? 20.646 1.908 -17.357 1.00 92.88 326 ASP A O 1
ATOM 2466 N N . VAL A 1 327 ? 21.219 3.695 -18.591 1.00 91.88 327 VAL A N 1
ATOM 2467 C CA . VAL A 1 327 ? 21.460 4.593 -17.446 1.00 91.88 327 VAL A CA 1
ATOM 2468 C C . VAL A 1 327 ? 20.170 4.896 -16.674 1.00 91.88 327 VAL A C 1
ATOM 2470 O O . VAL A 1 327 ? 20.183 4.871 -15.440 1.00 91.88 327 VAL A O 1
ATOM 2473 N N . ILE A 1 328 ? 19.054 5.162 -17.364 1.00 93.44 328 ILE A N 1
ATOM 2474 C CA . ILE A 1 328 ? 17.750 5.399 -16.724 1.00 93.44 328 ILE A CA 1
ATOM 2475 C C . ILE A 1 328 ? 17.285 4.142 -15.978 1.00 93.44 328 ILE A C 1
ATOM 2477 O O . ILE A 1 328 ? 16.945 4.234 -14.799 1.00 93.44 328 ILE A O 1
ATOM 2481 N N . ILE A 1 329 ? 17.301 2.972 -16.624 1.00 93.19 329 ILE A N 1
ATOM 2482 C CA . ILE A 1 329 ? 16.840 1.707 -16.033 1.00 93.19 329 ILE A CA 1
ATOM 2483 C C . ILE A 1 329 ? 17.698 1.313 -14.827 1.00 93.19 329 ILE A C 1
ATOM 2485 O O . ILE A 1 329 ? 17.144 0.976 -13.782 1.00 93.19 329 ILE A O 1
ATOM 2489 N N . ALA A 1 330 ? 19.027 1.441 -14.906 1.00 91.75 330 ALA A N 1
ATOM 2490 C CA . ALA A 1 330 ? 19.908 1.205 -13.759 1.00 91.75 330 ALA A CA 1
ATOM 2491 C C . ALA A 1 330 ? 19.666 2.201 -12.604 1.00 91.75 330 ALA A C 1
ATOM 2493 O O . ALA A 1 330 ? 19.826 1.855 -11.430 1.00 91.75 330 ALA A O 1
ATOM 2494 N N . GLY A 1 331 ? 19.265 3.437 -12.918 1.00 90.69 331 GLY A N 1
ATOM 2495 C CA . GLY A 1 331 ? 18.823 4.418 -11.929 1.00 90.69 331 GLY A CA 1
ATOM 2496 C C . GLY A 1 331 ? 17.499 4.032 -11.260 1.00 90.69 331 GLY A C 1
ATOM 2497 O O . GLY A 1 331 ? 17.387 4.133 -10.038 1.00 90.69 331 GLY A O 1
ATOM 2498 N N . ILE A 1 332 ? 16.520 3.569 -12.045 1.00 91.88 332 ILE A N 1
ATOM 2499 C CA . ILE A 1 332 ? 15.195 3.148 -11.566 1.00 91.88 332 ILE A CA 1
ATOM 2500 C C . ILE A 1 332 ? 15.325 1.906 -10.678 1.00 91.88 332 ILE A C 1
ATOM 2502 O O . ILE A 1 332 ? 14.794 1.912 -9.573 1.00 91.88 332 ILE A O 1
ATOM 2506 N N . ASP A 1 333 ? 16.085 0.891 -11.102 1.00 90.75 333 ASP A N 1
ATOM 2507 C CA . ASP A 1 333 ? 16.381 -0.311 -10.308 1.00 90.75 333 ASP A CA 1
ATOM 2508 C C . ASP A 1 333 ? 17.015 0.058 -8.957 1.00 90.75 333 ASP A C 1
ATOM 2510 O O . ASP A 1 333 ? 16.546 -0.355 -7.895 1.00 90.75 333 ASP A O 1
ATOM 2514 N N . ARG A 1 334 ? 18.007 0.957 -8.952 1.00 88.25 334 ARG A N 1
ATOM 2515 C CA . ARG A 1 334 ? 18.633 1.425 -7.707 1.00 88.25 334 ARG A CA 1
ATOM 2516 C C . ARG A 1 334 ? 17.656 2.176 -6.793 1.00 88.25 334 ARG A C 1
ATOM 2518 O O . ARG A 1 334 ? 17.657 1.930 -5.586 1.00 88.25 334 ARG A O 1
ATOM 2525 N N . GLY A 1 335 ? 16.826 3.060 -7.351 1.00 87.75 335 GLY A N 1
ATOM 2526 C CA . GLY A 1 335 ? 15.816 3.822 -6.608 1.00 87.75 335 GLY A CA 1
ATOM 2527 C C . GLY A 1 335 ? 14.735 2.922 -6.004 1.00 87.75 335 GLY A C 1
ATOM 2528 O O . GLY A 1 335 ? 14.533 2.922 -4.787 1.00 87.75 335 GLY A O 1
ATOM 2529 N N . LEU A 1 336 ? 14.116 2.078 -6.835 1.00 90.00 336 LEU A N 1
ATOM 2530 C CA . LEU A 1 336 ? 13.114 1.094 -6.420 1.00 90.00 336 LEU A CA 1
ATOM 2531 C C . LEU A 1 336 ? 13.690 0.089 -5.419 1.00 90.00 336 LEU A C 1
ATOM 2533 O O . LEU A 1 336 ? 13.065 -0.162 -4.392 1.00 90.00 336 LEU A O 1
ATOM 2537 N N . SER A 1 337 ? 14.900 -0.438 -5.647 1.00 87.88 337 SER A N 1
ATOM 2538 C CA . SER A 1 337 ? 15.573 -1.330 -4.692 1.00 87.88 337 SER A CA 1
ATOM 2539 C C . SER A 1 337 ? 15.761 -0.682 -3.326 1.00 87.88 337 SER A C 1
ATOM 2541 O O . SER A 1 337 ? 15.627 -1.374 -2.318 1.00 87.88 337 SER A O 1
ATOM 2543 N N . GLY A 1 338 ? 16.117 0.602 -3.282 1.00 86.25 338 GLY A N 1
ATOM 2544 C CA . GLY A 1 338 ? 16.291 1.335 -2.034 1.00 86.25 338 GLY A CA 1
ATOM 2545 C C . GLY A 1 338 ? 14.974 1.511 -1.288 1.00 86.25 338 GLY A C 1
ATOM 2546 O O . GLY A 1 338 ? 14.854 1.093 -0.139 1.00 86.25 338 GLY A O 1
ATOM 2547 N N . VAL A 1 339 ? 13.973 2.075 -1.970 1.00 87.44 339 VAL A N 1
ATOM 2548 C CA . VAL A 1 339 ? 12.642 2.342 -1.403 1.00 87.44 339 VAL A CA 1
ATOM 2549 C C . VAL A 1 339 ? 11.966 1.054 -0.937 1.00 87.44 339 VAL A C 1
ATOM 2551 O O . VAL A 1 339 ? 11.516 0.986 0.200 1.00 87.44 339 VAL A O 1
ATOM 2554 N N . ILE A 1 340 ? 11.930 0.013 -1.772 1.00 89.50 340 ILE A N 1
ATOM 2555 C CA . ILE A 1 340 ? 11.206 -1.229 -1.472 1.00 89.50 340 ILE A CA 1
ATOM 2556 C C . ILE A 1 340 ? 11.860 -1.985 -0.311 1.00 89.50 340 ILE A C 1
ATOM 2558 O O . ILE A 1 340 ? 11.167 -2.380 0.625 1.00 89.50 340 ILE A O 1
ATOM 2562 N N . ARG A 1 341 ? 13.192 -2.158 -0.317 1.00 88.81 341 ARG A N 1
ATOM 2563 C CA . ARG A 1 341 ? 13.891 -2.824 0.800 1.00 88.81 341 ARG A CA 1
ATOM 2564 C C . ARG A 1 341 ? 13.787 -2.011 2.086 1.00 88.81 341 ARG A C 1
ATOM 2566 O O . ARG A 1 341 ? 13.610 -2.595 3.151 1.00 88.81 341 ARG A O 1
ATOM 2573 N N . GLY A 1 342 ? 13.860 -0.683 1.980 1.00 89.12 342 GLY A N 1
ATOM 2574 C CA . GLY A 1 342 ? 13.690 0.211 3.115 1.00 89.12 342 GLY A CA 1
ATOM 2575 C C . GLY A 1 342 ? 12.298 0.110 3.731 1.00 89.12 342 GLY A C 1
ATOM 2576 O O . GLY A 1 342 ? 12.185 -0.110 4.934 1.00 89.12 342 GLY A O 1
ATOM 2577 N N . GLN A 1 343 ? 11.247 0.163 2.907 1.00 90.69 343 GLN A N 1
ATOM 2578 C CA . GLN A 1 343 ? 9.867 0.041 3.372 1.00 90.69 343 GLN A CA 1
ATOM 2579 C C . GLN A 1 343 ? 9.609 -1.319 4.023 1.00 90.69 343 GLN A C 1
ATOM 2581 O O . GLN A 1 343 ? 9.024 -1.366 5.099 1.00 90.69 343 GLN A O 1
ATOM 2586 N N . LEU A 1 344 ? 10.089 -2.421 3.433 1.00 91.25 344 LEU A N 1
ATOM 2587 C CA . LEU A 1 344 ? 9.945 -3.761 4.016 1.00 91.25 344 LEU A CA 1
ATOM 2588 C C . LEU A 1 344 ? 10.658 -3.889 5.372 1.00 91.25 344 LEU A C 1
ATOM 2590 O O . LEU A 1 344 ? 10.116 -4.506 6.289 1.00 91.25 344 LEU A O 1
ATOM 2594 N N . LEU A 1 345 ? 11.837 -3.276 5.530 1.00 92.06 345 LEU A N 1
ATOM 2595 C CA . LEU A 1 345 ? 12.543 -3.233 6.812 1.00 92.06 345 LEU A CA 1
ATOM 2596 C C . LEU A 1 345 ? 11.787 -2.390 7.854 1.00 92.06 345 LEU A C 1
ATOM 2598 O O . LEU A 1 345 ? 11.671 -2.814 9.001 1.00 92.06 345 LEU A O 1
ATOM 2602 N N . ILE A 1 346 ? 11.225 -1.243 7.460 1.00 91.31 346 ILE A N 1
ATOM 2603 C CA . ILE A 1 346 ? 10.380 -0.409 8.332 1.00 91.31 346 ILE A CA 1
ATOM 2604 C C . ILE A 1 346 ? 9.124 -1.179 8.760 1.00 91.31 346 ILE A C 1
ATOM 2606 O O . ILE A 1 346 ? 8.827 -1.225 9.948 1.00 91.31 346 ILE A O 1
ATOM 2610 N N . CYS A 1 347 ? 8.442 -1.861 7.835 1.00 93.56 347 CYS A N 1
ATOM 2611 C CA . CYS A 1 347 ? 7.274 -2.701 8.127 1.00 93.56 347 CYS A CA 1
ATOM 2612 C C . CYS A 1 347 ? 7.594 -3.800 9.151 1.00 93.56 347 CYS A C 1
ATOM 2614 O O . CYS A 1 347 ? 6.809 -4.040 10.069 1.00 93.56 347 CYS A O 1
ATOM 2616 N N . LEU A 1 348 ? 8.757 -4.448 9.016 1.00 94.69 348 LEU A N 1
ATOM 2617 C CA . LEU A 1 348 ? 9.225 -5.470 9.951 1.00 94.69 348 LEU A CA 1
ATOM 2618 C C . LEU A 1 348 ? 9.507 -4.880 11.340 1.00 94.69 348 LEU A C 1
ATOM 2620 O O . LEU A 1 348 ? 9.042 -5.425 12.339 1.00 94.69 348 LEU A O 1
ATOM 2624 N N . ILE A 1 349 ? 10.226 -3.755 11.410 1.00 94.62 349 ILE A N 1
ATOM 2625 C CA . ILE A 1 349 ? 10.544 -3.072 12.672 1.00 94.62 349 ILE A CA 1
ATOM 2626 C C . ILE A 1 349 ? 9.258 -2.587 13.357 1.00 94.62 349 ILE A C 1
ATOM 2628 O O . ILE A 1 349 ? 9.038 -2.910 14.523 1.00 94.62 349 ILE A O 1
ATOM 2632 N N . ASN A 1 350 ? 8.371 -1.898 12.637 1.00 94.00 350 ASN A N 1
ATOM 2633 C CA . ASN A 1 350 ? 7.086 -1.429 13.158 1.00 94.00 350 ASN A CA 1
ATOM 2634 C C . ASN A 1 350 ? 6.201 -2.589 13.632 1.00 94.00 350 ASN A C 1
ATOM 2636 O O . ASN A 1 350 ? 5.610 -2.500 14.708 1.00 94.00 350 ASN A O 1
ATOM 2640 N N . GLY A 1 351 ? 6.149 -3.700 12.888 1.00 95.56 351 GLY A N 1
ATOM 2641 C CA . GLY A 1 351 ? 5.450 -4.916 13.310 1.00 95.56 351 GLY A CA 1
ATOM 2642 C C . GLY A 1 351 ? 6.003 -5.482 14.623 1.00 95.56 351 GLY A C 1
ATOM 2643 O O . GLY A 1 351 ? 5.234 -5.765 15.539 1.00 95.56 351 GLY A O 1
ATOM 2644 N N . ILE A 1 352 ? 7.329 -5.575 14.767 1.00 96.75 352 ILE A N 1
ATOM 2645 C CA . ILE A 1 352 ? 7.986 -6.059 15.995 1.00 96.75 352 ILE A CA 1
ATOM 2646 C C . ILE A 1 352 ? 7.732 -5.113 17.181 1.00 96.75 352 ILE A C 1
ATOM 2648 O O . ILE A 1 352 ? 7.326 -5.573 18.247 1.00 96.75 352 ILE A O 1
ATOM 2652 N N . LEU A 1 353 ? 7.910 -3.799 17.013 1.00 95.81 353 LEU A N 1
ATOM 2653 C CA . LEU A 1 353 ? 7.657 -2.810 18.073 1.00 95.81 353 LEU A CA 1
ATOM 2654 C C . LEU A 1 353 ? 6.177 -2.784 18.493 1.00 95.81 353 LEU A C 1
ATOM 2656 O O . LEU A 1 353 ? 5.868 -2.624 19.678 1.00 95.81 353 LEU A O 1
ATOM 2660 N N . THR A 1 354 ? 5.263 -2.990 17.542 1.00 95.56 354 THR A N 1
ATOM 2661 C CA . THR A 1 354 ? 3.825 -3.114 17.815 1.00 95.56 354 THR A CA 1
ATOM 2662 C C . THR A 1 354 ? 3.522 -4.407 18.572 1.00 95.56 354 THR A C 1
ATOM 2664 O O . THR A 1 354 ? 2.789 -4.372 19.557 1.00 95.56 354 THR A O 1
ATOM 2667 N N . TYR A 1 355 ? 4.130 -5.537 18.186 1.00 96.38 355 TYR A N 1
ATOM 2668 C CA . TYR A 1 355 ? 3.991 -6.814 18.895 1.00 96.38 355 TYR A CA 1
ATOM 2669 C C . TYR A 1 355 ? 4.461 -6.726 20.349 1.00 96.38 355 TYR A C 1
ATOM 2671 O O . TYR A 1 355 ? 3.758 -7.183 21.249 1.00 96.38 355 TYR A O 1
ATOM 2679 N N . ILE A 1 356 ? 5.613 -6.091 20.582 1.00 96.75 356 ILE A N 1
ATOM 2680 C CA . ILE A 1 356 ? 6.164 -5.863 21.922 1.00 96.75 356 ILE A CA 1
ATOM 2681 C C . ILE A 1 356 ? 5.189 -5.033 22.768 1.00 96.75 356 ILE A C 1
ATOM 2683 O O . ILE A 1 356 ? 4.842 -5.462 23.865 1.00 96.75 356 ILE A O 1
ATOM 2687 N N . GLY A 1 357 ? 4.677 -3.910 22.250 1.00 94.50 357 GLY A N 1
ATOM 2688 C CA . GLY A 1 357 ? 3.680 -3.097 22.961 1.00 94.50 357 GLY A CA 1
ATOM 2689 C C . GLY A 1 357 ? 2.407 -3.879 23.296 1.00 94.50 357 GLY A C 1
ATOM 2690 O O . GLY A 1 357 ? 1.973 -3.906 24.446 1.00 94.50 357 GLY A O 1
ATOM 2691 N N . LEU A 1 358 ? 1.851 -4.595 22.315 1.00 93.75 358 LEU A N 1
ATOM 2692 C CA . LEU A 1 358 ? 0.655 -5.423 22.498 1.00 93.75 358 LEU A CA 1
ATOM 2693 C C . LEU A 1 358 ? 0.851 -6.528 23.550 1.00 93.75 358 LEU A C 1
ATOM 2695 O O . LEU A 1 358 ? -0.087 -6.824 24.289 1.00 93.75 358 LEU A O 1
ATOM 2699 N N . MET A 1 359 ? 2.048 -7.122 23.644 1.00 93.56 359 MET A N 1
ATOM 2700 C CA . MET A 1 359 ? 2.384 -8.070 24.714 1.00 93.56 359 MET A CA 1
ATOM 2701 C C . MET A 1 359 ? 2.514 -7.388 26.081 1.00 93.56 359 MET A C 1
ATOM 2703 O O . MET A 1 359 ? 1.948 -7.894 27.045 1.00 93.56 359 MET A O 1
ATOM 2707 N N . ILE A 1 360 ? 3.207 -6.245 26.170 1.00 93.38 360 ILE A N 1
ATOM 2708 C CA . ILE A 1 360 ? 3.406 -5.498 27.427 1.00 93.38 360 ILE A CA 1
ATOM 2709 C C . ILE A 1 360 ? 2.063 -5.112 28.065 1.00 93.38 360 ILE A C 1
ATOM 2711 O O . ILE A 1 360 ? 1.891 -5.265 29.271 1.00 93.38 360 ILE A O 1
ATOM 2715 N N . PHE A 1 361 ? 1.089 -4.668 27.265 1.00 89.94 361 PHE A N 1
ATOM 2716 C CA . PHE A 1 361 ? -0.248 -4.298 27.754 1.00 89.94 361 PHE A CA 1
ATOM 2717 C C . PHE A 1 361 ? -1.242 -5.478 27.833 1.00 89.94 361 PHE A C 1
ATOM 2719 O O . PHE A 1 361 ? -2.422 -5.281 28.144 1.00 89.94 361 PHE A O 1
ATOM 2726 N N . GLY A 1 362 ? -0.791 -6.710 27.562 1.00 86.38 362 GLY A N 1
ATOM 2727 C CA . GLY A 1 362 ? -1.605 -7.926 27.662 1.00 86.38 362 GLY A CA 1
ATOM 2728 C C . GLY A 1 362 ? -2.800 -7.963 26.703 1.00 86.38 362 GLY A C 1
ATOM 2729 O O . GLY A 1 362 ? -3.852 -8.502 27.048 1.00 86.38 362 GLY A O 1
ATOM 2730 N N . ILE A 1 363 ? -2.679 -7.352 25.522 1.00 87.06 363 ILE A N 1
ATOM 2731 C CA . ILE A 1 363 ? -3.779 -7.225 24.559 1.00 87.06 363 ILE A CA 1
ATOM 2732 C C . ILE A 1 363 ? -3.947 -8.541 23.793 1.00 87.06 363 ILE A C 1
ATOM 2734 O O . ILE A 1 363 ? -2.990 -9.115 23.258 1.00 87.06 363 ILE A O 1
ATOM 2738 N N . LYS A 1 364 ? -5.190 -9.032 23.729 1.00 82.75 364 LYS A N 1
ATOM 2739 C CA . LYS A 1 364 ? -5.512 -10.296 23.060 1.00 82.75 364 LYS A CA 1
ATOM 2740 C C . LYS A 1 364 ? -5.184 -10.205 21.569 1.00 82.75 364 LYS A C 1
ATOM 2742 O O . LYS A 1 364 ? -5.322 -9.164 20.935 1.00 82.75 364 LYS A O 1
ATOM 2747 N N . TYR A 1 365 ? -4.743 -11.329 21.005 1.00 81.88 365 TYR A N 1
ATOM 2748 C CA . TYR A 1 365 ? -4.380 -11.455 19.587 1.00 81.88 365 TYR A CA 1
ATOM 2749 C C . TYR A 1 365 ? -3.201 -10.572 19.127 1.00 81.88 365 TYR A C 1
ATOM 2751 O O . TYR A 1 365 ? -3.080 -10.302 17.930 1.00 81.88 365 TYR A O 1
ATOM 2759 N N . SER A 1 366 ? -2.306 -10.203 20.052 1.00 90.56 366 SER A N 1
ATOM 2760 C CA . SER A 1 366 ? -1.094 -9.397 19.831 1.00 90.56 366 SER A CA 1
ATOM 2761 C C . SER A 1 366 ? -0.358 -9.686 18.514 1.00 90.56 366 SER A C 1
ATOM 2763 O O . SER A 1 366 ? -0.086 -8.765 17.750 1.00 90.56 366 SER A O 1
ATOM 2765 N N . LEU A 1 367 ? -0.091 -10.959 18.194 1.00 90.69 367 LEU A N 1
ATOM 2766 C CA . LEU A 1 367 ? 0.615 -11.350 16.965 1.00 90.69 367 LEU A CA 1
ATOM 2767 C C . LEU A 1 367 ? -0.136 -10.945 15.687 1.00 90.69 367 LEU A C 1
ATOM 2769 O O . LEU A 1 367 ? 0.474 -10.456 14.742 1.00 90.69 367 LEU A O 1
ATOM 2773 N N . ILE A 1 368 ? -1.458 -11.129 15.648 1.00 88.56 368 ILE A N 1
ATOM 2774 C CA . ILE A 1 368 ? -2.256 -10.814 14.455 1.00 88.56 368 ILE A CA 1
ATOM 2775 C C . ILE A 1 368 ? -2.342 -9.303 14.271 1.00 88.56 368 ILE A C 1
ATOM 2777 O O . ILE A 1 368 ? -2.100 -8.818 13.170 1.00 88.56 368 ILE A O 1
ATOM 2781 N N . LEU A 1 369 ? -2.627 -8.558 15.342 1.00 90.12 369 LEU A N 1
ATOM 2782 C CA . LEU A 1 369 ? -2.678 -7.094 15.308 1.00 90.12 369 LEU A CA 1
ATOM 2783 C C . LEU A 1 369 ? -1.322 -6.485 14.914 1.00 90.12 369 LEU A C 1
ATOM 2785 O O . LEU A 1 369 ? -1.284 -5.550 14.119 1.00 90.12 369 LEU A O 1
ATOM 2789 N N . ALA A 1 370 ? -0.211 -7.059 15.380 1.00 94.19 370 ALA A N 1
ATOM 2790 C CA . ALA A 1 370 ? 1.132 -6.654 14.977 1.00 94.19 370 ALA A CA 1
ATOM 2791 C C . ALA A 1 370 ? 1.431 -6.917 13.492 1.00 94.19 370 ALA A C 1
ATOM 2793 O O . ALA A 1 370 ? 2.021 -6.066 12.828 1.00 94.19 370 ALA A O 1
ATOM 2794 N N . VAL A 1 371 ? 1.004 -8.063 12.946 1.00 92.25 371 VAL A N 1
ATOM 2795 C CA . VAL A 1 371 ? 1.144 -8.350 11.507 1.00 92.25 371 VAL A CA 1
ATOM 2796 C C . VAL A 1 371 ? 0.236 -7.436 10.677 1.00 92.25 371 VAL A C 1
ATOM 2798 O O . VAL A 1 371 ? 0.696 -6.904 9.671 1.00 92.25 371 VAL A O 1
ATOM 2801 N N . VAL A 1 372 ? -1.004 -7.169 11.113 1.00 90.88 372 VAL A N 1
ATOM 2802 C CA . VAL A 1 372 ? -1.878 -6.152 10.490 1.00 90.88 372 VAL A CA 1
ATOM 2803 C C . VAL A 1 372 ? -1.173 -4.793 10.465 1.00 90.88 372 VAL A C 1
ATOM 2805 O O . VAL A 1 372 ? -1.127 -4.162 9.413 1.00 90.88 372 VAL A O 1
ATOM 2808 N N . ALA A 1 373 ? -0.581 -4.361 11.580 1.00 93.00 373 ALA A N 1
ATOM 2809 C CA . ALA A 1 373 ? 0.133 -3.090 11.670 1.00 93.00 373 ALA A CA 1
ATOM 2810 C C . ALA A 1 373 ? 1.353 -3.026 10.745 1.00 93.00 373 ALA A C 1
ATOM 2812 O O . ALA A 1 373 ? 1.480 -2.083 9.967 1.00 93.00 373 ALA A O 1
ATOM 2813 N N . GLY A 1 374 ? 2.203 -4.058 10.761 1.00 93.94 374 GLY A N 1
ATOM 2814 C CA . GLY A 1 374 ? 3.362 -4.157 9.874 1.00 93.94 374 GLY A CA 1
ATOM 2815 C C . GLY A 1 374 ? 2.978 -4.159 8.391 1.00 93.94 374 GLY A C 1
ATOM 2816 O O . GLY A 1 374 ? 3.616 -3.476 7.597 1.00 93.94 374 GLY A O 1
ATOM 2817 N N . VAL A 1 375 ? 1.901 -4.856 8.007 1.00 91.62 375 VAL A N 1
ATOM 2818 C CA . VAL A 1 375 ? 1.397 -4.873 6.621 1.00 91.62 375 VAL A CA 1
ATOM 2819 C C . VAL A 1 375 ? 0.785 -3.529 6.223 1.00 91.62 375 VAL A C 1
ATOM 2821 O O . VAL A 1 375 ? 1.057 -3.037 5.129 1.00 91.62 375 VAL A O 1
ATOM 2824 N N . MET A 1 376 ? -0.014 -2.903 7.092 1.00 91.50 376 MET A N 1
ATOM 2825 C CA . MET A 1 376 ? -0.568 -1.572 6.825 1.00 91.50 376 MET A CA 1
ATOM 2826 C C . MET A 1 376 ? 0.543 -0.532 6.673 1.00 91.50 376 MET A C 1
ATOM 2828 O O . MET A 1 376 ? 0.490 0.267 5.740 1.00 91.50 376 MET A O 1
ATOM 2832 N N . SER A 1 377 ? 1.592 -0.611 7.501 1.00 92.19 377 SER A N 1
ATOM 2833 C CA . SER A 1 377 ? 2.794 0.235 7.452 1.00 92.19 377 SER A CA 1
ATOM 2834 C C . SER A 1 377 ? 3.536 0.225 6.104 1.00 92.19 377 SER A C 1
ATOM 2836 O O . SER A 1 377 ? 4.461 1.018 5.931 1.00 92.19 377 SER A O 1
ATOM 2838 N N . LEU A 1 378 ? 3.152 -0.608 5.126 1.00 90.56 378 LEU A N 1
ATOM 2839 C CA . LEU A 1 378 ? 3.673 -0.536 3.755 1.00 90.56 378 LEU A CA 1
ATOM 2840 C C . LEU A 1 378 ? 3.245 0.758 3.040 1.00 90.56 378 LEU A C 1
ATOM 2842 O O . LEU A 1 378 ? 3.958 1.217 2.153 1.00 90.56 378 LEU A O 1
ATOM 2846 N N . ILE A 1 379 ? 2.144 1.388 3.467 1.00 90.31 379 ILE A N 1
ATOM 2847 C CA . ILE A 1 379 ? 1.760 2.746 3.059 1.00 90.31 379 ILE A CA 1
ATOM 2848 C C . ILE A 1 379 ? 2.269 3.731 4.125 1.00 90.31 379 ILE A C 1
ATOM 2850 O O . ILE A 1 379 ? 1.705 3.754 5.224 1.00 90.31 379 ILE A O 1
ATOM 2854 N N . PRO A 1 380 ? 3.288 4.569 3.849 1.00 84.31 380 PRO A N 1
ATOM 2855 C CA . PRO A 1 380 ? 3.778 5.537 4.827 1.00 84.31 380 PRO A CA 1
ATOM 2856 C C . PRO A 1 380 ? 2.670 6.484 5.298 1.00 84.31 380 PRO A C 1
ATOM 2858 O O . PRO A 1 380 ? 1.830 6.904 4.498 1.00 84.31 380 PRO A O 1
ATOM 2861 N N . ILE A 1 381 ? 2.697 6.845 6.585 1.00 83.25 381 ILE A N 1
ATOM 2862 C CA . ILE A 1 381 ? 1.723 7.714 7.276 1.00 83.25 381 ILE A CA 1
ATOM 2863 C C . ILE A 1 381 ? 0.315 7.094 7.372 1.00 83.25 381 ILE A C 1
ATOM 2865 O O . ILE A 1 381 ? -0.193 6.879 8.469 1.00 83.25 381 ILE A O 1
ATOM 2869 N N . PHE A 1 382 ? -0.321 6.757 6.249 1.00 84.50 382 PHE A N 1
ATOM 2870 C CA . PHE A 1 382 ? -1.667 6.176 6.227 1.00 84.50 382 PHE A CA 1
ATOM 2871 C C . PHE A 1 382 ? -1.737 4.808 6.899 1.00 84.50 382 PHE A C 1
ATOM 2873 O O . PHE A 1 382 ? -2.691 4.534 7.618 1.00 84.50 382 PHE A O 1
ATOM 2880 N N . GLY A 1 383 ? -0.737 3.952 6.692 1.00 85.25 383 GLY A N 1
ATOM 2881 C CA . GLY A 1 383 ? -0.694 2.613 7.269 1.00 85.25 383 GLY A CA 1
ATOM 2882 C C . GLY A 1 383 ? -0.677 2.608 8.791 1.00 85.25 383 GLY A C 1
ATOM 2883 O O . GLY A 1 383 ? -1.354 1.814 9.444 1.00 85.25 383 GLY A O 1
ATOM 2884 N N . SER A 1 384 ? 0.071 3.547 9.356 1.00 84.88 384 SER A N 1
ATOM 2885 C CA . SER A 1 384 ? 0.257 3.673 10.791 1.00 84.88 384 SER A CA 1
ATOM 2886 C C . SER A 1 384 ? -1.010 4.249 11.455 1.00 84.88 384 SER A C 1
ATOM 2888 O O . SER A 1 384 ? -1.529 3.667 12.410 1.00 84.88 384 SER A O 1
ATOM 2890 N N . ILE A 1 385 ? -1.643 5.257 10.838 1.00 88.31 385 ILE A N 1
ATOM 2891 C CA . ILE A 1 385 ? -2.984 5.754 11.207 1.00 88.31 385 ILE A CA 1
ATOM 2892 C C . ILE A 1 385 ? -4.048 4.645 11.112 1.00 88.31 385 ILE A C 1
ATOM 2894 O O . ILE A 1 385 ? -4.787 4.402 12.066 1.00 88.31 385 ILE A O 1
ATOM 2898 N N . LEU A 1 386 ? -4.121 3.939 9.980 1.00 88.94 386 LEU A N 1
ATOM 2899 C CA . LEU A 1 386 ? -5.162 2.944 9.706 1.00 88.94 386 LEU A CA 1
ATOM 2900 C C . LEU A 1 386 ? -5.035 1.705 10.606 1.00 88.94 386 LEU A C 1
ATOM 2902 O O . LEU A 1 386 ? -6.046 1.127 10.996 1.00 88.94 386 LEU A O 1
ATOM 2906 N N . SER A 1 387 ? -3.809 1.329 10.988 1.00 90.81 387 SER A N 1
ATOM 2907 C CA . SER A 1 387 ? -3.558 0.253 11.958 1.00 90.81 387 SER A CA 1
ATOM 2908 C C . SER A 1 387 ? -3.832 0.646 13.414 1.00 90.81 387 SER A C 1
ATOM 2910 O O . SER A 1 387 ? -4.168 -0.222 14.219 1.00 90.81 387 SER A O 1
ATOM 2912 N N . THR A 1 388 ? -3.779 1.940 13.750 1.00 91.38 388 THR A N 1
ATOM 2913 C CA . THR A 1 388 ? -4.097 2.427 15.103 1.00 91.38 388 THR A CA 1
ATOM 2914 C C . THR A 1 388 ? -5.544 2.096 15.483 1.00 91.38 388 THR A C 1
ATOM 2916 O O . THR A 1 388 ? -5.795 1.671 16.607 1.00 91.38 388 THR A O 1
ATOM 2919 N N . ILE A 1 389 ? -6.491 2.207 14.543 1.00 89.88 389 ILE A N 1
ATOM 2920 C CA . ILE A 1 389 ? -7.928 1.972 14.779 1.00 89.88 389 ILE A CA 1
ATOM 2921 C C . ILE A 1 389 ? -8.213 0.568 15.360 1.00 89.88 389 ILE A C 1
ATOM 2923 O O . ILE A 1 389 ? -8.747 0.499 16.470 1.00 89.88 389 ILE A O 1
ATOM 2927 N N . PRO A 1 390 ? -7.866 -0.557 14.694 1.00 87.50 390 PRO A N 1
ATOM 2928 C CA . PRO A 1 390 ? -8.118 -1.888 15.244 1.00 87.50 390 PRO A CA 1
ATOM 2929 C C . PRO A 1 390 ? -7.304 -2.179 16.511 1.00 87.50 390 PRO A C 1
ATOM 2931 O O . PRO A 1 390 ? -7.792 -2.913 17.364 1.00 87.50 390 PRO A O 1
ATOM 2934 N N . ILE A 1 391 ? -6.104 -1.605 16.676 1.00 91.06 391 ILE A N 1
ATOM 2935 C CA . ILE A 1 391 ? -5.306 -1.804 17.896 1.00 91.06 391 ILE A CA 1
ATOM 2936 C C . ILE A 1 391 ? -5.956 -1.120 19.105 1.00 91.06 391 ILE A C 1
ATOM 2938 O O . ILE A 1 391 ? -6.084 -1.744 20.156 1.00 91.06 391 ILE A O 1
ATOM 2942 N N . VAL A 1 392 ? -6.378 0.140 18.965 1.00 89.00 392 VAL A N 1
ATOM 2943 C CA . VAL A 1 392 ? -7.013 0.910 20.048 1.00 89.00 392 VAL A CA 1
ATOM 2944 C C . VAL A 1 392 ? -8.406 0.364 20.371 1.00 89.00 392 VAL A C 1
ATOM 2946 O O . VAL A 1 392 ? -8.789 0.301 21.537 1.00 89.00 392 VAL A O 1
ATOM 2949 N N . LEU A 1 393 ? -9.147 -0.116 19.367 1.00 85.38 393 LEU A N 1
ATOM 2950 C CA . LEU A 1 393 ? -10.406 -0.824 19.599 1.00 85.38 393 LEU A CA 1
ATOM 2951 C C . LEU A 1 393 ? -10.178 -2.144 20.357 1.00 85.38 393 LEU A C 1
ATOM 2953 O O . LEU A 1 393 ? -10.874 -2.426 21.332 1.00 85.38 393 LEU A O 1
ATOM 2957 N N . ALA A 1 394 ? -9.182 -2.938 19.951 1.00 85.19 394 ALA A N 1
ATOM 2958 C CA . ALA A 1 394 ? -8.860 -4.197 20.614 1.00 85.19 394 ALA A CA 1
ATOM 2959 C C . ALA A 1 394 ? -8.346 -3.996 22.047 1.00 85.19 394 ALA A C 1
ATOM 2961 O O . ALA A 1 394 ? -8.694 -4.788 22.922 1.00 85.19 394 ALA A O 1
ATOM 2962 N N . SER A 1 395 ? -7.553 -2.955 22.317 1.00 87.25 395 SER A N 1
ATOM 2963 C CA . SER A 1 395 ? -7.066 -2.660 23.669 1.00 87.25 395 SER A CA 1
ATOM 2964 C C . SER A 1 395 ? -8.184 -2.195 24.602 1.00 87.25 395 SER A C 1
ATOM 2966 O O . SER A 1 395 ? -8.231 -2.653 25.741 1.00 87.25 395 SER A O 1
ATOM 2968 N N . LEU A 1 396 ? -9.132 -1.392 24.102 1.00 84.50 396 LEU A N 1
ATOM 2969 C CA . LEU A 1 396 ? -10.313 -0.961 24.852 1.00 84.50 396 LEU A CA 1
ATOM 2970 C C . LEU A 1 396 ? -11.239 -2.139 25.216 1.00 84.50 396 LEU A C 1
ATOM 2972 O O . LEU A 1 396 ? -11.719 -2.215 26.343 1.00 84.50 396 LEU A O 1
ATOM 2976 N N . VAL A 1 397 ? -11.474 -3.071 24.283 1.00 79.44 397 VAL A N 1
ATOM 2977 C CA . VAL A 1 397 ? -12.414 -4.206 24.448 1.00 79.44 397 VAL A CA 1
ATOM 2978 C C . VAL A 1 397 ? -11.765 -5.440 25.111 1.00 79.44 397 VAL A C 1
ATOM 2980 O O . VAL A 1 397 ? -12.458 -6.384 25.495 1.00 79.44 397 VAL A O 1
ATOM 2983 N N . SER A 1 398 ? -10.438 -5.457 25.292 1.00 74.31 398 SER A N 1
ATOM 2984 C CA . SER A 1 398 ? -9.717 -6.582 25.920 1.00 74.31 398 SER A CA 1
ATOM 2985 C C . SER A 1 398 ? -9.816 -6.640 27.452 1.00 74.31 398 SER A C 1
ATOM 2987 O O . SER A 1 398 ? -9.338 -7.619 28.031 1.00 74.31 398 SER A O 1
ATOM 2989 N N . GLY A 1 399 ? -10.409 -5.636 28.109 1.00 69.94 399 GLY A N 1
ATOM 2990 C CA . GLY A 1 399 ? -10.551 -5.582 29.566 1.00 69.94 399 GLY A CA 1
ATOM 2991 C C . GLY A 1 399 ? -11.429 -6.704 30.133 1.00 69.94 399 GLY A C 1
ATOM 2992 O O . GLY A 1 399 ? -12.467 -7.052 29.574 1.00 69.94 399 GLY A O 1
ATOM 2993 N N . GLU A 1 400 ? -11.026 -7.275 31.271 1.00 67.31 400 GLU A N 1
ATOM 2994 C CA . GLU A 1 400 ? -11.739 -8.400 31.906 1.00 67.31 400 GLU A CA 1
ATOM 2995 C C . GLU A 1 400 ? -13.092 -7.997 32.513 1.00 67.31 400 GLU A C 1
ATOM 2997 O O . GLU A 1 400 ? -13.991 -8.826 32.614 1.00 67.31 400 GLU A O 1
ATOM 3002 N N . HIS A 1 401 ? -13.253 -6.715 32.855 1.00 58.25 401 HIS A N 1
ATOM 3003 C CA . HIS A 1 401 ? -14.445 -6.157 33.503 1.00 58.25 401 HIS A CA 1
ATOM 3004 C C . HIS A 1 401 ? -15.218 -5.162 32.612 1.00 58.25 401 HIS A C 1
ATOM 3006 O O . HIS A 1 401 ? -16.118 -4.476 33.092 1.00 58.25 401 HIS A O 1
ATOM 3012 N N . GLY A 1 402 ? -14.876 -5.056 31.320 1.00 66.81 402 GLY A N 1
ATOM 3013 C CA . GLY A 1 402 ? -15.476 -4.101 30.381 1.00 66.81 402 GLY A CA 1
ATOM 3014 C C . GLY A 1 402 ? -14.437 -3.251 29.645 1.00 66.81 402 GLY A C 1
ATOM 3015 O O . GLY A 1 402 ? -13.369 -3.742 29.287 1.00 66.81 402 GLY A O 1
ATOM 3016 N N . LEU A 1 403 ? -14.767 -1.978 29.399 1.00 72.19 403 LEU A N 1
ATOM 3017 C CA . LEU A 1 403 ? -13.936 -1.052 28.621 1.00 72.19 403 LEU A CA 1
ATOM 3018 C C . LEU A 1 403 ? -12.719 -0.565 29.432 1.00 72.19 403 LEU A C 1
ATOM 3020 O O . LEU A 1 403 ? -12.865 0.240 30.352 1.00 72.19 403 LEU A O 1
ATOM 3024 N N . ASP A 1 404 ? -11.512 -1.007 29.070 1.00 79.75 404 ASP A N 1
ATOM 3025 C CA . ASP A 1 404 ? -10.266 -0.594 29.733 1.00 79.75 404 ASP A CA 1
ATOM 3026 C C . ASP A 1 404 ? -9.653 0.634 29.037 1.00 79.75 404 ASP A C 1
ATOM 3028 O O . ASP A 1 404 ? -8.810 0.547 28.137 1.00 79.75 404 ASP A O 1
ATOM 3032 N N . ILE A 1 405 ? -10.121 1.814 29.452 1.00 82.19 405 ILE A N 1
ATOM 3033 C CA . ILE A 1 405 ? -9.685 3.107 28.905 1.00 82.19 405 ILE A CA 1
ATOM 3034 C C . ILE A 1 405 ? -8.188 3.344 29.167 1.00 82.19 405 ILE A C 1
ATOM 3036 O O . ILE A 1 405 ? -7.502 3.924 28.324 1.00 82.19 405 ILE A O 1
ATOM 3040 N N . PHE A 1 406 ? -7.652 2.874 30.299 1.00 85.69 406 PHE A N 1
ATOM 3041 C CA . PHE A 1 406 ? -6.247 3.085 30.651 1.00 85.69 406 PHE A CA 1
ATOM 3042 C C . PHE A 1 406 ? -5.312 2.333 29.695 1.00 85.69 406 PHE A C 1
ATOM 3044 O O . PHE A 1 406 ? -4.389 2.938 29.143 1.00 85.69 406 PHE A O 1
ATOM 3051 N N . ARG A 1 407 ? -5.592 1.051 29.407 1.00 87.50 407 ARG A N 1
ATOM 3052 C CA . ARG A 1 407 ? -4.850 0.291 28.383 1.00 87.50 407 ARG A CA 1
ATOM 3053 C C . ARG A 1 407 ? -4.980 0.915 26.998 1.00 87.50 407 ARG A C 1
ATOM 3055 O O . ARG A 1 407 ? -3.996 0.944 26.259 1.00 87.50 407 ARG A O 1
ATOM 3062 N N . ALA A 1 408 ? -6.155 1.439 26.645 1.00 88.81 408 ALA A N 1
ATOM 3063 C CA . ALA A 1 408 ? -6.359 2.103 25.360 1.00 88.81 408 ALA A CA 1
ATOM 3064 C C . ALA A 1 408 ? -5.488 3.362 25.202 1.00 88.81 408 ALA A C 1
ATOM 3066 O O . ALA A 1 408 ? -4.819 3.524 24.176 1.00 88.81 408 ALA A O 1
ATOM 3067 N N . VAL A 1 409 ? -5.418 4.212 26.231 1.00 91.38 409 VAL A N 1
ATOM 3068 C CA . VAL A 1 409 ? -4.557 5.406 26.243 1.00 91.38 409 VAL A CA 1
ATOM 3069 C C . VAL A 1 409 ? -3.072 5.025 26.238 1.00 91.38 409 VAL A C 1
ATOM 3071 O O . VAL A 1 409 ? -2.314 5.562 25.430 1.00 91.38 409 VAL A O 1
ATOM 3074 N N . ALA A 1 410 ? -2.654 4.060 27.063 1.00 92.69 410 ALA A N 1
ATOM 3075 C CA . ALA A 1 410 ? -1.261 3.609 27.126 1.00 92.69 410 ALA A CA 1
ATOM 3076 C C . ALA A 1 410 ? -0.779 2.995 25.795 1.00 92.69 410 ALA A C 1
ATOM 3078 O O . ALA A 1 410 ? 0.301 3.333 25.307 1.00 92.69 410 ALA A O 1
ATOM 3079 N N . MET A 1 411 ? -1.609 2.166 25.151 1.00 94.06 411 MET A N 1
ATOM 3080 C CA . MET A 1 411 ? -1.318 1.608 23.826 1.00 94.06 411 MET A CA 1
ATOM 3081 C C . MET A 1 411 ? -1.272 2.699 22.745 1.00 94.06 411 MET A C 1
ATOM 3083 O O . MET A 1 411 ? -0.409 2.656 21.870 1.00 94.06 411 MET A O 1
ATOM 3087 N N . THR A 1 412 ? -2.147 3.709 22.817 1.00 93.31 412 THR A N 1
ATOM 3088 C CA . THR A 1 412 ? -2.114 4.862 21.897 1.00 93.31 412 THR A CA 1
ATOM 3089 C C . THR A 1 412 ? -0.803 5.639 22.037 1.00 93.31 412 THR A C 1
ATOM 3091 O O . THR A 1 412 ? -0.151 5.927 21.035 1.00 93.31 412 THR A O 1
ATOM 3094 N N . ALA A 1 413 ? -0.364 5.915 23.270 1.00 94.88 413 ALA A N 1
ATOM 3095 C CA . ALA A 1 413 ? 0.917 6.570 23.536 1.00 94.88 413 ALA A CA 1
ATOM 3096 C C . ALA A 1 413 ? 2.112 5.748 23.013 1.00 94.88 413 ALA A C 1
ATOM 3098 O O . ALA A 1 413 ? 3.035 6.312 22.425 1.00 94.88 413 ALA A O 1
ATOM 3099 N N . TRP A 1 414 ? 2.070 4.416 23.148 1.00 95.62 414 TRP A N 1
ATOM 3100 C CA . TRP A 1 414 ? 3.088 3.523 22.584 1.00 95.62 414 TRP A CA 1
ATOM 3101 C C . TRP A 1 414 ? 3.160 3.617 21.054 1.00 95.62 414 TRP A C 1
ATOM 3103 O O . TRP A 1 414 ? 4.246 3.793 20.508 1.00 95.62 414 TRP A O 1
ATOM 3113 N N . ILE A 1 415 ? 2.018 3.573 20.357 1.00 93.94 415 ILE A N 1
ATOM 3114 C CA . ILE A 1 415 ? 1.950 3.709 18.890 1.00 93.94 415 ILE A CA 1
ATOM 3115 C C . ILE A 1 415 ? 2.501 5.067 18.432 1.00 93.94 415 ILE A C 1
ATOM 3117 O O . ILE A 1 415 ? 3.316 5.122 17.511 1.00 93.94 415 ILE A O 1
ATOM 3121 N N . VAL A 1 416 ? 2.136 6.160 19.111 1.00 93.69 416 VAL A N 1
ATOM 3122 C CA . VAL A 1 416 ? 2.697 7.496 18.839 1.00 93.69 416 VAL A CA 1
ATOM 3123 C C . VAL A 1 416 ? 4.223 7.504 19.018 1.00 93.69 416 VAL A C 1
ATOM 3125 O O . VAL A 1 416 ? 4.932 8.081 18.192 1.00 93.69 416 VAL A O 1
ATOM 3128 N N . GLY A 1 417 ? 4.745 6.799 20.028 1.00 94.38 417 GLY A N 1
ATOM 3129 C CA . GLY A 1 417 ? 6.181 6.574 20.211 1.00 94.38 417 GLY A CA 1
ATOM 3130 C C . GLY A 1 417 ? 6.837 5.823 19.044 1.00 94.38 417 GLY A C 1
ATOM 3131 O O . GLY A 1 417 ? 7.884 6.253 18.558 1.00 94.38 417 GLY A O 1
ATOM 3132 N N . ILE A 1 418 ? 6.203 4.758 18.532 1.00 94.00 418 ILE A N 1
ATOM 3133 C CA . ILE A 1 418 ? 6.669 4.041 17.329 1.00 94.00 418 ILE A CA 1
ATOM 3134 C C . ILE A 1 418 ? 6.735 5.001 16.134 1.00 94.00 418 ILE A C 1
ATOM 3136 O O . ILE A 1 418 ? 7.762 5.062 15.463 1.00 94.00 418 ILE A O 1
ATOM 3140 N N . HIS A 1 419 ? 5.691 5.802 15.895 1.00 91.00 419 HIS A N 1
ATOM 3141 C CA . HIS A 1 419 ? 5.656 6.741 14.766 1.00 91.00 419 HIS A CA 1
ATOM 3142 C C . HIS A 1 419 ? 6.731 7.833 14.889 1.00 91.00 419 HIS A C 1
ATOM 3144 O O . HIS A 1 419 ? 7.307 8.253 13.885 1.00 91.00 419 HIS A O 1
ATOM 3150 N N . PHE A 1 420 ? 7.040 8.281 16.110 1.00 91.44 420 PHE A N 1
ATOM 3151 C CA . PHE A 1 420 ? 8.122 9.235 16.353 1.00 91.44 420 PHE A CA 1
ATOM 3152 C C . PHE A 1 420 ? 9.499 8.635 16.022 1.00 91.44 420 PHE A C 1
ATOM 3154 O O . PHE A 1 420 ? 10.331 9.305 15.404 1.00 91.44 420 PHE A O 1
ATOM 3161 N N . ILE A 1 421 ? 9.730 7.366 16.376 1.00 91.50 421 ILE A N 1
ATOM 3162 C CA . ILE A 1 421 ? 10.937 6.615 15.998 1.00 91.50 421 ILE A CA 1
ATOM 3163 C C . ILE A 1 421 ? 10.983 6.404 14.475 1.00 91.50 421 ILE A C 1
ATOM 3165 O O . ILE A 1 421 ? 12.037 6.579 13.859 1.00 91.50 421 ILE A O 1
ATOM 3169 N N . GLU A 1 422 ? 9.851 6.090 13.842 1.00 88.56 422 GLU A N 1
ATOM 3170 C CA . GLU A 1 422 ? 9.755 5.920 12.391 1.00 88.56 422 GLU A CA 1
ATOM 3171 C C . GLU A 1 422 ? 10.141 7.201 11.641 1.00 88.56 422 GLU A C 1
ATOM 3173 O O . GLU A 1 422 ? 11.052 7.189 10.809 1.00 88.56 422 GLU A O 1
ATOM 3178 N N . ALA A 1 423 ? 9.487 8.316 11.972 1.00 85.25 423 ALA A N 1
ATOM 3179 C CA . ALA A 1 423 ? 9.666 9.592 11.296 1.00 85.25 423 ALA A CA 1
ATOM 3180 C C . ALA A 1 423 ? 11.084 10.161 11.460 1.00 85.25 423 ALA A C 1
ATOM 3182 O O . ALA A 1 423 ? 11.666 10.631 10.482 1.00 85.25 423 ALA A O 1
ATOM 3183 N N . ASN A 1 424 ? 11.644 10.100 12.674 1.00 86.75 424 ASN A N 1
ATOM 3184 C CA . ASN A 1 424 ? 12.889 10.799 13.007 1.00 86.75 424 ASN A CA 1
ATOM 3185 C C . ASN A 1 424 ? 14.148 9.922 12.926 1.00 86.75 424 ASN A C 1
ATOM 3187 O O . ASN A 1 424 ? 15.233 10.455 12.702 1.00 86.75 424 ASN A O 1
ATOM 3191 N N . LEU A 1 425 ? 14.034 8.598 13.095 1.00 88.25 425 LEU A N 1
ATOM 3192 C CA . LEU A 1 425 ? 15.187 7.690 13.127 1.00 88.25 425 LEU A CA 1
ATOM 3193 C C . LEU A 1 425 ? 15.180 6.676 11.979 1.00 88.25 425 LEU A C 1
ATOM 3195 O O . LEU A 1 425 ? 16.188 6.554 11.281 1.00 88.25 425 LEU A O 1
ATOM 3199 N N . LEU A 1 426 ? 14.076 5.952 11.763 1.00 86.31 426 LEU A N 1
ATOM 3200 C CA . LEU A 1 426 ? 14.031 4.889 10.750 1.00 86.31 426 LEU A CA 1
ATOM 3201 C C . LEU A 1 426 ? 14.070 5.467 9.332 1.00 86.31 426 LEU A C 1
ATOM 3203 O O . LEU A 1 426 ? 14.951 5.100 8.555 1.00 86.31 426 LEU A O 1
ATOM 3207 N N . ASN A 1 427 ? 13.190 6.417 9.006 1.00 83.75 427 ASN A N 1
ATOM 3208 C CA . ASN A 1 427 ? 13.093 6.987 7.660 1.00 83.75 427 ASN A CA 1
ATOM 3209 C C . ASN A 1 427 ? 14.419 7.620 7.174 1.00 83.75 427 ASN A C 1
ATOM 3211 O O . ASN A 1 427 ? 14.890 7.231 6.097 1.00 83.75 427 ASN A O 1
ATOM 3215 N N . PRO A 1 428 ? 15.103 8.502 7.938 1.00 82.44 428 PRO A N 1
ATOM 3216 C CA . PRO A 1 428 ? 16.382 9.067 7.504 1.00 82.44 428 PRO A CA 1
ATOM 3217 C C . PRO A 1 428 ? 17.498 8.021 7.380 1.00 82.44 428 PRO A C 1
ATOM 3219 O O . PRO A 1 428 ? 18.280 8.074 6.430 1.00 82.44 428 PRO A O 1
ATOM 3222 N N . LYS A 1 429 ? 17.568 7.054 8.305 1.00 82.25 429 LYS A N 1
ATOM 3223 C CA . LYS A 1 429 ? 18.657 6.065 8.361 1.00 82.25 429 LYS A CA 1
ATOM 3224 C C . LYS A 1 429 ? 18.515 4.946 7.325 1.00 82.25 429 LYS A C 1
ATOM 3226 O O . LYS A 1 429 ? 19.526 4.438 6.847 1.00 82.25 429 LYS A O 1
ATOM 3231 N N . ILE A 1 430 ? 17.283 4.569 6.980 1.00 80.69 430 ILE A N 1
ATOM 3232 C CA . ILE A 1 430 ? 16.981 3.450 6.077 1.00 80.69 430 ILE A CA 1
ATOM 3233 C C . ILE A 1 430 ? 16.791 3.928 4.627 1.00 80.69 430 ILE A C 1
ATOM 3235 O O . ILE A 1 430 ? 17.330 3.311 3.710 1.00 80.69 430 ILE A O 1
ATOM 3239 N N . ILE A 1 431 ? 16.058 5.025 4.398 1.00 71.81 431 ILE A N 1
ATOM 3240 C CA . ILE A 1 431 ? 15.711 5.505 3.043 1.00 71.81 431 ILE A CA 1
ATOM 3241 C C . ILE A 1 431 ? 16.664 6.620 2.564 1.00 71.81 431 ILE A C 1
ATOM 3243 O O . ILE A 1 431 ? 16.903 6.772 1.358 1.00 71.81 431 ILE A O 1
ATOM 3247 N N . GLY A 1 432 ? 17.245 7.396 3.489 1.00 61.66 432 GLY A N 1
ATOM 3248 C CA . GLY A 1 432 ? 17.985 8.630 3.185 1.00 61.66 432 GLY A CA 1
ATOM 3249 C C . GLY A 1 432 ? 19.217 8.468 2.286 1.00 61.66 432 GLY A C 1
ATOM 3250 O O . GLY A 1 432 ? 19.557 9.392 1.545 1.00 61.66 432 GLY A O 1
ATOM 3251 N N . THR A 1 433 ? 19.855 7.296 2.279 1.00 57.00 433 THR A N 1
ATOM 3252 C CA . THR A 1 433 ? 21.011 6.997 1.412 1.00 57.00 433 THR A CA 1
ATOM 3253 C C . THR A 1 433 ? 20.626 6.656 -0.028 1.00 57.00 433 THR A C 1
ATOM 3255 O O . THR A 1 433 ? 21.437 6.871 -0.929 1.00 57.00 433 THR A O 1
ATOM 3258 N N . ALA A 1 434 ? 19.411 6.151 -0.267 1.00 49.50 434 ALA A N 1
ATOM 3259 C CA . ALA A 1 434 ? 19.031 5.571 -1.554 1.00 49.50 434 ALA A CA 1
ATOM 3260 C C . ALA A 1 434 ? 18.136 6.471 -2.421 1.00 49.50 434 ALA A C 1
ATOM 3262 O O . ALA A 1 434 ? 18.273 6.448 -3.643 1.00 49.50 434 ALA A O 1
ATOM 3263 N N . ALA A 1 435 ? 17.241 7.261 -1.815 1.00 56.31 435 ALA A N 1
ATOM 3264 C CA . ALA A 1 435 ? 16.216 7.997 -2.567 1.00 56.31 435 ALA A CA 1
ATOM 3265 C C . ALA A 1 435 ? 16.355 9.533 -2.524 1.00 56.31 435 ALA A C 1
ATOM 3267 O O . ALA A 1 435 ? 16.009 10.201 -3.495 1.00 56.31 435 ALA A O 1
ATOM 3268 N N . LYS A 1 436 ? 16.855 10.120 -1.422 1.00 66.44 436 LYS A N 1
ATOM 3269 C CA . LYS A 1 436 ? 16.902 11.589 -1.205 1.00 66.44 436 LYS A CA 1
ATOM 3270 C C . LYS A 1 436 ? 15.592 12.313 -1.592 1.00 66.44 436 LYS A C 1
ATOM 3272 O O . LYS A 1 436 ? 15.617 13.408 -2.154 1.00 66.44 436 LYS A O 1
ATOM 3277 N N . ILE A 1 437 ? 14.443 11.689 -1.328 1.00 73.56 437 ILE A N 1
ATOM 3278 C CA . ILE A 1 437 ? 13.126 12.282 -1.577 1.00 73.56 437 ILE A CA 1
ATOM 3279 C C . ILE A 1 437 ? 12.803 13.227 -0.416 1.00 73.56 437 ILE A C 1
ATOM 3281 O O . ILE A 1 437 ? 12.887 12.838 0.747 1.00 73.56 437 ILE A O 1
ATOM 3285 N N . HIS A 1 438 ? 12.413 14.464 -0.725 1.00 80.75 438 HIS A N 1
ATOM 3286 C CA . HIS A 1 438 ? 11.949 15.409 0.288 1.00 80.75 438 HIS A CA 1
ATOM 3287 C C . HIS A 1 438 ? 10.599 14.939 0.878 1.00 80.75 438 HIS A C 1
ATOM 3289 O O . HIS A 1 438 ? 9.706 14.624 0.089 1.00 80.75 438 HIS A O 1
ATOM 3295 N N . PRO A 1 439 ? 10.380 14.929 2.211 1.00 79.88 439 PRO A N 1
ATOM 3296 C CA . PRO A 1 439 ? 9.156 14.382 2.817 1.00 79.88 439 PRO A CA 1
ATOM 3297 C C . PRO A 1 439 ? 7.846 14.967 2.267 1.00 79.88 439 PRO A C 1
ATOM 3299 O O . PRO A 1 439 ? 6.875 14.240 2.076 1.00 79.88 439 PRO A O 1
ATOM 3302 N N . VAL A 1 440 ? 7.832 16.257 1.913 1.00 84.75 440 VAL A N 1
ATOM 3303 C CA . VAL A 1 440 ? 6.670 16.909 1.273 1.00 84.75 440 VAL A CA 1
ATOM 3304 C C . VAL A 1 440 ? 6.303 16.258 -0.068 1.00 84.75 440 VAL A C 1
ATOM 3306 O O . VAL A 1 440 ? 5.121 16.130 -0.372 1.00 84.75 440 VAL A O 1
ATOM 3309 N N . LEU A 1 441 ? 7.282 15.789 -0.853 1.00 87.62 441 LEU A N 1
ATOM 3310 C CA . LEU A 1 441 ? 7.013 15.066 -2.101 1.00 87.62 441 LEU A CA 1
ATOM 3311 C C . LEU A 1 441 ? 6.405 13.685 -1.830 1.00 87.62 441 LEU A C 1
ATOM 3313 O O . LEU A 1 441 ? 5.528 13.266 -2.579 1.00 87.62 441 LEU A O 1
ATOM 3317 N N . VAL A 1 442 ? 6.814 13.009 -0.747 1.00 86.38 442 VAL A N 1
ATOM 3318 C CA . VAL A 1 442 ? 6.188 11.749 -0.308 1.00 86.38 442 VAL A CA 1
ATOM 3319 C C . VAL A 1 442 ? 4.717 11.996 0.025 1.00 86.38 442 VAL A C 1
ATOM 3321 O O . VAL A 1 442 ? 3.856 11.355 -0.572 1.00 86.38 442 VAL A O 1
ATOM 3324 N N . ILE A 1 443 ? 4.418 12.979 0.882 1.00 87.62 443 ILE A N 1
ATOM 3325 C CA . ILE A 1 443 ? 3.041 13.345 1.263 1.00 87.62 443 ILE A CA 1
ATOM 3326 C C . ILE A 1 443 ? 2.208 13.723 0.030 1.00 87.62 443 ILE A C 1
ATOM 3328 O O . ILE A 1 443 ? 1.115 13.192 -0.158 1.00 87.62 443 ILE A O 1
ATOM 3332 N N . PHE A 1 444 ? 2.739 14.573 -0.853 1.00 92.06 444 PHE A N 1
ATOM 3333 C CA . PHE A 1 444 ? 2.071 14.949 -2.100 1.00 92.06 444 PHE A CA 1
ATOM 3334 C C . PHE A 1 444 ? 1.785 13.732 -2.993 1.00 92.06 444 PHE A C 1
ATOM 3336 O O . PHE A 1 444 ? 0.674 13.590 -3.498 1.00 92.06 444 PHE A O 1
ATOM 3343 N N . SER A 1 445 ? 2.751 12.819 -3.152 1.00 91.56 445 SER A N 1
ATOM 3344 C CA . SER A 1 445 ? 2.557 11.596 -3.941 1.00 91.56 445 SER A CA 1
ATOM 3345 C C . SER A 1 445 ? 1.519 10.654 -3.330 1.00 91.56 445 SER A C 1
ATOM 3347 O O . SER A 1 445 ? 0.763 10.038 -4.076 1.00 91.56 445 SER A O 1
ATOM 3349 N N . LEU A 1 446 ? 1.447 10.567 -1.995 1.00 91.81 446 LEU A N 1
ATOM 3350 C CA . LEU A 1 446 ? 0.460 9.754 -1.284 1.00 91.81 446 LEU A CA 1
ATOM 3351 C C . LEU A 1 446 ? -0.952 10.290 -1.517 1.00 91.81 446 LEU A C 1
ATOM 3353 O O . LEU A 1 446 ? -1.815 9.522 -1.924 1.00 91.81 446 LEU A O 1
ATOM 3357 N N . ILE A 1 447 ? -1.164 11.600 -1.342 1.00 93.38 447 ILE A N 1
ATOM 3358 C CA . ILE A 1 447 ? -2.456 12.260 -1.598 1.00 93.38 447 ILE A CA 1
ATOM 3359 C C . ILE A 1 447 ? -2.848 12.123 -3.076 1.00 93.38 447 ILE A C 1
ATOM 3361 O O . ILE A 1 447 ? -3.983 11.776 -3.391 1.00 93.38 447 ILE A O 1
ATOM 3365 N N . LEU A 1 448 ? -1.908 12.335 -4.003 1.00 94.06 448 LEU A N 1
ATOM 3366 C CA . LEU A 1 448 ? -2.167 12.202 -5.438 1.00 94.06 448 LEU A CA 1
ATOM 3367 C C . LEU A 1 448 ? -2.499 10.754 -5.839 1.00 94.06 448 LEU A C 1
ATOM 3369 O O . LEU A 1 448 ? -3.374 10.531 -6.678 1.00 94.06 448 LEU A O 1
ATOM 3373 N N . GLY A 1 449 ? -1.816 9.770 -5.248 1.00 92.31 449 GLY A N 1
ATOM 3374 C CA . GLY A 1 449 ? -2.073 8.347 -5.455 1.00 92.31 449 GLY A CA 1
ATOM 3375 C C . GLY A 1 449 ? -3.424 7.915 -4.886 1.00 92.31 449 GLY A C 1
ATOM 3376 O O . GLY A 1 449 ? -4.195 7.255 -5.585 1.00 92.31 449 GLY A O 1
ATOM 3377 N N . GLU A 1 450 ? -3.727 8.339 -3.659 1.00 93.19 450 GLU A N 1
ATOM 3378 C CA . GLU A 1 450 ? -5.001 8.115 -2.970 1.00 93.19 450 GLU A CA 1
ATOM 3379 C C . GLU A 1 450 ? -6.171 8.690 -3.779 1.00 93.19 450 GLU A C 1
ATOM 3381 O O . GLU A 1 450 ? -7.059 7.944 -4.182 1.00 93.19 450 GLU A O 1
ATOM 3386 N N . HIS A 1 451 ? -6.108 9.957 -4.185 1.00 94.19 451 HIS A N 1
ATOM 3387 C CA . HIS A 1 451 ? -7.168 10.569 -4.986 1.00 94.19 451 HIS A CA 1
ATOM 3388 C C . HIS A 1 451 ? -7.306 9.948 -6.397 1.00 94.19 451 HIS A C 1
ATOM 3390 O O . HIS A 1 451 ? -8.371 10.005 -7.013 1.00 94.19 451 HIS A O 1
ATOM 3396 N N . SER A 1 452 ? -6.243 9.335 -6.936 1.00 90.69 452 SER A N 1
ATOM 3397 C CA . SER A 1 452 ? -6.266 8.714 -8.272 1.00 90.69 452 SER A CA 1
ATOM 3398 C C . SER A 1 452 ? -6.821 7.285 -8.285 1.00 90.69 452 SER A C 1
ATOM 3400 O O . SER A 1 452 ? -7.538 6.922 -9.221 1.00 90.69 452 SER A O 1
ATOM 3402 N N . TYR A 1 453 ? -6.462 6.458 -7.294 1.00 89.00 453 TYR A N 1
ATOM 3403 C CA . TYR A 1 453 ? -6.777 5.018 -7.263 1.00 89.00 453 TYR A CA 1
ATOM 3404 C C . TYR A 1 453 ? -7.088 4.471 -5.854 1.00 89.00 453 TYR A C 1
ATOM 3406 O O . TYR A 1 453 ? -7.057 3.258 -5.639 1.00 89.00 453 TYR A O 1
ATOM 3414 N N . GLY A 1 454 ? -7.375 5.336 -4.883 1.00 90.62 454 GLY A N 1
ATOM 3415 C CA . GLY A 1 454 ? -7.582 4.982 -3.479 1.00 90.62 454 GLY A CA 1
ATOM 3416 C C . GLY A 1 454 ? -6.327 4.404 -2.821 1.00 90.62 454 GLY A C 1
ATOM 3417 O O . GLY A 1 454 ? -5.195 4.656 -3.240 1.00 90.62 454 GLY A O 1
ATOM 3418 N N . LEU A 1 455 ? -6.536 3.545 -1.820 1.00 86.56 455 LEU A N 1
ATOM 3419 C CA . LEU A 1 455 ? -5.487 2.843 -1.065 1.00 86.56 455 LEU A CA 1
ATOM 3420 C C . LEU A 1 455 ? -4.418 2.179 -1.963 1.00 86.56 455 LEU A C 1
ATOM 3422 O O . LEU A 1 455 ? -3.232 2.171 -1.645 1.00 86.56 455 LEU A O 1
ATOM 3426 N N . VAL A 1 456 ? -4.849 1.661 -3.117 1.00 88.12 456 VAL A N 1
ATOM 3427 C CA . VAL A 1 456 ? -4.017 1.016 -4.145 1.00 88.12 456 VAL A CA 1
ATOM 3428 C C . VAL A 1 456 ? -3.018 2.003 -4.763 1.00 88.12 456 VAL A C 1
ATOM 3430 O O . VAL A 1 456 ? -1.861 1.651 -4.984 1.00 88.12 456 VAL A O 1
ATOM 3433 N N . GLY A 1 457 ? -3.435 3.246 -5.013 1.00 90.50 457 GLY A N 1
ATOM 3434 C CA . GLY A 1 457 ? -2.555 4.304 -5.510 1.00 90.50 457 GLY A CA 1
ATOM 3435 C C . GLY A 1 457 ? -1.646 4.882 -4.426 1.00 90.50 457 GLY A C 1
ATOM 3436 O O . GLY A 1 457 ? -0.488 5.174 -4.714 1.00 90.50 457 GLY A O 1
ATOM 3437 N N . ALA A 1 458 ? -2.122 4.971 -3.179 1.00 91.69 458 ALA A N 1
ATOM 3438 C CA . ALA A 1 458 ? -1.295 5.367 -2.036 1.00 91.69 458 ALA A CA 1
ATOM 3439 C C . ALA A 1 458 ? -0.127 4.386 -1.801 1.00 91.69 458 ALA A C 1
ATOM 3441 O O . ALA A 1 458 ? 1.007 4.813 -1.601 1.00 91.69 458 ALA A O 1
ATOM 3442 N N . LEU A 1 459 ? -0.366 3.073 -1.918 1.00 90.75 459 LEU A N 1
ATOM 3443 C CA . LEU A 1 459 ? 0.676 2.037 -1.824 1.00 90.75 459 LEU A CA 1
ATOM 3444 C C . LEU A 1 459 ? 1.774 2.194 -2.894 1.00 90.75 459 LEU A C 1
ATOM 3446 O O . LEU A 1 459 ? 2.956 1.992 -2.622 1.00 90.75 459 LEU A O 1
ATOM 3450 N N . LEU A 1 460 ? 1.387 2.564 -4.118 1.00 91.44 460 LEU A N 1
ATOM 3451 C CA . LEU A 1 460 ? 2.308 2.751 -5.243 1.00 91.44 460 LEU A CA 1
ATOM 3452 C C . LEU A 1 460 ? 2.972 4.136 -5.283 1.00 91.44 460 LEU A C 1
ATOM 3454 O O . LEU A 1 460 ? 3.896 4.335 -6.074 1.00 91.44 460 LEU A O 1
ATOM 3458 N N . ALA A 1 461 ? 2.540 5.079 -4.443 1.00 91.56 461 ALA A N 1
ATOM 3459 C CA . ALA A 1 461 ? 2.963 6.475 -4.491 1.00 91.56 461 ALA A CA 1
ATOM 3460 C C . ALA A 1 461 ? 4.488 6.649 -4.429 1.00 91.56 461 ALA A C 1
ATOM 3462 O O . ALA A 1 461 ? 5.065 7.314 -5.288 1.00 91.56 461 ALA A O 1
ATOM 3463 N N . VAL A 1 462 ? 5.157 6.012 -3.461 1.00 90.06 462 VAL A N 1
ATOM 3464 C CA . VAL A 1 462 ? 6.607 6.182 -3.253 1.00 90.06 462 VAL A CA 1
ATOM 3465 C C . VAL A 1 462 ? 7.451 5.484 -4.335 1.00 90.06 462 VAL A C 1
ATOM 3467 O O . VAL A 1 462 ? 8.361 6.130 -4.860 1.00 90.06 462 VAL A O 1
ATOM 3470 N N . PRO A 1 463 ? 7.159 4.231 -4.756 1.00 90.88 463 PRO A N 1
ATOM 3471 C CA . PRO A 1 463 ? 7.795 3.625 -5.932 1.00 90.88 463 PRO A CA 1
ATOM 3472 C C . PRO A 1 463 ? 7.649 4.459 -7.216 1.00 90.88 463 PRO A C 1
ATOM 3474 O O . PRO A 1 463 ? 8.626 4.665 -7.945 1.00 90.88 463 PRO A O 1
ATOM 3477 N N . VAL A 1 464 ? 6.449 4.989 -7.482 1.00 92.38 464 VAL A N 1
ATOM 3478 C CA . VAL A 1 464 ? 6.180 5.835 -8.656 1.00 92.38 464 VAL A CA 1
ATOM 3479 C C . VAL A 1 464 ? 6.931 7.164 -8.552 1.00 92.38 464 VAL A C 1
ATOM 3481 O O . VAL A 1 464 ? 7.600 7.555 -9.507 1.00 92.38 464 VAL A O 1
ATOM 3484 N N . LEU A 1 465 ? 6.910 7.822 -7.389 1.00 91.75 465 LEU A N 1
ATOM 3485 C CA . LEU A 1 465 ? 7.657 9.056 -7.136 1.00 91.75 465 LEU A CA 1
ATOM 3486 C C . LEU A 1 465 ? 9.167 8.867 -7.331 1.00 91.75 465 LEU A C 1
ATOM 3488 O O . LEU A 1 465 ? 9.800 9.694 -7.984 1.00 91.75 465 LEU A O 1
ATOM 3492 N N . SER A 1 466 ? 9.739 7.772 -6.820 1.00 90.25 466 SER A N 1
ATOM 3493 C CA . SER A 1 466 ? 11.158 7.441 -7.007 1.00 90.25 466 SER A CA 1
ATOM 3494 C C . SER A 1 466 ? 11.502 7.258 -8.490 1.00 90.25 466 SER A C 1
ATOM 3496 O O . SER A 1 466 ? 12.478 7.829 -8.978 1.00 90.25 466 SER A O 1
ATOM 3498 N N . THR A 1 467 ? 10.647 6.551 -9.236 1.00 91.44 467 THR A N 1
ATOM 3499 C CA . THR A 1 467 ? 10.797 6.356 -10.688 1.00 91.44 467 THR A CA 1
ATOM 3500 C C . THR A 1 467 ? 10.750 7.691 -11.442 1.00 91.44 467 THR A C 1
ATOM 3502 O O . THR A 1 467 ? 11.641 7.986 -12.241 1.00 91.44 467 THR A O 1
ATOM 3505 N N . ILE A 1 468 ? 9.757 8.540 -11.146 1.00 92.44 468 ILE A N 1
ATOM 3506 C CA . ILE A 1 468 ? 9.609 9.880 -11.738 1.00 92.44 468 ILE A CA 1
ATOM 3507 C C . ILE A 1 468 ? 10.829 10.751 -11.421 1.00 92.44 468 ILE A C 1
ATOM 3509 O O . ILE A 1 468 ? 11.355 11.410 -12.316 1.00 92.44 468 ILE A O 1
ATOM 3513 N N . GLN A 1 469 ? 11.311 10.741 -10.176 1.00 89.81 469 GLN A N 1
ATOM 3514 C CA . GLN A 1 469 ? 12.464 11.532 -9.748 1.00 89.81 469 GLN A CA 1
ATOM 3515 C C . GLN A 1 469 ? 13.745 11.124 -10.489 1.00 89.81 469 GLN A C 1
ATOM 3517 O O . GLN A 1 469 ? 14.497 12.000 -10.914 1.00 89.81 469 GLN A O 1
ATOM 3522 N N . VAL A 1 470 ? 13.993 9.822 -10.684 1.00 90.44 470 VAL A N 1
ATOM 3523 C CA . VAL A 1 470 ? 15.148 9.334 -11.459 1.00 90.44 470 VAL A CA 1
ATOM 3524 C C . VAL A 1 470 ? 15.086 9.838 -12.901 1.00 90.44 470 VAL A C 1
ATOM 3526 O O . VAL A 1 470 ? 16.060 10.419 -13.384 1.00 90.44 470 VAL A O 1
ATOM 3529 N N . VAL A 1 471 ? 13.940 9.672 -13.570 1.00 91.19 471 VAL A N 1
ATOM 3530 C CA . VAL A 1 471 ? 13.745 10.126 -14.958 1.00 91.19 471 VAL A CA 1
ATOM 3531 C C . VAL A 1 471 ? 13.878 11.648 -15.058 1.00 91.19 471 VAL A C 1
ATOM 3533 O O . VAL A 1 471 ? 14.592 12.147 -15.927 1.00 91.19 471 VAL A O 1
ATOM 3536 N N . PHE A 1 472 ? 13.269 12.399 -14.138 1.00 90.31 472 PHE A N 1
ATOM 3537 C CA . PHE A 1 472 ? 13.366 13.858 -14.091 1.00 90.31 472 PHE A CA 1
ATOM 3538 C C . PHE A 1 472 ? 14.811 14.333 -13.899 1.00 90.31 472 PHE A C 1
ATOM 3540 O O . PHE A 1 472 ? 15.280 15.185 -14.650 1.00 90.31 472 PHE A O 1
ATOM 3547 N N . LEU A 1 473 ? 15.552 13.758 -12.943 1.00 88.12 473 LEU A N 1
ATOM 3548 C CA . LEU A 1 473 ? 16.954 14.109 -12.703 1.00 88.12 473 LEU A CA 1
ATOM 3549 C C . LEU A 1 473 ? 17.855 13.748 -13.888 1.00 88.12 473 LEU A C 1
ATOM 3551 O O . LEU A 1 473 ? 18.807 14.479 -14.163 1.00 88.12 473 LEU A O 1
ATOM 3555 N N . PHE A 1 474 ? 17.570 12.652 -14.594 1.00 89.38 474 PHE A N 1
ATOM 3556 C CA . PHE A 1 474 ? 18.271 12.295 -15.824 1.00 89.38 474 PHE A CA 1
ATOM 3557 C C . PHE A 1 474 ? 18.030 13.339 -16.926 1.00 89.38 474 PHE A C 1
ATOM 3559 O O . PHE A 1 474 ? 18.985 13.928 -17.436 1.00 89.38 474 PHE A O 1
ATOM 3566 N N . LEU A 1 475 ? 16.761 13.633 -17.234 1.00 88.75 475 LEU A N 1
ATOM 3567 C CA . LEU A 1 475 ? 16.378 14.604 -18.263 1.00 88.75 475 LEU A CA 1
ATOM 3568 C C . LEU A 1 475 ? 16.891 16.014 -17.942 1.00 88.75 475 LEU A C 1
ATOM 3570 O O . LEU A 1 475 ? 17.425 16.684 -18.823 1.00 88.75 475 LEU A O 1
ATOM 3574 N N . TYR A 1 476 ? 16.805 16.439 -16.678 1.00 87.88 476 TYR A N 1
ATOM 3575 C CA . TYR A 1 476 ? 17.340 17.717 -16.210 1.00 87.88 476 TYR A CA 1
ATOM 3576 C C . TYR A 1 476 ? 18.859 17.800 -16.414 1.00 87.88 476 TYR A C 1
ATOM 3578 O O . TYR A 1 476 ? 19.356 18.762 -16.996 1.00 87.88 476 TYR A O 1
ATOM 3586 N N . ARG A 1 477 ? 19.617 16.770 -16.009 1.00 87.44 477 ARG A N 1
ATOM 3587 C CA . ARG A 1 477 ? 21.075 16.737 -16.221 1.00 87.44 477 ARG A CA 1
ATOM 3588 C C . ARG A 1 477 ? 21.451 16.769 -17.697 1.00 87.44 477 ARG A C 1
ATOM 3590 O O . ARG A 1 477 ? 22.458 17.392 -18.016 1.00 87.44 477 ARG A O 1
ATOM 3597 N N . LYS A 1 478 ? 20.682 16.111 -18.570 1.00 86.75 478 LYS A N 1
ATOM 3598 C CA . LYS A 1 478 ? 20.927 16.116 -20.017 1.00 86.75 478 LYS A CA 1
ATOM 3599 C C . LYS A 1 478 ? 20.655 17.499 -20.616 1.00 86.75 478 LYS A C 1
ATOM 3601 O O . LYS A 1 478 ? 21.564 18.108 -21.168 1.00 86.75 478 LYS A O 1
ATOM 3606 N N . ALA A 1 479 ? 19.459 18.045 -20.394 1.00 85.00 479 ALA A N 1
ATOM 3607 C CA . ALA A 1 479 ? 19.045 19.335 -20.947 1.00 85.00 479 ALA A CA 1
ATOM 3608 C C . ALA A 1 479 ? 19.920 20.521 -20.493 1.00 85.00 479 ALA A C 1
ATOM 3610 O O . ALA A 1 479 ? 20.160 21.434 -21.276 1.00 85.00 479 ALA A O 1
ATOM 3611 N N . TRP A 1 480 ? 20.413 20.514 -19.248 1.00 72.75 480 TRP A N 1
ATOM 3612 C CA . TRP A 1 480 ? 21.169 21.644 -18.688 1.00 72.75 480 TRP A CA 1
ATOM 3613 C C . TRP A 1 480 ? 22.697 21.514 -18.797 1.00 72.75 480 TRP A C 1
ATOM 3615 O O . TRP A 1 480 ? 23.393 22.509 -18.608 1.00 72.75 480 TRP A O 1
ATOM 3625 N N . LYS A 1 481 ? 23.247 20.333 -19.127 1.00 62.06 481 LYS A N 1
ATOM 3626 C CA . LYS A 1 481 ? 24.688 20.186 -19.429 1.00 62.06 481 LYS A CA 1
ATOM 3627 C C . LYS A 1 481 ? 25.060 20.568 -20.862 1.00 62.06 481 LYS A C 1
ATOM 3629 O O . LYS A 1 481 ? 26.227 20.849 -21.108 1.00 62.06 481 LYS A O 1
ATOM 3634 N N . GLU A 1 482 ? 24.098 20.585 -21.782 1.00 55.53 482 GLU A N 1
ATOM 3635 C CA . GLU A 1 482 ? 24.318 20.967 -23.184 1.00 55.53 482 GLU A CA 1
ATOM 3636 C C . GLU A 1 482 ? 24.351 22.490 -23.408 1.00 55.53 482 GLU A C 1
ATOM 3638 O O . GLU A 1 482 ? 24.637 22.929 -24.518 1.00 55.53 482 GLU A O 1
ATOM 3643 N N . VAL A 1 483 ? 24.121 23.312 -22.373 1.00 52.28 483 VAL A N 1
ATOM 3644 C CA . VAL A 1 483 ? 24.356 24.764 -22.444 1.00 52.28 483 VAL A CA 1
ATOM 3645 C C . VAL A 1 483 ? 25.869 25.008 -22.460 1.00 52.28 483 VAL A C 1
ATOM 3647 O O . VAL A 1 483 ? 26.520 24.786 -21.431 1.00 52.28 483 VAL A O 1
ATOM 3650 N N . PRO A 1 484 ? 26.467 25.485 -23.570 1.00 49.72 484 PRO A N 1
ATOM 3651 C CA . PRO A 1 484 ? 27.886 25.787 -23.583 1.00 49.72 484 PRO A CA 1
ATOM 3652 C C . PRO A 1 484 ? 28.127 26.932 -22.606 1.00 49.72 484 PRO A C 1
ATOM 3654 O O . PRO A 1 484 ? 27.497 27.989 -22.705 1.00 49.72 484 PRO A O 1
ATOM 3657 N N . ARG A 1 485 ? 29.070 26.754 -21.677 1.00 50.00 485 ARG A N 1
ATOM 3658 C CA . ARG A 1 485 ? 29.648 27.908 -20.990 1.00 50.00 485 ARG A CA 1
ATOM 3659 C C . ARG A 1 485 ? 30.269 28.779 -22.076 1.00 50.00 485 ARG A C 1
ATOM 3661 O O . ARG A 1 485 ? 31.280 28.381 -22.651 1.00 50.00 485 ARG A O 1
ATOM 3668 N N . ARG A 1 486 ? 29.680 29.948 -22.350 1.00 47.84 486 ARG A N 1
ATOM 3669 C CA . ARG A 1 486 ? 30.411 31.039 -22.998 1.00 47.84 486 ARG A CA 1
ATOM 3670 C C . ARG A 1 486 ? 31.630 31.299 -22.120 1.00 47.84 486 ARG A C 1
ATOM 3672 O O . ARG A 1 486 ? 31.492 31.842 -21.025 1.00 47.84 486 ARG A O 1
ATOM 3679 N N . GLY A 1 487 ? 32.797 30.839 -22.564 1.00 47.53 487 GLY A N 1
ATOM 3680 C CA . GLY A 1 487 ? 34.044 31.404 -22.074 1.00 47.53 487 GLY A CA 1
ATOM 3681 C C . GLY A 1 487 ? 34.036 32.900 -22.399 1.00 47.53 487 GLY A C 1
ATOM 3682 O O . GLY A 1 487 ? 33.391 33.282 -23.380 1.00 47.53 487 GLY A O 1
ATOM 3683 N N . PRO A 1 488 ? 34.689 33.749 -21.591 1.00 53.16 488 PRO A N 1
ATOM 3684 C CA . PRO A 1 488 ? 34.895 35.133 -21.991 1.00 53.16 488 PRO A CA 1
ATOM 3685 C C . PRO A 1 488 ? 35.596 35.130 -23.351 1.00 53.16 488 PRO A C 1
ATOM 3687 O O . PRO A 1 488 ? 36.553 34.374 -23.549 1.00 53.16 488 PRO A O 1
ATOM 3690 N N . ASP A 1 489 ? 35.068 35.909 -24.294 1.00 50.94 489 ASP A N 1
ATOM 3691 C CA . ASP A 1 489 ? 35.562 35.920 -25.664 1.00 50.94 489 ASP A CA 1
ATOM 3692 C C . ASP A 1 489 ? 37.069 36.200 -25.680 1.00 50.94 489 ASP A C 1
ATOM 3694 O O . ASP A 1 489 ? 37.559 37.118 -25.018 1.00 50.94 489 ASP A O 1
ATOM 3698 N N . SER A 1 490 ? 37.811 35.427 -26.475 1.00 53.44 490 SER A N 1
ATOM 3699 C CA . SER A 1 490 ? 39.222 35.693 -26.780 1.00 53.44 490 SER A CA 1
ATOM 3700 C C . SER A 1 490 ? 39.340 36.860 -27.771 1.00 53.44 490 SER A C 1
ATOM 3702 O O . SER A 1 490 ? 39.914 36.748 -28.851 1.00 53.44 490 SER A O 1
ATOM 3704 N N . GLY A 1 491 ? 38.757 38.000 -27.396 1.00 45.12 491 GLY A N 1
ATOM 3705 C CA . GLY A 1 491 ? 38.766 39.254 -28.133 1.00 45.12 491 GLY A CA 1
ATOM 3706 C C . GLY A 1 491 ? 39.802 40.212 -27.558 1.00 45.12 491 GLY A C 1
ATOM 3707 O O . GLY A 1 491 ? 39.518 40.922 -26.601 1.00 45.12 491 GLY A O 1
ATOM 3708 N N . SER A 1 492 ? 40.995 40.215 -28.160 1.00 50.50 492 SER A N 1
ATOM 3709 C CA . SER A 1 492 ? 41.945 41.342 -28.194 1.00 50.50 492 SER A CA 1
ATOM 3710 C C . SER A 1 492 ? 41.961 42.288 -26.977 1.00 50.50 492 SER A C 1
ATOM 3712 O O . SER A 1 492 ? 41.353 43.361 -27.005 1.00 50.50 492 SER A O 1
ATOM 3714 N N . ALA A 1 493 ? 42.761 41.965 -25.957 1.00 45.16 493 ALA A N 1
ATOM 3715 C CA . ALA A 1 493 ? 43.241 42.997 -25.040 1.00 45.16 493 ALA A CA 1
ATOM 3716 C C . ALA A 1 493 ? 44.126 43.994 -25.825 1.00 45.16 493 ALA A C 1
ATOM 3718 O O . ALA A 1 493 ? 45.016 43.546 -26.560 1.00 45.16 493 ALA A O 1
ATOM 3719 N N . PRO A 1 494 ? 43.920 45.319 -25.709 1.00 45.28 494 PRO A N 1
ATOM 3720 C CA . PRO A 1 494 ? 44.787 46.286 -26.367 1.00 45.28 494 PRO A CA 1
ATOM 3721 C C . PRO A 1 494 ? 46.183 46.237 -25.735 1.00 45.28 494 PRO A C 1
ATOM 3723 O O . PRO A 1 494 ? 46.323 46.287 -24.512 1.00 45.28 494 PRO A O 1
ATOM 3726 N N . ARG A 1 495 ? 47.229 46.149 -26.568 1.00 46.47 495 ARG A N 1
ATOM 3727 C CA . ARG A 1 495 ? 48.613 46.320 -26.107 1.00 46.47 495 ARG A CA 1
ATOM 3728 C C . ARG A 1 495 ? 48.777 47.751 -25.600 1.00 46.47 495 ARG A C 1
ATOM 3730 O O . ARG A 1 495 ? 48.763 48.681 -26.401 1.00 46.47 495 ARG A O 1
ATOM 3737 N N . ILE A 1 496 ? 48.947 47.913 -24.292 1.00 48.69 496 ILE A N 1
ATOM 3738 C CA . ILE A 1 496 ? 49.460 49.160 -23.724 1.00 48.69 496 ILE A CA 1
ATOM 3739 C C . ILE A 1 496 ? 50.968 49.157 -23.964 1.00 48.69 496 ILE A C 1
ATOM 3741 O O . ILE A 1 496 ? 51.675 48.278 -23.473 1.00 48.69 496 ILE A O 1
ATOM 3745 N N . ASP A 1 497 ? 51.427 50.109 -24.767 1.00 46.44 497 ASP A N 1
ATOM 3746 C CA . ASP A 1 497 ? 52.836 50.289 -25.094 1.00 46.44 497 ASP A CA 1
ATOM 3747 C C . ASP A 1 497 ? 53.568 50.906 -23.893 1.00 46.44 497 ASP A C 1
ATOM 3749 O O . ASP A 1 497 ? 53.221 51.993 -23.424 1.00 46.44 497 ASP A O 1
ATOM 3753 N N . SER A 1 498 ? 54.540 50.183 -23.336 1.00 48.19 498 SER A N 1
ATOM 3754 C CA . SER A 1 498 ? 55.261 50.595 -22.132 1.00 48.19 498 SER A CA 1
ATOM 3755 C C . SER A 1 498 ? 56.543 51.339 -22.503 1.00 48.19 498 SER A C 1
ATOM 3757 O O . SER A 1 498 ? 57.610 50.732 -22.629 1.00 48.19 498 SER A O 1
ATOM 3759 N N . GLY A 1 499 ? 56.440 52.662 -22.647 1.00 44.50 499 GLY A N 1
ATOM 3760 C CA . GLY A 1 499 ? 57.605 53.544 -22.747 1.00 44.5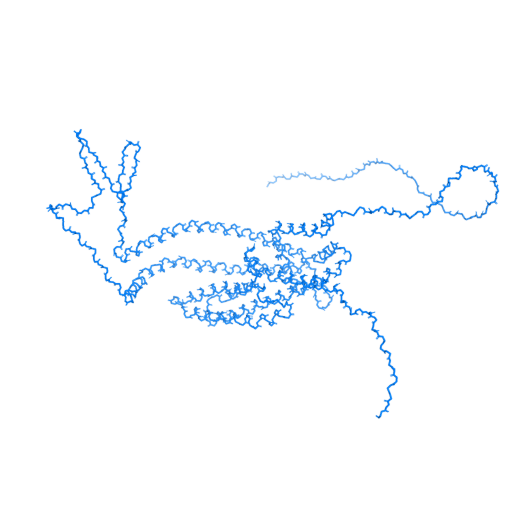0 499 GLY A CA 1
ATOM 3761 C C . GLY A 1 499 ? 58.513 53.457 -21.503 1.00 44.50 499 GLY A C 1
ATOM 3762 O O . GLY A 1 499 ? 58.040 53.113 -20.414 1.00 44.50 499 GLY A O 1
ATOM 3763 N N . PRO A 1 500 ? 59.820 53.750 -21.630 1.00 50.38 500 PRO A N 1
ATOM 3764 C CA . PRO A 1 500 ? 60.783 53.533 -20.555 1.00 50.38 500 PRO A CA 1
ATOM 3765 C C . PRO A 1 500 ? 60.626 54.569 -19.434 1.00 50.38 500 PRO A C 1
ATOM 3767 O O . PRO A 1 500 ? 60.863 55.761 -19.629 1.00 50.38 500 PRO A O 1
ATOM 3770 N N . VAL A 1 501 ? 60.277 54.106 -18.233 1.00 47.88 501 VAL A N 1
ATOM 3771 C CA . VAL A 1 501 ? 60.237 54.945 -17.028 1.00 47.88 501 VAL A CA 1
ATOM 3772 C C . VAL A 1 501 ? 61.654 55.102 -16.473 1.00 47.88 501 VAL A C 1
ATOM 3774 O O . VAL A 1 501 ? 62.286 54.127 -16.062 1.00 47.88 501 VAL A O 1
ATOM 3777 N N . ALA A 1 502 ? 62.153 56.339 -16.458 1.00 47.25 502 ALA A N 1
ATOM 3778 C CA . ALA A 1 502 ? 63.411 56.687 -15.808 1.00 47.25 502 ALA A CA 1
ATOM 3779 C C . ALA A 1 502 ? 63.299 56.551 -14.278 1.00 47.25 502 ALA A C 1
ATOM 3781 O O . ALA A 1 502 ? 62.269 56.886 -13.693 1.00 47.25 502 ALA A O 1
ATOM 3782 N N . ARG A 1 503 ? 64.376 56.089 -13.631 1.00 40.19 503 ARG A N 1
ATOM 3783 C CA . ARG A 1 503 ? 64.501 56.089 -12.166 1.00 40.19 503 ARG A CA 1
ATOM 3784 C C . ARG A 1 503 ? 64.860 57.488 -11.659 1.00 40.19 503 ARG A C 1
ATOM 3786 O O . ARG A 1 503 ? 65.752 58.117 -12.231 1.00 40.19 503 ARG A O 1
ATOM 3793 N N . PRO A 1 504 ? 64.225 57.912 -10.564 1.00 47.19 504 PRO A N 1
ATOM 3794 C CA . PRO A 1 504 ? 64.932 58.477 -9.415 1.00 47.19 504 PRO A CA 1
ATOM 3795 C C . PRO A 1 504 ? 65.123 57.409 -8.328 1.00 47.19 504 PRO A C 1
ATOM 3797 O O . PRO A 1 504 ? 64.110 56.783 -7.945 1.00 47.19 504 PRO A O 1
#

Secondary structure (DSSP, 8-state):
-----------------------------------------------------------------HHHHHHHHHHHHHHHHHHHHHSHHHHHHHHHHHHHHHHHHHHHHHHHS-TTS---S-HHHHHHHHHHHHHHHHHHHHHHHHHHHHHHHHHHHHHHHHHHHHIIIIIHHHHHHHHHHHS-PPP-PPPPP-----------S--SEEEEEPTTS-EEEEE-SSSEEEEE-TTS-EEEEE--PPPP-SSHHHHHHHHHHHHHHHHHHHHHHHHHHHHHHHHHHHHHHHHHHHHHHHHHHHHHHHHHHHHHHHHTS-GGGHHHHHHHHHHHHHHHHHHHHHHHHHHHHHHHHHHHHHHHTT-TTHHHHHHHHHHHTTSTTHHHHHHHHHHHHHHHHT-TTS--HHHHHHHHHHHHHHHHHIIIIIHHHHHTTTT---HHHHHHHHHHHHHHHTHHHHHHHHHHHHHHHHHHHHHHHHHHHSS---PPP---------PPPPP-